Protein AF-A0A7S0T8R6-F1 (afdb_monomer_lite)

InterPro domains:
  IPR001357 BRCT domain [PF00533] (94-164)
  IPR001357 BRCT domain [PF12738] (194-256)
  IPR001357 BRCT domain [PS50172] (89-177)
  IPR001357 BRCT domain [PS50172] (185-274)
  IPR001357 BRCT domain [SM00292] (91-167)
  IPR001357 BRCT domain [SM00292] (187-264)
  IPR036420 BRCT domain superfamily [G3DSA:3.40.50.10190] (87-174)
  IPR036420 BRCT domain superfamily [G3DSA:3.40.50.10190] (187-272)
  IPR036420 BRCT domain superfamily [SSF52113] (92-171)
  IPR036420 BRCT domain superfamily [SSF52113] (189-271)
  IPR044254 BRCT domain-containing protein At4g02110-like [PTHR47181] (104-436)

pLDDT: mean 76.74, std 23.82, range [23.2, 98.19]

Structure (mmCIF, N/CA/C/O backbone):
data_AF-A0A7S0T8R6-F1
#
_entry.id   AF-A0A7S0T8R6-F1
#
loop_
_atom_site.group_PDB
_atom_site.id
_atom_site.type_symbol
_atom_site.label_atom_id
_atom_site.label_alt_id
_atom_site.label_comp_id
_atom_site.label_asym_id
_atom_site.label_entity_id
_atom_site.label_seq_id
_atom_site.pdbx_PDB_ins_code
_atom_site.Cartn_x
_atom_site.Cartn_y
_atom_site.Cartn_z
_atom_site.occupancy
_atom_site.B_iso_or_equiv
_atom_site.auth_seq_id
_atom_site.auth_comp_id
_atom_site.auth_asym_id
_atom_site.auth_atom_id
_atom_site.pdbx_PDB_model_num
ATOM 1 N N . ARG A 1 1 ? 23.428 25.467 35.543 1.00 39.12 1 ARG A N 1
ATOM 2 C CA . ARG A 1 1 ? 24.520 25.684 34.558 1.00 39.12 1 ARG A CA 1
ATOM 3 C C . ARG A 1 1 ? 23.845 26.166 33.273 1.00 39.12 1 ARG A C 1
ATOM 5 O O . ARG A 1 1 ? 22.836 25.577 32.929 1.00 39.12 1 ARG A O 1
ATOM 12 N N . ARG A 1 2 ? 24.279 27.306 32.716 1.00 41.25 2 ARG A N 1
ATOM 13 C CA . ARG A 1 2 ? 23.555 28.131 31.714 1.00 41.25 2 ARG A CA 1
ATOM 14 C C . ARG A 1 2 ? 23.126 27.377 30.439 1.00 41.25 2 ARG A C 1
ATOM 16 O O . ARG A 1 2 ? 23.825 26.449 30.047 1.00 41.25 2 ARG A O 1
ATOM 23 N N . PRO A 1 3 ? 22.081 27.884 29.760 1.00 43.88 3 PRO A N 1
ATOM 24 C CA . PRO A 1 3 ? 22.232 28.412 28.388 1.00 43.88 3 PRO A CA 1
ATOM 25 C C . PRO A 1 3 ? 21.568 29.809 28.290 1.00 43.88 3 PRO A C 1
ATOM 27 O O . PRO A 1 3 ? 20.519 30.031 28.880 1.00 43.88 3 PRO A O 1
ATOM 30 N N . MET A 1 4 ? 22.216 30.900 27.866 1.00 36.84 4 MET A N 1
ATOM 31 C CA . MET A 1 4 ? 22.651 31.313 26.517 1.00 36.84 4 MET A CA 1
ATOM 32 C C . MET A 1 4 ? 21.595 31.157 25.411 1.00 36.84 4 MET A C 1
ATOM 34 O O . MET A 1 4 ? 21.049 30.088 25.185 1.00 36.84 4 MET A O 1
ATOM 38 N N . SER A 1 5 ? 21.313 32.310 24.815 1.00 39.62 5 SER A N 1
ATOM 39 C CA . SER A 1 5 ? 20.154 32.765 24.055 1.00 39.62 5 SER A CA 1
ATOM 40 C C . SER A 1 5 ? 20.340 32.681 22.542 1.00 39.62 5 SER A C 1
ATOM 42 O O . SER A 1 5 ? 21.478 32.813 22.102 1.00 39.62 5 SER A O 1
ATOM 44 N N . SER A 1 6 ? 19.194 32.736 21.837 1.00 38.50 6 SER A N 1
ATOM 45 C CA . SER A 1 6 ? 18.976 33.409 20.535 1.00 38.50 6 SER A CA 1
ATOM 46 C C . SER A 1 6 ? 19.661 32.752 19.327 1.00 38.50 6 SER A C 1
ATOM 48 O O . SER A 1 6 ? 20.775 32.260 19.418 1.00 38.50 6 SER A O 1
ATOM 50 N N . ASP A 1 7 ? 19.103 32.671 18.126 1.00 36.66 7 ASP A N 1
ATOM 51 C CA . ASP A 1 7 ? 17.820 33.002 17.499 1.00 36.66 7 ASP A CA 1
ATOM 52 C C . ASP A 1 7 ? 17.922 32.322 16.123 1.00 36.66 7 ASP A C 1
ATOM 54 O O . ASP A 1 7 ? 18.995 32.375 15.536 1.00 36.66 7 ASP A O 1
ATOM 58 N N . TYR A 1 8 ? 16.860 31.722 15.587 1.00 36.03 8 TYR A N 1
ATOM 59 C CA . TYR A 1 8 ? 16.568 31.741 14.144 1.00 36.03 8 TYR A CA 1
ATOM 60 C C . TYR A 1 8 ? 15.116 31.300 13.947 1.00 36.03 8 TYR A C 1
ATOM 62 O O . TYR A 1 8 ? 14.756 30.137 14.122 1.00 36.03 8 TYR A O 1
ATOM 70 N N . ALA A 1 9 ? 14.280 32.291 13.650 1.00 35.28 9 ALA A N 1
ATOM 71 C CA . ALA A 1 9 ? 12.859 32.164 13.384 1.00 35.28 9 ALA A CA 1
ATOM 72 C C . ALA A 1 9 ? 12.611 31.666 11.950 1.00 35.28 9 ALA A C 1
ATOM 74 O O . ALA A 1 9 ? 13.183 32.202 11.002 1.00 35.28 9 ALA A O 1
ATOM 75 N N . PHE A 1 10 ? 11.714 30.691 11.800 1.00 35.78 10 PHE A N 1
ATOM 76 C CA . PHE A 1 10 ? 11.034 30.376 10.540 1.00 35.78 10 PHE A CA 1
ATOM 77 C C . PHE A 1 10 ? 9.623 30.996 10.568 1.00 35.78 10 PHE A C 1
ATOM 79 O O . PHE A 1 10 ? 8.970 30.939 11.613 1.00 35.78 10 PHE A O 1
ATOM 86 N N . PRO A 1 11 ? 9.142 31.611 9.472 1.00 49.19 11 PRO A N 1
ATOM 87 C CA . PRO A 1 11 ? 7.829 32.255 9.436 1.00 49.19 11 PRO A CA 1
ATOM 88 C C . PRO A 1 11 ? 6.681 31.232 9.291 1.00 49.19 11 PRO A C 1
ATOM 90 O O . PRO A 1 11 ? 6.863 30.215 8.619 1.00 49.19 11 PRO A O 1
ATOM 93 N N . PRO A 1 12 ? 5.491 31.490 9.873 1.00 53.38 12 PRO A N 1
ATOM 94 C CA . PRO A 1 12 ? 4.308 30.650 9.681 1.00 53.38 12 PRO A CA 1
ATOM 95 C C . PRO A 1 12 ? 3.593 30.933 8.339 1.00 53.38 12 PRO A C 1
ATOM 97 O O . PRO A 1 12 ? 3.734 32.029 7.788 1.00 53.38 12 PRO A O 1
ATOM 100 N N . PRO A 1 13 ? 2.817 29.966 7.809 1.00 42.72 13 PRO A N 1
ATOM 101 C CA . PRO A 1 13 ? 2.088 30.100 6.546 1.00 42.72 13 PRO A CA 1
ATOM 102 C C . PRO A 1 13 ? 0.856 31.020 6.672 1.00 42.72 13 PRO A C 1
ATOM 104 O O . PRO A 1 13 ? 0.340 31.211 7.777 1.00 42.72 13 PRO 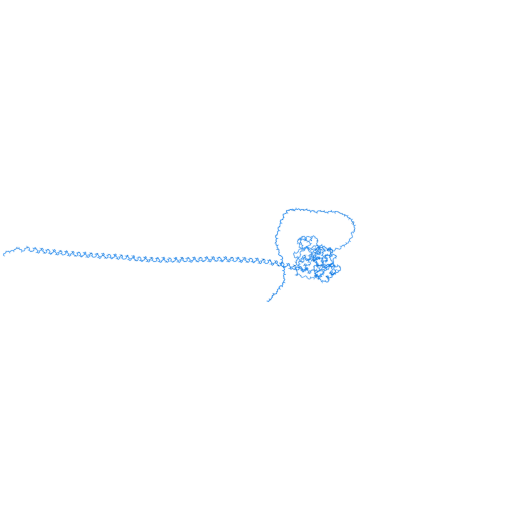A O 1
ATOM 107 N N . PRO A 1 14 ? 0.366 31.600 5.558 1.00 41.66 14 PRO A N 1
ATOM 108 C CA . PRO A 1 14 ? -0.704 32.588 5.593 1.00 41.66 14 PRO A CA 1
ATOM 109 C C . PRO A 1 14 ? -2.078 31.965 5.870 1.00 41.66 14 PRO A C 1
ATOM 111 O O . PRO A 1 14 ? -2.475 30.968 5.269 1.00 41.66 14 PRO A O 1
ATOM 114 N N . SER A 1 15 ? -2.811 32.627 6.762 1.00 33.59 15 SER A N 1
ATOM 115 C CA . SER A 1 15 ? -4.222 32.421 7.078 1.00 33.59 15 SER A CA 1
ATOM 116 C C . SER A 1 15 ? -5.123 32.920 5.947 1.00 33.59 15 SER A C 1
ATOM 118 O O . SER A 1 15 ? -5.048 34.089 5.565 1.00 33.59 15 SER A O 1
ATOM 120 N N . PHE A 1 16 ? -5.997 32.045 5.453 1.00 29.27 16 PHE A N 1
ATOM 121 C CA . PHE A 1 16 ? -7.088 32.381 4.541 1.00 29.27 16 PHE A CA 1
ATOM 122 C C . PHE A 1 16 ? -8.234 33.013 5.345 1.00 29.27 16 PHE A C 1
ATOM 124 O O . PHE A 1 16 ? -8.713 32.416 6.307 1.00 29.27 16 PHE A O 1
ATOM 131 N N . THR A 1 17 ? -8.651 34.222 4.976 1.00 34.59 17 THR A N 1
ATOM 132 C CA . THR A 1 17 ? -9.833 34.894 5.531 1.00 34.59 17 THR A CA 1
ATOM 133 C C . THR A 1 17 ? -10.934 34.920 4.480 1.00 34.59 17 THR A C 1
ATOM 135 O O . THR A 1 17 ? -10.759 35.529 3.425 1.00 34.59 17 THR A O 1
ATOM 138 N N . GLU A 1 18 ? -12.062 34.282 4.790 1.00 37.31 18 GLU A N 1
ATOM 139 C CA . GLU A 1 18 ? -13.362 34.560 4.178 1.00 37.31 18 GLU A CA 1
ATOM 140 C C . GLU A 1 18 ? -13.784 36.002 4.477 1.00 37.31 18 GLU A C 1
ATOM 142 O O . GLU A 1 18 ? -13.716 36.438 5.629 1.00 37.31 18 GLU A O 1
ATOM 147 N N . SER A 1 19 ? -14.261 36.736 3.468 1.00 32.59 19 SER A N 1
ATOM 148 C CA . SER A 1 19 ? -15.304 37.753 3.658 1.00 32.59 19 SER A CA 1
ATOM 149 C C . SER A 1 19 ? -16.096 37.983 2.368 1.00 32.59 19 SER A C 1
ATOM 151 O O . SER A 1 19 ? -15.524 38.129 1.289 1.00 32.59 19 SER A O 1
ATOM 153 N N . ASP A 1 20 ? -17.410 38.016 2.561 1.00 33.50 20 ASP A N 1
ATOM 154 C CA . ASP A 1 20 ? -18.541 38.217 1.652 1.00 33.50 20 ASP A CA 1
ATOM 155 C C . ASP A 1 20 ? -18.528 39.462 0.746 1.00 33.50 20 ASP A C 1
ATOM 157 O O . ASP A 1 20 ? -17.965 40.499 1.101 1.00 33.50 20 ASP A O 1
ATOM 161 N N . SER A 1 21 ? -19.262 39.383 -0.379 1.00 33.41 21 SER A N 1
ATOM 162 C CA . SER A 1 21 ? -20.431 40.234 -0.755 1.00 33.41 21 SER A CA 1
ATOM 163 C C . SER A 1 21 ? -20.707 40.140 -2.274 1.00 33.41 21 SER A C 1
ATOM 165 O O . SER A 1 21 ? -19.842 40.427 -3.093 1.00 33.41 21 SER A O 1
ATOM 167 N N . GLU A 1 22 ? -21.792 39.465 -2.682 1.00 33.88 22 GLU A N 1
ATOM 168 C CA . GLU A 1 22 ? -23.091 40.038 -3.116 1.00 33.88 22 GLU A CA 1
ATOM 169 C C . GLU A 1 22 ? -23.056 40.866 -4.420 1.00 33.88 22 GLU A C 1
ATOM 171 O O . GLU A 1 22 ? -22.629 42.016 -4.397 1.00 33.88 22 GLU A O 1
ATOM 176 N N . HIS A 1 23 ? -23.621 40.342 -5.520 1.00 32.97 23 HIS A N 1
ATOM 177 C CA . HIS A 1 23 ? -24.838 40.883 -6.166 1.00 32.97 23 HIS A CA 1
ATOM 178 C C . HIS A 1 23 ? -25.198 40.146 -7.470 1.00 32.97 23 HIS A C 1
ATOM 180 O O . HIS A 1 23 ? -24.334 39.678 -8.209 1.00 32.97 23 HIS A O 1
ATOM 186 N N . ASP A 1 24 ? -26.510 40.065 -7.678 1.00 33.59 24 ASP A N 1
ATOM 187 C CA . ASP A 1 24 ? -27.290 39.414 -8.730 1.00 33.59 24 ASP A CA 1
ATOM 188 C C . ASP A 1 24 ? -26.899 39.758 -10.179 1.00 33.59 24 ASP A C 1
ATOM 190 O O . ASP A 1 24 ? -26.501 40.883 -10.463 1.00 33.59 24 ASP A O 1
ATOM 194 N N . ASP A 1 25 ? -27.138 38.828 -11.115 1.00 34.41 25 ASP A N 1
ATOM 195 C CA . ASP A 1 25 ? -28.092 39.115 -12.196 1.00 34.41 25 ASP A CA 1
ATOM 196 C C . ASP A 1 25 ? -28.531 37.866 -12.981 1.00 34.41 25 ASP A C 1
ATOM 198 O O . ASP A 1 25 ? -27.768 36.939 -13.266 1.00 34.41 25 ASP A O 1
ATOM 202 N N . ASP A 1 26 ? -29.820 37.886 -13.306 1.00 30.62 26 ASP A N 1
ATOM 203 C CA . ASP A 1 26 ? -30.583 36.952 -14.126 1.00 30.62 26 ASP A CA 1
ATOM 204 C C . ASP A 1 26 ? -30.125 36.986 -15.597 1.00 30.62 26 ASP A C 1
ATOM 206 O O . ASP A 1 26 ? -29.754 38.032 -16.128 1.00 30.62 26 ASP A O 1
ATOM 210 N N . GLY A 1 27 ? -30.187 35.844 -16.290 1.00 29.44 27 GLY A N 1
ATOM 211 C CA . GLY A 1 27 ? -30.009 35.855 -17.739 1.00 29.44 27 GLY A CA 1
ATOM 212 C C . GLY A 1 27 ? -30.175 34.510 -18.428 1.00 29.44 27 GLY A C 1
ATOM 213 O O . GLY A 1 27 ? -29.209 33.884 -18.848 1.00 29.44 27 GLY A O 1
ATOM 214 N N . SER A 1 28 ? -31.427 34.093 -18.589 1.00 27.38 28 SER A N 1
ATOM 215 C CA . SER A 1 28 ? -31.875 33.090 -19.565 1.00 27.38 28 SER A CA 1
ATOM 216 C C . SER A 1 28 ? -31.246 33.267 -20.966 1.00 27.38 28 SER A C 1
ATOM 218 O O . SER A 1 28 ? -31.102 34.397 -21.426 1.00 27.38 28 SER A O 1
ATOM 220 N N . TRP A 1 29 ? -30.976 32.145 -21.658 1.00 25.14 29 TRP A N 1
ATOM 221 C CA . TRP A 1 29 ? -31.309 31.845 -23.074 1.00 25.14 29 TRP A CA 1
ATOM 222 C C . TRP A 1 29 ? -30.208 31.125 -23.897 1.00 25.14 29 TRP A C 1
ATOM 224 O O . TRP A 1 29 ? -29.218 31.718 -24.304 1.00 25.14 29 TRP A O 1
ATOM 234 N N . ARG A 1 30 ? -30.584 29.907 -24.331 1.00 29.42 30 ARG A N 1
ATOM 235 C CA . ARG A 1 30 ? -30.477 29.320 -25.695 1.00 29.42 30 ARG A CA 1
ATOM 236 C C . ARG A 1 30 ? -29.235 28.532 -26.127 1.00 29.42 30 ARG A C 1
ATOM 238 O O . ARG A 1 30 ? -28.216 29.078 -26.528 1.00 29.42 30 ARG A O 1
ATOM 245 N N . GLU A 1 31 ? -29.498 27.232 -26.282 1.00 30.41 31 GLU A N 1
ATOM 246 C CA . GLU A 1 31 ? -29.160 26.407 -27.450 1.00 30.41 31 GLU A CA 1
ATOM 247 C C . GLU A 1 31 ? -29.215 27.152 -28.801 1.00 30.41 31 GLU A C 1
ATOM 249 O O . GLU A 1 31 ? -30.185 27.858 -29.106 1.00 30.41 31 GLU A O 1
ATOM 254 N N . ARG A 1 32 ? -28.200 26.901 -29.638 1.00 28.48 32 ARG A N 1
ATOM 255 C CA . ARG A 1 32 ? -28.279 26.583 -31.082 1.00 28.48 32 ARG A CA 1
ATOM 256 C C . ARG A 1 32 ? -26.860 26.285 -31.581 1.00 28.48 32 ARG A C 1
ATOM 258 O O . ARG A 1 32 ? -25.948 27.062 -31.335 1.00 28.48 32 ARG A O 1
ATOM 265 N N . ASP A 1 33 ? -26.597 25.055 -31.999 1.00 27.80 33 ASP A N 1
ATOM 266 C CA . ASP A 1 33 ? -26.761 24.515 -33.360 1.00 27.80 33 ASP A CA 1
ATOM 267 C C . ASP A 1 33 ? -25.660 24.929 -34.353 1.00 27.80 33 ASP A C 1
ATOM 269 O O . ASP A 1 33 ? -25.524 26.095 -34.706 1.00 27.80 33 ASP A O 1
ATOM 273 N N . ILE A 1 34 ? -24.953 23.892 -34.821 1.00 29.33 34 ILE A N 1
ATOM 274 C CA . ILE A 1 34 ? -24.751 23.493 -36.227 1.00 29.33 34 ILE A CA 1
ATOM 275 C C . ILE A 1 34 ? -24.147 24.521 -37.208 1.00 29.33 34 ILE A C 1
ATOM 277 O O . ILE A 1 34 ? -24.740 25.541 -37.545 1.00 29.33 34 ILE A O 1
ATOM 281 N N . GLY A 1 35 ? -23.030 24.111 -37.819 1.00 28.44 35 GLY A N 1
ATOM 282 C CA . GLY A 1 35 ? -22.482 24.625 -39.082 1.00 28.44 35 GLY A CA 1
ATOM 283 C C . GLY A 1 35 ? -21.119 23.968 -39.331 1.00 28.44 35 GLY A C 1
ATOM 284 O O . GLY A 1 35 ? -20.131 24.378 -38.740 1.00 28.44 35 GLY A O 1
ATOM 285 N N . ASP A 1 36 ? -21.034 22.779 -39.926 1.00 27.12 36 ASP A N 1
ATOM 286 C CA . ASP A 1 36 ? -21.121 22.497 -41.368 1.00 27.12 36 ASP A CA 1
ATOM 287 C C . ASP A 1 36 ? -20.008 23.207 -42.170 1.00 27.12 36 ASP A C 1
ATOM 289 O O . ASP A 1 36 ? -20.055 24.411 -42.410 1.00 27.12 36 ASP A O 1
ATOM 293 N N . ALA A 1 37 ? -18.988 22.446 -42.583 1.00 28.55 37 ALA A N 1
ATOM 294 C CA . ALA A 1 37 ? -17.987 22.872 -43.560 1.00 28.55 37 ALA A CA 1
ATOM 295 C C . ALA A 1 37 ? -17.613 21.681 -44.452 1.00 28.55 37 ALA A C 1
ATOM 297 O O . ALA A 1 37 ? -16.738 20.869 -44.154 1.00 28.55 37 ALA A O 1
ATOM 298 N N . ARG A 1 38 ? -18.344 21.584 -45.562 1.00 27.08 38 ARG A N 1
ATOM 299 C CA . ARG A 1 38 ? -18.119 20.672 -46.680 1.00 27.08 38 ARG A CA 1
ATOM 300 C C . ARG A 1 38 ? -17.205 21.335 -47.719 1.00 27.08 38 ARG A C 1
ATOM 302 O O . ARG A 1 38 ? -17.425 22.485 -48.074 1.00 27.08 38 ARG A O 1
ATOM 309 N N . ALA A 1 39 ? -16.300 20.520 -48.258 1.00 27.66 39 ALA A N 1
ATOM 310 C CA . ALA A 1 39 ? -15.792 20.496 -49.634 1.00 27.66 39 ALA A CA 1
ATOM 311 C C . ALA A 1 39 ? -15.055 21.722 -50.222 1.00 27.66 39 ALA A C 1
ATOM 313 O O . ALA A 1 39 ? -15.638 22.764 -50.499 1.00 27.66 39 ALA A O 1
ATOM 314 N N . ALA A 1 40 ? -13.809 21.477 -50.638 1.00 28.00 40 ALA A N 1
ATOM 315 C CA . ALA A 1 40 ? -13.256 22.045 -51.863 1.00 28.00 40 ALA A CA 1
ATOM 316 C C . ALA A 1 40 ? -12.548 20.924 -52.642 1.00 28.00 40 ALA A C 1
ATOM 318 O O . ALA A 1 40 ? -11.572 20.341 -52.176 1.00 28.00 40 ALA A O 1
ATOM 319 N N . VAL A 1 41 ? -13.115 20.606 -53.803 1.00 28.33 41 VAL A N 1
ATOM 320 C CA . VAL A 1 41 ? -12.560 19.750 -54.853 1.00 28.33 41 VAL A CA 1
ATOM 321 C C . VAL A 1 41 ? -12.039 20.699 -55.930 1.00 28.33 41 VAL A C 1
ATOM 323 O O . VAL A 1 41 ? -12.752 21.633 -56.299 1.00 28.33 41 VAL A O 1
ATOM 326 N N . SER A 1 42 ? -10.838 20.462 -56.449 1.00 30.61 42 SER A N 1
ATOM 327 C CA . SER A 1 42 ? -10.432 20.971 -57.759 1.00 30.61 42 SER A CA 1
ATOM 328 C C . SER A 1 42 ? -9.536 19.947 -58.451 1.00 30.61 42 SER A C 1
ATOM 330 O O . SER A 1 42 ? -8.417 19.694 -58.000 1.00 30.61 42 SER A O 1
ATOM 332 N N . ASP A 1 43 ? -10.067 19.384 -59.535 1.00 28.64 43 ASP A N 1
ATOM 333 C CA . ASP A 1 43 ? -9.344 18.800 -60.671 1.00 28.64 43 ASP A CA 1
ATOM 334 C C . ASP A 1 43 ? -8.294 19.802 -61.193 1.00 28.64 43 ASP A C 1
ATOM 336 O O . ASP A 1 43 ? -8.454 21.008 -61.016 1.00 28.64 43 ASP A O 1
ATOM 340 N N . GLY A 1 44 ? -7.210 19.454 -61.875 1.00 26.72 44 GLY A N 1
ATOM 341 C CA . GLY A 1 44 ? -6.691 18.223 -62.461 1.00 26.72 44 GLY A CA 1
ATOM 342 C C . GLY A 1 44 ? -5.509 18.645 -63.353 1.00 26.72 44 GLY A C 1
ATOM 343 O O . GLY A 1 44 ? -5.402 19.826 -63.670 1.00 26.72 44 GLY A O 1
ATOM 344 N N . GLU A 1 45 ? -4.620 17.723 -63.726 1.00 27.97 45 GLU A N 1
ATOM 345 C CA . GLU A 1 45 ? -3.912 17.737 -65.020 1.00 27.97 45 GLU A CA 1
ATOM 346 C C . GLU A 1 45 ? -3.043 16.477 -65.164 1.00 27.97 45 GLU A C 1
ATOM 348 O O . GLU A 1 45 ? -2.126 16.217 -64.382 1.00 27.97 45 GLU A O 1
ATOM 353 N N . ASP A 1 46 ? -3.384 15.693 -66.186 1.00 24.38 46 ASP A N 1
ATOM 354 C CA . ASP A 1 46 ? -2.676 14.518 -66.677 1.00 24.38 46 ASP A CA 1
ATOM 355 C C . ASP A 1 46 ? -1.430 14.914 -67.479 1.00 24.38 46 ASP A C 1
ATOM 357 O O . ASP A 1 46 ? -1.495 15.779 -68.354 1.00 24.38 46 ASP A O 1
ATOM 361 N N . VAL A 1 47 ? -0.321 14.195 -67.277 1.00 29.75 47 VAL A N 1
ATOM 362 C CA . VAL A 1 47 ? 0.745 14.078 -68.283 1.00 29.75 47 VAL A CA 1
ATOM 363 C C . VAL A 1 47 ? 1.240 12.630 -68.321 1.00 29.75 47 VAL A C 1
ATOM 365 O O . VAL A 1 47 ? 1.954 12.169 -67.431 1.00 29.75 47 VAL A O 1
ATOM 368 N N . GLU A 1 48 ? 0.854 11.911 -69.376 1.00 23.62 48 GLU A N 1
ATOM 369 C CA . GLU A 1 48 ? 1.446 10.636 -69.788 1.00 23.62 48 GLU A CA 1
ATOM 370 C C . GLU A 1 48 ? 2.917 10.820 -70.196 1.00 23.62 48 GLU A C 1
ATOM 372 O O . GLU A 1 48 ? 3.235 11.691 -71.006 1.00 23.62 48 GLU A O 1
ATOM 377 N N . PHE A 1 49 ? 3.804 9.925 -69.744 1.00 24.73 49 PHE A N 1
ATOM 378 C CA . PHE A 1 49 ? 5.062 9.651 -70.445 1.00 24.73 49 PHE A CA 1
ATOM 379 C C . PHE A 1 49 ? 5.418 8.154 -70.396 1.00 24.73 49 PHE A C 1
ATOM 381 O O . PHE A 1 49 ? 5.868 7.612 -69.393 1.00 24.73 49 PHE A O 1
ATOM 388 N N . THR A 1 50 ? 5.140 7.510 -71.529 1.00 25.83 50 THR A N 1
ATOM 389 C CA . THR A 1 50 ? 5.831 6.401 -72.213 1.00 25.83 50 THR A CA 1
ATOM 390 C C . THR A 1 50 ? 6.610 5.339 -71.426 1.00 25.83 50 THR A C 1
ATOM 392 O O . THR A 1 50 ? 7.616 5.597 -70.769 1.00 25.83 50 THR A O 1
ATOM 395 N N . ALA A 1 51 ? 6.227 4.092 -71.713 1.00 25.42 51 ALA A N 1
ATOM 396 C CA . ALA A 1 51 ? 6.946 2.855 -71.448 1.00 25.42 51 ALA A CA 1
ATOM 397 C C . ALA A 1 51 ? 8.405 2.851 -71.952 1.00 25.42 51 ALA A C 1
ATOM 399 O O . ALA A 1 51 ? 8.683 3.163 -73.110 1.00 25.42 51 ALA A O 1
ATOM 400 N N . GLY A 1 52 ? 9.312 2.377 -71.094 1.00 23.28 52 GLY A N 1
ATOM 401 C CA . GLY A 1 52 ? 10.702 2.077 -71.421 1.00 23.28 52 GLY A CA 1
ATOM 402 C C . GLY A 1 52 ? 11.257 0.964 -70.528 1.00 23.28 52 GLY A C 1
ATOM 403 O O . GLY A 1 52 ? 11.576 1.190 -69.370 1.00 23.28 52 GLY A O 1
ATOM 404 N N . THR A 1 53 ? 11.360 -0.237 -71.099 1.00 25.64 53 THR A N 1
ATOM 405 C CA . THR A 1 53 ? 12.396 -1.256 -70.839 1.00 25.64 53 THR A CA 1
ATOM 406 C C . THR A 1 53 ? 12.657 -1.676 -69.379 1.00 25.64 53 THR A C 1
ATOM 408 O O . THR A 1 53 ? 13.584 -1.209 -68.723 1.00 25.64 53 THR A O 1
ATOM 411 N N . ALA A 1 54 ? 11.914 -2.684 -68.907 1.00 23.20 54 ALA A N 1
ATOM 412 C CA . ALA A 1 54 ? 12.226 -3.421 -67.683 1.00 23.20 54 ALA A CA 1
ATOM 413 C C . ALA A 1 54 ? 13.448 -4.338 -67.888 1.00 23.20 54 ALA A C 1
ATOM 415 O O . ALA A 1 54 ? 13.341 -5.433 -68.445 1.00 23.20 54 ALA A O 1
ATOM 416 N N . GLN A 1 55 ? 14.615 -3.901 -67.413 1.00 25.53 55 GLN A N 1
ATOM 417 C CA . GLN A 1 55 ? 15.795 -4.746 -67.262 1.00 25.53 55 GLN A CA 1
ATOM 418 C C . GLN A 1 55 ? 15.854 -5.248 -65.817 1.00 25.53 55 GLN A C 1
ATOM 420 O O . GLN A 1 55 ? 15.952 -4.472 -64.870 1.00 25.53 55 GLN A O 1
ATOM 425 N N . ARG A 1 56 ? 15.734 -6.571 -65.664 1.00 26.84 56 ARG A N 1
ATOM 426 C CA . ARG A 1 56 ? 15.831 -7.295 -64.392 1.00 26.84 56 ARG A CA 1
ATOM 427 C C . ARG A 1 56 ? 17.147 -6.951 -63.692 1.00 26.84 56 ARG A C 1
ATOM 429 O O . ARG A 1 56 ? 18.211 -7.323 -64.179 1.00 26.84 56 ARG A O 1
ATOM 436 N N . LEU A 1 57 ? 17.055 -6.324 -62.526 1.00 25.22 57 LEU A N 1
ATOM 437 C CA . LEU A 1 57 ? 18.094 -6.353 -61.505 1.00 25.22 57 LEU A CA 1
ATOM 438 C C . LEU A 1 57 ? 17.478 -7.020 -60.279 1.00 25.22 57 LEU A C 1
ATOM 440 O O . LEU A 1 57 ? 16.520 -6.522 -59.694 1.00 25.22 57 LEU A O 1
ATOM 444 N N . SER A 1 58 ? 17.985 -8.210 -59.967 1.00 27.17 58 SER A N 1
ATOM 445 C CA . SER A 1 58 ? 17.667 -8.965 -58.763 1.00 27.17 58 SER A CA 1
ATOM 446 C C . SER A 1 58 ? 18.099 -8.154 -57.541 1.00 27.17 58 SER A C 1
ATOM 448 O O . SER A 1 58 ? 19.288 -8.075 -57.235 1.00 27.17 58 SER A O 1
ATOM 450 N N . GLY A 1 59 ? 17.139 -7.521 -56.873 1.00 23.84 59 GLY A N 1
ATOM 451 C CA . GLY A 1 59 ? 17.344 -6.943 -55.553 1.00 23.84 59 GLY A CA 1
ATOM 452 C C . GLY A 1 59 ? 17.388 -8.062 -54.520 1.00 23.84 59 GLY A C 1
ATOM 453 O O . GLY A 1 59 ? 16.384 -8.735 -54.303 1.00 23.84 59 GLY A O 1
ATOM 454 N N . ASN A 1 60 ? 18.551 -8.262 -53.900 1.00 25.94 60 ASN A N 1
ATOM 455 C CA . ASN A 1 60 ? 18.642 -8.971 -52.630 1.00 25.94 60 ASN A CA 1
ATOM 456 C C . ASN A 1 60 ? 17.838 -8.178 -51.592 1.00 25.94 60 ASN A C 1
ATOM 458 O O . ASN A 1 60 ? 18.066 -6.982 -51.410 1.00 25.94 60 ASN A O 1
ATOM 462 N N . SER A 1 61 ? 16.880 -8.844 -50.952 1.00 26.59 61 SER A N 1
ATOM 463 C CA . SER A 1 61 ? 16.015 -8.263 -49.932 1.00 26.59 61 SER A CA 1
ATOM 464 C C . SER A 1 61 ? 16.821 -7.981 -48.664 1.00 26.59 61 SER A C 1
ATOM 466 O O . SER A 1 61 ? 17.358 -8.891 -48.040 1.00 26.59 61 SER A O 1
ATOM 468 N N . THR A 1 62 ? 16.895 -6.716 -48.256 1.00 31.16 62 THR A N 1
ATOM 469 C CA . THR A 1 62 ? 17.464 -6.279 -46.970 1.00 31.16 62 THR A CA 1
ATOM 470 C C . THR A 1 62 ? 16.645 -6.752 -45.760 1.00 31.16 62 THR A C 1
ATOM 472 O O . THR A 1 62 ? 17.105 -6.617 -44.630 1.00 31.16 62 THR A O 1
ATOM 475 N N . ALA A 1 63 ? 15.464 -7.349 -45.974 1.00 30.64 63 ALA A N 1
ATOM 476 C CA . ALA A 1 63 ? 14.628 -7.908 -44.912 1.00 30.64 63 ALA A CA 1
ATOM 477 C C . ALA A 1 63 ? 15.226 -9.178 -44.274 1.00 30.64 63 ALA A C 1
ATOM 479 O O . ALA A 1 63 ? 15.062 -9.378 -43.073 1.00 30.64 63 ALA A O 1
ATOM 480 N N . ASP A 1 64 ? 15.987 -9.977 -45.034 1.00 31.17 64 ASP A N 1
ATOM 481 C CA . ASP A 1 64 ? 16.659 -11.182 -44.513 1.00 31.17 64 ASP A CA 1
ATOM 482 C C . ASP A 1 64 ? 17.828 -10.826 -43.576 1.00 31.17 64 ASP A C 1
ATOM 484 O O . ASP A 1 64 ? 18.240 -11.623 -42.733 1.00 31.17 64 ASP A O 1
ATOM 488 N N . ALA A 1 65 ? 18.354 -9.600 -43.684 1.00 33.62 65 ALA A N 1
ATOM 489 C CA . ALA A 1 65 ? 19.462 -9.136 -42.862 1.00 33.62 65 ALA A CA 1
ATOM 490 C C . ALA A 1 65 ? 19.026 -8.761 -41.441 1.00 33.62 65 ALA A C 1
ATOM 492 O O . ALA A 1 65 ? 19.820 -8.933 -40.531 1.00 33.62 65 ALA A O 1
ATOM 493 N N . PHE A 1 66 ? 17.790 -8.305 -41.208 1.00 35.47 66 PHE A N 1
ATOM 494 C CA . PHE A 1 66 ? 17.363 -7.890 -39.864 1.00 35.47 66 PHE A CA 1
ATOM 495 C C . PHE A 1 66 ? 17.128 -9.090 -38.931 1.00 35.47 66 PHE A C 1
ATOM 497 O O . PHE A 1 66 ? 17.634 -9.093 -37.812 1.00 35.47 66 PHE A O 1
ATOM 504 N N . GLY A 1 67 ? 16.469 -10.152 -39.417 1.00 33.47 67 GLY A N 1
ATOM 505 C CA . GLY A 1 67 ? 16.316 -11.413 -38.671 1.00 33.47 67 GLY A CA 1
ATOM 506 C C . GLY A 1 67 ? 17.651 -12.135 -38.430 1.00 33.47 67 GLY A C 1
ATOM 507 O O . GLY A 1 67 ? 17.874 -12.714 -37.368 1.00 33.47 67 GLY A O 1
ATOM 508 N N . ALA A 1 68 ? 18.594 -12.023 -39.373 1.00 35.84 68 ALA A N 1
ATOM 509 C CA . ALA A 1 68 ? 19.946 -12.564 -39.228 1.00 35.84 68 ALA A CA 1
ATOM 510 C C . ALA A 1 68 ? 20.888 -11.678 -38.384 1.00 35.84 68 ALA A C 1
ATOM 512 O O . ALA A 1 68 ? 21.791 -12.206 -37.734 1.00 35.84 68 ALA A O 1
ATOM 513 N N . SER A 1 69 ? 20.699 -10.353 -38.353 1.00 34.19 69 SER A N 1
ATOM 514 C CA . SER A 1 69 ? 21.558 -9.421 -37.603 1.00 34.19 69 SER A CA 1
ATOM 515 C C . SER A 1 69 ? 21.320 -9.519 -36.095 1.00 34.19 69 SER A C 1
ATOM 517 O O . SER A 1 69 ? 22.287 -9.449 -35.339 1.00 34.19 69 SER A O 1
ATOM 519 N N . VAL A 1 70 ? 20.089 -9.830 -35.659 1.00 38.56 70 VAL A N 1
ATOM 520 C CA . VAL A 1 70 ? 19.783 -10.177 -34.253 1.00 38.56 70 VAL A CA 1
ATOM 521 C C . VAL A 1 70 ? 20.563 -11.429 -33.812 1.00 38.56 70 VAL A C 1
ATOM 523 O O . VAL A 1 70 ? 21.087 -11.486 -32.702 1.00 38.56 70 VAL A O 1
ATOM 526 N N . ARG A 1 71 ? 20.764 -12.408 -34.708 1.00 39.00 71 ARG A N 1
ATOM 527 C CA . ARG A 1 71 ? 21.599 -13.598 -34.438 1.00 39.00 71 ARG A CA 1
ATOM 528 C C . ARG A 1 71 ? 23.111 -13.311 -34.494 1.00 39.00 71 ARG A C 1
ATOM 530 O O . ARG A 1 71 ? 23.901 -14.066 -33.926 1.00 39.00 71 ARG A O 1
ATOM 537 N N . GLY A 1 72 ? 23.539 -12.257 -35.192 1.00 28.22 72 GLY A N 1
ATOM 538 C CA . GLY A 1 72 ? 24.942 -12.015 -35.554 1.00 28.22 72 GLY A CA 1
ATOM 539 C C . GLY A 1 72 ? 25.833 -11.437 -34.448 1.00 28.22 72 GLY A C 1
ATOM 540 O O . GLY A 1 72 ? 27.048 -11.635 -34.490 1.00 28.22 72 GLY A O 1
ATOM 541 N N . ALA A 1 73 ? 25.265 -10.762 -33.444 1.00 33.78 73 ALA A N 1
ATOM 542 C CA . ALA A 1 73 ? 26.046 -10.029 -32.437 1.00 33.78 73 ALA A CA 1
ATOM 543 C C . ALA A 1 73 ? 26.312 -10.801 -31.126 1.00 33.78 73 ALA A C 1
ATOM 545 O O . ALA A 1 73 ? 27.162 -10.392 -30.334 1.00 33.78 73 ALA A O 1
ATOM 546 N N . ARG A 1 74 ? 25.662 -11.951 -30.893 1.00 40.25 74 ARG A N 1
ATOM 547 C CA . ARG A 1 74 ? 25.834 -12.764 -29.669 1.00 40.25 74 ARG A CA 1
ATOM 548 C C . ARG A 1 74 ? 26.332 -14.178 -29.974 1.00 40.25 74 ARG A C 1
ATOM 550 O O . ARG A 1 74 ? 25.759 -15.182 -29.561 1.00 40.25 74 ARG A O 1
ATOM 557 N N . GLY A 1 75 ? 27.468 -14.269 -30.663 1.00 25.97 75 GLY A N 1
ATOM 558 C CA . GLY A 1 75 ? 28.208 -15.520 -30.840 1.00 25.97 75 GLY A CA 1
ATOM 559 C C . GLY A 1 75 ? 28.881 -16.009 -29.550 1.00 25.97 75 GLY A C 1
ATOM 560 O O . GLY A 1 75 ? 30.107 -16.014 -29.462 1.00 25.97 75 GLY A O 1
ATOM 561 N N . ILE A 1 76 ? 28.117 -16.470 -28.554 1.00 36.22 76 ILE A N 1
ATOM 562 C CA . ILE A 1 76 ? 28.668 -17.342 -27.508 1.00 36.22 76 ILE A CA 1
ATOM 563 C C . ILE A 1 76 ? 28.727 -18.753 -28.091 1.00 36.22 76 ILE A C 1
ATOM 565 O O . ILE A 1 76 ? 27.706 -19.417 -28.250 1.00 36.22 76 ILE A O 1
ATOM 569 N N . ARG A 1 77 ? 29.940 -19.228 -28.398 1.00 30.11 77 ARG A N 1
ATOM 570 C CA . ARG A 1 77 ? 30.195 -20.634 -28.741 1.00 30.11 77 ARG A CA 1
ATOM 571 C C . ARG A 1 77 ? 29.667 -21.531 -27.612 1.00 30.11 77 ARG A C 1
ATOM 573 O O . ARG A 1 77 ? 30.327 -21.675 -26.586 1.00 30.11 77 ARG A O 1
ATOM 580 N N . ARG A 1 78 ? 28.492 -22.139 -27.782 1.00 37.53 78 ARG A N 1
ATOM 581 C CA . ARG A 1 78 ? 27.994 -23.188 -26.882 1.00 37.53 78 ARG A CA 1
ATOM 582 C C . ARG A 1 78 ? 28.540 -24.533 -27.365 1.00 37.53 78 ARG A C 1
ATOM 584 O O . ARG A 1 78 ? 28.140 -25.029 -28.412 1.00 37.53 78 ARG A O 1
ATOM 591 N N . GLY A 1 79 ? 29.499 -25.091 -26.624 1.00 31.34 79 GLY A N 1
ATOM 592 C CA . GLY A 1 79 ? 29.835 -26.516 -26.716 1.00 31.34 79 GLY A CA 1
ATOM 593 C C . GLY A 1 79 ? 28.673 -27.385 -26.205 1.00 31.34 79 GLY A C 1
ATOM 594 O O . GLY A 1 79 ? 27.762 -26.849 -25.567 1.00 31.34 79 GLY A O 1
ATOM 595 N N . PRO A 1 80 ? 28.679 -28.703 -26.474 1.00 34.31 80 PRO A N 1
ATOM 596 C CA . PRO A 1 80 ? 27.596 -29.590 -26.060 1.00 34.31 80 PRO A CA 1
ATOM 597 C C . PRO A 1 80 ? 27.524 -29.621 -24.527 1.00 34.31 80 PRO A C 1
ATOM 599 O O . PRO A 1 80 ? 28.517 -29.923 -23.868 1.00 34.31 80 PRO A O 1
ATOM 602 N N . ARG A 1 81 ? 26.372 -29.238 -23.963 1.00 38.44 81 ARG A N 1
ATOM 603 C CA . ARG A 1 81 ? 26.102 -29.304 -22.520 1.00 38.44 81 ARG A CA 1
ATOM 604 C C . ARG A 1 81 ? 25.499 -30.664 -22.187 1.00 38.44 81 ARG A C 1
ATOM 606 O O . ARG A 1 81 ? 24.542 -31.071 -22.841 1.00 38.44 81 ARG A O 1
ATOM 613 N N . ASP A 1 82 ? 26.068 -31.315 -21.175 1.00 35.88 82 ASP A N 1
ATOM 614 C CA . ASP A 1 82 ? 25.465 -32.456 -20.487 1.00 35.88 82 ASP A CA 1
ATOM 615 C C . ASP A 1 82 ? 24.046 -32.093 -20.040 1.00 35.88 82 ASP A C 1
ATOM 617 O O . ASP A 1 82 ? 23.828 -31.076 -19.375 1.00 35.88 82 ASP A O 1
ATOM 621 N N . VAL A 1 83 ? 23.089 -32.921 -20.447 1.00 41.03 83 VAL A N 1
ATOM 622 C CA . VAL A 1 83 ? 21.688 -32.827 -20.047 1.00 41.03 83 VAL A CA 1
ATOM 623 C C . VAL A 1 83 ? 21.575 -33.537 -18.701 1.00 41.03 83 VAL A C 1
ATOM 625 O O . VAL A 1 83 ? 21.540 -34.763 -18.647 1.00 41.03 83 VAL A O 1
ATOM 628 N N . ASN A 1 84 ? 21.592 -32.771 -17.611 1.00 33.69 84 ASN A N 1
ATOM 629 C CA . ASN A 1 84 ? 21.134 -33.269 -16.317 1.00 33.69 84 ASN A CA 1
ATOM 630 C C . ASN A 1 84 ? 19.611 -33.086 -16.266 1.00 33.69 84 ASN A C 1
ATOM 632 O O . ASN A 1 84 ? 19.130 -31.955 -16.283 1.00 33.69 84 ASN A O 1
ATOM 636 N N . ASP A 1 85 ? 18.883 -34.199 -16.196 1.00 42.00 85 ASP A N 1
ATOM 637 C CA . ASP A 1 85 ? 17.412 -34.309 -16.210 1.00 42.00 85 ASP A CA 1
ATOM 638 C C . ASP A 1 85 ? 16.700 -33.760 -14.941 1.00 42.00 85 ASP A C 1
ATOM 640 O O . ASP A 1 85 ? 15.498 -33.953 -14.779 1.00 42.00 85 ASP A O 1
ATOM 644 N N . ASP A 1 86 ? 17.397 -33.052 -14.041 1.00 40.69 86 ASP A N 1
ATOM 645 C CA . ASP A 1 86 ? 16.857 -32.621 -12.734 1.00 40.69 86 ASP A CA 1
ATOM 646 C C . ASP A 1 86 ? 16.465 -31.119 -12.643 1.00 40.69 86 ASP A C 1
ATOM 648 O O . ASP A 1 86 ? 15.972 -30.677 -11.604 1.00 40.69 86 ASP A O 1
ATOM 652 N N . ASP A 1 87 ? 16.627 -30.319 -13.709 1.00 46.88 87 ASP A N 1
ATOM 653 C CA . ASP A 1 87 ? 16.315 -28.865 -13.731 1.00 46.88 87 ASP A CA 1
ATOM 654 C C . ASP A 1 87 ? 14.874 -28.520 -14.206 1.00 46.88 87 ASP A C 1
ATOM 656 O O . ASP A 1 87 ? 14.478 -27.352 -14.260 1.00 46.88 87 ASP A O 1
ATOM 660 N N . ASP A 1 88 ? 14.049 -29.521 -14.531 1.00 48.88 88 ASP A N 1
ATOM 661 C CA . ASP A 1 88 ? 12.799 -29.353 -15.300 1.00 48.88 88 ASP A CA 1
ATOM 662 C C . ASP A 1 88 ? 11.624 -28.722 -14.512 1.00 48.88 88 ASP A C 1
ATOM 664 O O . ASP A 1 88 ? 10.614 -28.307 -15.081 1.00 48.88 88 ASP A O 1
ATOM 668 N N . ALA A 1 89 ? 11.747 -28.581 -13.187 1.00 48.16 89 ALA A N 1
ATOM 669 C CA . ALA A 1 89 ? 10.690 -28.020 -12.335 1.00 48.16 89 ALA A CA 1
ATOM 670 C C . ALA A 1 89 ? 10.725 -26.481 -12.194 1.00 48.16 89 ALA A C 1
ATOM 672 O O . ALA A 1 89 ? 9.736 -25.889 -11.759 1.00 48.16 89 ALA A O 1
ATOM 673 N N . PHE A 1 90 ? 11.828 -25.813 -12.560 1.00 49.00 90 PHE A N 1
ATOM 674 C CA . PHE A 1 90 ? 12.019 -24.365 -12.343 1.00 49.00 90 PHE A CA 1
ATOM 675 C C . PHE A 1 90 ? 11.817 -23.487 -13.591 1.00 49.00 90 PHE A C 1
ATOM 677 O O . PHE A 1 90 ? 11.820 -22.261 -13.483 1.00 49.00 90 PHE A O 1
ATOM 684 N N . THR A 1 91 ? 11.610 -24.077 -14.770 1.00 58.03 91 THR A N 1
ATOM 685 C CA . THR A 1 91 ? 11.699 -23.351 -16.056 1.00 58.03 91 THR A CA 1
ATOM 686 C C . THR A 1 91 ? 10.348 -22.840 -16.580 1.00 58.03 91 THR A C 1
ATOM 688 O O . THR A 1 91 ? 10.286 -22.116 -17.568 1.00 58.03 91 THR A O 1
ATOM 691 N N . SER A 1 92 ? 9.241 -23.150 -15.900 1.00 72.12 92 SER A N 1
ATOM 692 C CA . SER A 1 92 ? 7.890 -22.903 -16.422 1.00 72.12 92 SER A CA 1
ATOM 693 C C . SER A 1 92 ? 7.280 -21.550 -16.017 1.00 72.12 92 SER A C 1
ATOM 695 O O . SER A 1 92 ? 6.098 -21.480 -15.662 1.00 72.12 92 SER A O 1
ATOM 697 N N . TYR A 1 93 ? 8.028 -20.446 -16.071 1.00 82.62 93 TYR A N 1
ATOM 698 C CA . TYR A 1 93 ? 7.448 -19.128 -15.757 1.00 82.62 93 TYR A CA 1
ATOM 699 C C . TYR A 1 93 ? 6.441 -18.636 -16.818 1.00 82.62 93 TYR A C 1
ATOM 701 O O . TYR A 1 93 ? 5.653 -17.738 -16.528 1.00 82.62 93 TYR A O 1
ATOM 709 N N . PHE A 1 94 ? 6.355 -19.284 -17.988 1.00 84.31 94 PHE A N 1
ATOM 710 C CA . PHE A 1 94 ? 5.291 -19.061 -18.975 1.00 84.31 94 PHE A CA 1
ATOM 711 C C . PHE A 1 94 ? 4.146 -20.093 -18.930 1.00 84.31 94 PHE A C 1
ATOM 713 O O . PHE A 1 94 ? 3.333 -20.123 -19.849 1.00 84.31 94 PHE A O 1
ATOM 720 N N . ALA A 1 95 ? 3.993 -20.886 -17.855 1.00 82.88 95 ALA A N 1
ATOM 721 C CA . ALA A 1 95 ? 3.005 -21.986 -17.760 1.00 82.88 95 ALA A CA 1
ATOM 722 C C . ALA A 1 95 ? 1.562 -21.618 -18.167 1.00 82.88 95 ALA A C 1
ATOM 724 O O . ALA A 1 95 ? 0.783 -22.450 -18.635 1.00 82.88 95 ALA A O 1
ATOM 725 N N . ARG A 1 96 ? 1.171 -20.366 -17.908 1.00 82.88 96 ARG A N 1
ATOM 726 C CA . ARG A 1 96 ? -0.180 -19.837 -18.154 1.00 82.88 96 ARG A CA 1
ATOM 727 C C . ARG A 1 96 ? -0.243 -18.900 -19.359 1.00 82.88 96 ARG A C 1
ATOM 729 O O . ARG A 1 96 ? -1.311 -18.365 -19.645 1.00 82.88 96 ARG A O 1
ATOM 736 N N . ALA A 1 97 ? 0.877 -18.684 -20.043 1.00 88.62 97 ALA A N 1
ATOM 737 C CA . ALA A 1 97 ? 0.952 -17.797 -21.189 1.00 88.62 97 ALA A CA 1
ATOM 738 C C . ALA A 1 97 ? 0.566 -18.538 -22.473 1.00 88.62 97 ALA A C 1
ATOM 740 O O . ALA A 1 97 ? 1.004 -19.663 -22.735 1.00 88.62 97 ALA A O 1
ATOM 741 N N . ARG A 1 98 ? -0.267 -17.879 -23.277 1.00 92.19 98 ARG A N 1
ATOM 742 C CA . ARG A 1 98 ? -0.602 -18.287 -24.638 1.00 92.19 98 ARG A CA 1
ATOM 743 C C . ARG A 1 98 ? -0.012 -17.249 -25.575 1.00 92.19 98 ARG A C 1
ATOM 745 O O . ARG A 1 98 ? -0.411 -16.089 -25.501 1.00 92.19 98 ARG A O 1
ATOM 752 N N . ILE A 1 99 ? 0.967 -17.647 -26.370 1.00 93.56 99 ILE A N 1
ATOM 753 C CA . ILE A 1 99 ? 1.814 -16.721 -27.116 1.00 93.56 99 ILE A CA 1
ATOM 754 C C . ILE A 1 99 ? 1.697 -17.035 -28.603 1.00 93.56 99 ILE A C 1
ATOM 756 O O . ILE A 1 99 ? 2.014 -18.148 -29.015 1.00 93.56 99 ILE A O 1
ATOM 760 N N . ALA A 1 100 ? 1.253 -16.065 -29.396 1.00 92.69 100 ALA A N 1
ATOM 761 C CA . ALA A 1 100 ? 1.285 -16.173 -30.851 1.00 92.69 100 ALA A CA 1
ATOM 762 C C . ALA A 1 100 ? 2.636 -15.666 -31.375 1.00 92.69 100 ALA A C 1
ATOM 764 O O . ALA A 1 100 ? 3.087 -14.608 -30.940 1.00 92.69 100 ALA A O 1
ATOM 765 N N . VAL A 1 101 ? 3.286 -16.404 -32.277 1.00 92.06 101 VAL A N 1
ATOM 766 C CA . VAL A 1 101 ? 4.523 -15.967 -32.950 1.00 92.06 101 VAL A CA 1
ATOM 767 C C . VAL A 1 101 ? 4.185 -15.634 -34.398 1.00 92.06 101 VAL A C 1
ATOM 769 O O . VAL A 1 101 ? 3.891 -16.529 -35.185 1.00 92.06 101 VAL A O 1
ATOM 772 N N . CYS A 1 102 ? 4.229 -14.349 -34.737 1.00 89.19 102 CYS A N 1
ATOM 773 C CA . CYS A 1 102 ? 3.722 -13.811 -36.000 1.00 89.19 102 CYS A CA 1
ATOM 774 C C . CYS A 1 102 ? 4.826 -13.044 -36.744 1.00 89.19 102 CYS A C 1
ATOM 776 O O . CYS A 1 102 ? 5.752 -12.527 -36.124 1.00 89.19 102 CYS A O 1
ATOM 778 N N . GLU A 1 103 ? 4.721 -12.935 -38.073 1.00 86.25 103 GLU A N 1
ATOM 779 C CA . GLU A 1 103 ? 5.607 -12.099 -38.914 1.00 86.25 103 GLU A CA 1
ATOM 780 C C . GLU A 1 103 ? 7.118 -12.445 -38.872 1.00 86.25 103 GLU A C 1
ATOM 782 O O . GLU A 1 103 ? 7.946 -11.682 -39.375 1.00 86.25 103 GLU A O 1
ATOM 787 N N . TYR A 1 104 ? 7.489 -13.611 -38.334 1.00 86.94 104 TYR A N 1
ATOM 788 C CA . TYR A 1 104 ? 8.838 -14.182 -38.425 1.00 86.94 104 TYR A CA 1
ATOM 789 C C . TYR A 1 104 ? 8.972 -15.111 -39.638 1.00 86.94 104 TYR A C 1
ATOM 791 O O . TYR A 1 104 ? 7.996 -15.717 -40.090 1.00 86.94 104 TYR A O 1
ATOM 799 N N . ALA A 1 105 ? 10.194 -15.274 -40.157 1.00 88.19 105 ALA A N 1
ATOM 800 C CA . ALA A 1 105 ? 10.466 -16.323 -41.136 1.00 88.19 105 ALA A CA 1
ATOM 801 C C . ALA A 1 105 ? 10.186 -17.698 -40.513 1.00 88.19 105 ALA A C 1
ATOM 803 O O . ALA A 1 105 ? 10.365 -17.884 -39.312 1.00 88.19 105 ALA A O 1
ATOM 804 N N . ARG A 1 106 ? 9.763 -18.681 -41.320 1.00 87.06 106 ARG A N 1
ATOM 805 C CA . ARG A 1 106 ? 9.300 -19.982 -40.800 1.00 87.06 106 ARG A CA 1
ATOM 806 C C . ARG A 1 106 ? 10.322 -20.654 -39.876 1.00 87.06 106 ARG A C 1
ATOM 808 O O . ARG A 1 106 ? 9.951 -21.184 -38.838 1.00 87.06 106 ARG A O 1
ATOM 815 N N . GLU A 1 107 ? 11.599 -20.593 -40.240 1.00 89.25 107 GLU A N 1
ATOM 816 C CA . GLU A 1 107 ? 12.695 -21.174 -39.455 1.00 89.25 107 GLU A CA 1
ATOM 817 C C . GLU A 1 107 ? 12.885 -20.457 -38.107 1.00 89.25 107 GLU A C 1
ATOM 819 O O . GLU A 1 107 ? 13.009 -21.116 -37.074 1.00 89.25 107 GLU A O 1
ATOM 824 N N . ASP A 1 108 ? 12.835 -19.119 -38.104 1.00 88.69 108 ASP A N 1
ATOM 825 C CA . ASP A 1 108 ? 12.910 -18.296 -36.891 1.00 88.69 108 ASP A CA 1
ATOM 826 C C . ASP A 1 108 ? 11.697 -18.549 -35.983 1.00 88.69 108 ASP A C 1
ATOM 828 O O . ASP A 1 108 ? 11.847 -18.782 -34.786 1.00 88.69 108 ASP A O 1
ATOM 832 N N . ALA A 1 109 ? 10.490 -18.565 -36.555 1.00 89.81 109 ALA A N 1
ATOM 833 C CA . ALA A 1 109 ? 9.248 -18.802 -35.827 1.00 89.81 109 ALA A CA 1
ATOM 834 C C . ALA A 1 109 ? 9.243 -20.181 -35.150 1.00 89.81 109 ALA A C 1
ATOM 836 O O . ALA A 1 109 ? 8.871 -20.301 -33.983 1.00 89.81 109 ALA A O 1
ATOM 837 N N . GLU A 1 110 ? 9.701 -21.223 -35.854 1.00 89.62 110 GLU A N 1
ATOM 838 C CA . GLU A 1 110 ? 9.826 -22.580 -35.314 1.00 89.62 110 GLU A CA 1
ATOM 839 C C . GLU A 1 110 ? 10.832 -22.649 -34.152 1.00 89.62 110 GLU A C 1
ATOM 841 O O . GLU A 1 110 ? 10.608 -23.384 -33.184 1.00 89.62 110 GLU A O 1
ATOM 846 N N . GLU A 1 111 ? 11.931 -21.894 -34.222 1.00 90.00 111 GLU A N 1
ATOM 847 C CA . GLU A 1 111 ? 12.936 -21.813 -33.159 1.00 90.00 111 GLU A CA 1
ATOM 848 C C . GLU A 1 111 ? 12.409 -21.085 -31.920 1.00 90.00 111 GLU A C 1
ATOM 850 O O . GLU A 1 111 ? 12.440 -21.662 -30.830 1.00 90.00 111 GLU A O 1
ATOM 855 N N . ILE A 1 112 ? 11.829 -19.895 -32.098 1.00 91.12 112 ILE A N 1
ATOM 856 C CA . ILE A 1 112 ? 11.204 -19.110 -31.023 1.00 91.12 112 ILE A CA 1
ATOM 857 C C . ILE A 1 112 ? 10.093 -19.928 -30.356 1.00 91.12 112 ILE A C 1
ATOM 859 O O . ILE A 1 112 ? 10.007 -20.016 -29.131 1.00 91.12 112 ILE A O 1
ATOM 863 N N . ALA A 1 113 ? 9.259 -20.602 -31.150 1.00 91.19 113 ALA A N 1
ATOM 864 C CA . ALA A 1 113 ? 8.190 -21.442 -30.633 1.00 91.19 113 ALA A CA 1
ATOM 865 C C . ALA A 1 113 ? 8.719 -22.657 -29.858 1.00 91.19 113 ALA A C 1
ATOM 867 O O . ALA A 1 113 ? 8.084 -23.104 -28.903 1.00 91.19 113 ALA A O 1
ATOM 868 N N . ARG A 1 114 ? 9.859 -23.234 -30.254 1.00 90.44 114 ARG A N 1
ATOM 869 C CA . ARG A 1 114 ? 10.502 -24.331 -29.514 1.00 90.44 114 ARG A CA 1
ATOM 870 C C . ARG A 1 114 ? 11.004 -23.853 -28.157 1.00 90.44 114 ARG A C 1
ATOM 872 O O . ARG A 1 114 ? 10.766 -24.537 -27.165 1.00 90.44 114 ARG A O 1
ATOM 879 N N . GLU A 1 115 ? 11.644 -22.689 -28.117 1.00 90.50 115 GLU A N 1
ATOM 880 C CA . GLU A 1 115 ? 12.128 -22.079 -26.880 1.00 90.50 115 GLU A CA 1
ATOM 881 C C . GLU A 1 115 ? 10.971 -21.748 -25.934 1.00 90.50 115 GLU A C 1
ATOM 883 O O . GLU A 1 115 ? 10.941 -22.236 -24.809 1.00 90.50 115 GLU A O 1
ATOM 888 N N . LEU A 1 116 ? 9.944 -21.041 -26.406 1.00 90.56 116 LEU A N 1
ATOM 889 C CA . LEU A 1 116 ? 8.767 -20.703 -25.602 1.00 90.56 116 LEU A CA 1
ATOM 890 C C . LEU A 1 116 ? 8.039 -21.940 -25.047 1.00 90.56 116 LEU A C 1
ATOM 892 O O . LEU A 1 116 ? 7.599 -21.927 -23.897 1.00 90.56 116 LEU A O 1
ATOM 896 N N . ARG A 1 117 ? 7.943 -23.030 -25.824 1.00 91.06 117 ARG A N 1
ATOM 897 C CA . ARG A 1 117 ? 7.382 -24.306 -25.340 1.00 91.06 117 ARG A CA 1
ATOM 898 C C . ARG A 1 117 ? 8.247 -24.937 -24.248 1.00 91.06 117 ARG A C 1
ATOM 900 O O . ARG A 1 117 ? 7.688 -25.455 -23.285 1.00 91.06 117 ARG A O 1
ATOM 907 N N . ALA A 1 118 ? 9.575 -24.868 -24.365 1.00 88.00 118 ALA A N 1
ATOM 908 C CA . ALA A 1 118 ? 10.490 -25.331 -23.318 1.00 88.00 118 ALA A CA 1
ATOM 909 C C . ALA A 1 118 ? 10.355 -24.509 -22.021 1.00 88.00 118 ALA A C 1
ATOM 911 O O . ALA A 1 118 ? 10.541 -25.041 -20.932 1.00 88.00 118 ALA A O 1
ATOM 912 N N . LEU A 1 119 ? 9.947 -23.241 -22.123 1.00 88.31 119 LEU A N 1
ATOM 913 C CA . LEU A 1 119 ? 9.626 -22.372 -20.982 1.00 88.31 119 LEU A CA 1
ATOM 914 C C . LEU A 1 119 ? 8.188 -22.555 -20.442 1.00 88.31 119 LEU A C 1
ATOM 916 O O . LEU A 1 119 ? 7.726 -21.783 -19.595 1.00 88.31 119 LEU A O 1
ATOM 920 N N . GLY A 1 120 ? 7.446 -23.548 -20.945 1.00 88.12 120 GLY A N 1
ATOM 921 C CA . GLY A 1 120 ? 6.088 -23.883 -20.510 1.00 88.12 120 GLY A CA 1
ATOM 922 C C . GLY A 1 120 ? 4.961 -23.074 -21.166 1.00 88.12 120 GLY A C 1
ATOM 923 O O . GLY A 1 120 ? 3.802 -23.242 -20.784 1.00 88.12 120 GLY A O 1
ATOM 924 N N . ALA A 1 121 ? 5.256 -22.217 -22.149 1.00 90.81 121 ALA A N 1
ATOM 925 C CA . ALA A 1 121 ? 4.238 -21.460 -22.875 1.00 90.81 121 ALA A CA 1
ATOM 926 C C . ALA A 1 121 ? 3.465 -22.342 -23.866 1.00 90.81 121 ALA A C 1
ATOM 928 O O . ALA A 1 121 ? 4.012 -23.247 -24.503 1.00 90.81 121 ALA A O 1
ATOM 929 N N . ARG A 1 122 ? 2.188 -22.019 -24.087 1.00 92.56 122 ARG A N 1
ATOM 930 C CA . ARG A 1 122 ? 1.426 -22.563 -25.219 1.00 92.56 122 ARG A CA 1
ATOM 931 C C . ARG A 1 122 ? 1.597 -21.645 -26.420 1.00 92.56 122 ARG A C 1
ATOM 933 O O . ARG A 1 122 ? 1.117 -20.516 -26.386 1.00 92.56 122 ARG A O 1
ATOM 940 N N . VAL A 1 123 ? 2.251 -22.138 -27.467 1.00 92.12 123 VAL A N 1
ATOM 941 C CA . VAL A 1 123 ? 2.566 -21.339 -28.659 1.00 92.12 123 VAL A CA 1
ATOM 942 C C . VAL A 1 123 ? 1.609 -21.644 -29.806 1.00 92.12 123 VAL A C 1
ATOM 944 O O . VAL A 1 123 ? 1.346 -22.820 -30.076 1.00 92.12 123 VAL A O 1
ATOM 947 N N . THR A 1 124 ? 1.124 -20.601 -30.475 1.00 91.38 124 THR A N 1
ATOM 948 C CA . THR A 1 124 ? 0.319 -20.676 -31.702 1.00 91.38 124 THR A CA 1
ATOM 949 C C . THR A 1 124 ? 1.006 -19.932 -32.846 1.00 91.38 124 THR A C 1
ATOM 951 O O . THR A 1 124 ? 1.754 -18.983 -32.620 1.00 91.38 124 THR A O 1
ATOM 954 N N . ASP A 1 125 ? 0.746 -20.366 -34.079 1.00 85.12 125 ASP A N 1
ATOM 955 C CA . ASP A 1 125 ? 1.365 -19.791 -35.287 1.00 85.12 125 ASP A CA 1
ATOM 956 C C . ASP A 1 125 ? 0.575 -18.589 -35.844 1.00 85.12 125 ASP A C 1
ATOM 958 O O . ASP A 1 125 ? 1.013 -17.925 -36.775 1.00 85.12 125 ASP A O 1
ATOM 962 N N . ALA A 1 126 ? -0.612 -18.338 -35.291 1.00 86.31 126 ALA A N 1
ATOM 963 C CA . ALA A 1 126 ? -1.478 -17.214 -35.620 1.00 86.31 126 ALA A CA 1
ATOM 964 C C . ALA A 1 126 ? -2.134 -16.684 -34.343 1.00 86.31 126 ALA A C 1
ATOM 966 O O . ALA A 1 126 ? -2.275 -17.418 -33.348 1.00 86.31 126 ALA A O 1
ATOM 967 N N . TYR A 1 127 ? -2.530 -15.416 -34.378 1.00 90.38 127 TYR A N 1
ATOM 968 C CA . TYR A 1 127 ? -3.227 -14.783 -33.271 1.00 90.38 127 TYR A CA 1
ATOM 969 C C . TYR A 1 127 ? -4.654 -15.328 -33.111 1.00 90.38 127 TYR A C 1
ATOM 971 O O . TYR A 1 127 ? -5.392 -15.516 -34.077 1.00 90.38 127 TYR A O 1
ATOM 979 N N . ASP A 1 128 ? -5.058 -15.553 -31.861 1.00 88.56 128 ASP A N 1
ATOM 980 C CA . ASP A 1 128 ? -6.452 -15.767 -31.481 1.00 88.56 128 ASP A CA 1
ATOM 981 C C . ASP A 1 128 ? -6.786 -14.948 -30.220 1.00 88.56 128 ASP A C 1
ATOM 983 O O . ASP A 1 128 ? -5.905 -14.618 -29.423 1.00 88.56 128 ASP A O 1
ATOM 987 N N . ALA A 1 129 ? -8.071 -14.659 -29.982 1.00 87.56 129 ALA A N 1
ATOM 988 C CA . ALA A 1 129 ? -8.516 -13.864 -28.825 1.00 87.56 129 ALA A CA 1
ATOM 989 C C . ALA A 1 129 ? -8.148 -14.490 -27.462 1.00 87.56 129 ALA A C 1
ATOM 991 O O . ALA A 1 129 ? -8.179 -13.836 -26.413 1.00 87.56 129 ALA A O 1
ATOM 992 N N . THR A 1 130 ? -7.799 -15.777 -27.453 1.00 89.38 130 THR A N 1
ATOM 993 C CA . THR A 1 130 ? -7.382 -16.502 -26.256 1.00 89.38 130 THR A CA 1
ATOM 994 C C . THR A 1 130 ? -5.878 -16.409 -25.981 1.00 89.38 130 THR A C 1
ATOM 996 O O . THR A 1 130 ? -5.427 -16.864 -24.925 1.00 89.38 130 THR A O 1
ATOM 999 N N . CYS A 1 131 ? -5.108 -15.793 -26.877 1.00 91.38 131 CYS A N 1
ATOM 1000 C CA . CYS A 1 131 ? -3.717 -15.433 -26.656 1.00 91.38 131 CYS A CA 1
ATOM 1001 C C . CYS A 1 131 ? -3.607 -14.342 -25.584 1.00 91.38 131 CYS A C 1
ATOM 1003 O O . CYS A 1 131 ? -4.456 -13.451 -25.456 1.00 91.38 131 CYS A O 1
ATOM 1005 N N . THR A 1 132 ? -2.552 -14.439 -24.781 1.00 90.75 132 THR A N 1
ATOM 1006 C CA . THR A 1 132 ? -2.176 -13.424 -23.794 1.00 90.75 132 THR A CA 1
ATOM 1007 C C . THR A 1 132 ? -1.094 -12.501 -24.339 1.00 90.75 132 THR A C 1
ATOM 1009 O O . THR A 1 132 ? -1.117 -11.314 -24.021 1.00 90.75 132 THR A O 1
ATOM 1012 N N . HIS A 1 133 ? -0.191 -13.030 -25.173 1.00 92.31 133 HIS A N 1
ATOM 1013 C CA . HIS A 1 133 ? 0.894 -12.267 -25.787 1.00 92.31 133 HIS A CA 1
ATOM 1014 C C . HIS A 1 133 ? 0.982 -12.533 -27.293 1.00 92.31 133 HIS A C 1
ATOM 1016 O O . HIS A 1 133 ? 0.628 -13.618 -27.761 1.00 92.31 133 HIS A O 1
ATOM 1022 N N . VAL A 1 134 ? 1.512 -11.562 -28.030 1.00 93.44 134 VAL A N 1
ATOM 1023 C CA . VAL A 1 134 ? 1.901 -11.694 -29.437 1.00 93.44 134 VAL A CA 1
ATOM 1024 C C . VAL A 1 134 ? 3.354 -11.287 -29.579 1.00 93.44 134 VAL A C 1
ATOM 1026 O O . VAL A 1 134 ? 3.740 -10.209 -29.139 1.00 93.44 134 VAL A O 1
ATOM 1029 N N . VAL A 1 135 ? 4.151 -12.153 -30.190 1.00 93.12 135 VAL A N 1
ATOM 1030 C CA . VAL A 1 135 ? 5.563 -11.920 -30.471 1.00 93.12 135 VAL A CA 1
ATOM 1031 C C . VAL A 1 135 ? 5.679 -11.630 -31.957 1.00 93.12 135 VAL A C 1
ATOM 1033 O O . VAL A 1 135 ? 5.384 -12.491 -32.785 1.00 93.12 135 VAL A O 1
ATOM 1036 N N . THR A 1 136 ? 6.089 -10.415 -32.293 1.00 91.81 136 THR A N 1
ATOM 1037 C CA . THR A 1 136 ? 6.259 -9.961 -33.675 1.00 91.81 136 THR A CA 1
ATOM 1038 C C . THR A 1 136 ? 7.441 -8.996 -33.763 1.00 91.81 136 THR A C 1
ATOM 1040 O O . THR A 1 136 ? 7.639 -8.183 -32.855 1.00 91.81 136 THR A O 1
ATOM 1043 N N . PRO A 1 137 ? 8.249 -9.042 -34.837 1.00 87.25 137 PRO A N 1
ATOM 1044 C CA . PRO A 1 137 ? 9.358 -8.111 -35.001 1.00 87.25 137 PRO A CA 1
ATOM 1045 C C . PRO A 1 137 ? 8.884 -6.708 -35.407 1.00 87.25 137 PRO A C 1
ATOM 1047 O O . PRO A 1 137 ? 9.575 -5.728 -35.126 1.00 87.25 137 PRO A O 1
ATOM 1050 N N . PHE A 1 138 ? 7.709 -6.593 -36.044 1.00 87.62 138 PHE A N 1
ATOM 1051 C CA . PHE A 1 138 ? 7.216 -5.337 -36.607 1.00 87.62 138 PHE A CA 1
ATOM 1052 C C . PHE A 1 138 ? 5.755 -5.033 -36.236 1.00 87.62 138 PHE A C 1
ATOM 1054 O O . PHE A 1 138 ? 4.928 -5.937 -36.123 1.00 87.62 138 PHE A O 1
ATOM 1061 N N . LYS A 1 139 ? 5.409 -3.744 -36.123 1.00 87.44 139 LYS A N 1
ATOM 1062 C CA . LYS A 1 139 ? 4.038 -3.228 -35.931 1.00 87.44 139 LYS A CA 1
ATOM 1063 C C . LYS A 1 139 ? 3.221 -3.302 -37.230 1.00 87.44 139 LYS A C 1
ATOM 1065 O O . LYS A 1 139 ? 2.764 -2.287 -37.754 1.00 87.44 139 LYS A O 1
ATOM 1070 N N . ARG A 1 140 ? 3.105 -4.497 -37.805 1.00 84.75 140 ARG A N 1
ATOM 1071 C CA . ARG A 1 140 ? 2.385 -4.760 -39.058 1.00 84.75 140 ARG A CA 1
ATOM 1072 C C . ARG A 1 140 ? 1.694 -6.121 -39.011 1.00 84.75 140 ARG A C 1
ATOM 1074 O O . ARG A 1 140 ? 2.073 -6.975 -38.217 1.00 84.75 140 ARG A O 1
ATOM 1081 N N . GLY A 1 141 ? 0.749 -6.317 -39.923 1.00 84.81 141 GLY A N 1
ATOM 1082 C CA . GLY A 1 141 ? -0.005 -7.561 -40.056 1.00 84.81 141 GLY A CA 1
ATOM 1083 C C . GLY A 1 141 ? -1.306 -7.546 -39.255 1.00 84.81 141 GLY A C 1
ATOM 1084 O O . GLY A 1 141 ? -1.449 -6.808 -38.278 1.00 84.81 141 GLY A O 1
ATOM 1085 N N . ASP A 1 142 ? -2.257 -8.366 -39.694 1.00 86.06 142 ASP A N 1
ATOM 1086 C CA . ASP A 1 142 ? -3.600 -8.434 -39.108 1.00 86.06 142 ASP A CA 1
ATOM 1087 C C . ASP A 1 142 ? -3.558 -8.935 -37.656 1.00 86.06 142 ASP A C 1
ATOM 1089 O O . ASP A 1 142 ? -4.297 -8.442 -36.804 1.00 86.06 142 ASP A O 1
ATOM 1093 N N . ASP A 1 143 ? -2.625 -9.841 -37.352 1.00 87.25 143 ASP A N 1
ATOM 1094 C CA . ASP A 1 143 ? -2.390 -10.371 -36.006 1.00 87.25 143 ASP A CA 1
ATOM 1095 C C . ASP A 1 143 ? -1.935 -9.281 -35.022 1.00 87.25 143 ASP A C 1
ATOM 1097 O O . ASP A 1 143 ? -2.392 -9.244 -33.881 1.00 87.25 143 ASP A O 1
ATOM 1101 N N . TYR A 1 144 ? -1.069 -8.358 -35.463 1.00 89.19 144 TYR A N 1
ATOM 1102 C CA . TYR A 1 144 ? -0.634 -7.217 -34.652 1.00 89.19 144 TYR A CA 1
ATOM 1103 C C . TYR A 1 144 ? -1.803 -6.273 -34.357 1.00 89.19 144 TYR A C 1
ATOM 1105 O O . TYR A 1 144 ? -2.025 -5.906 -33.205 1.00 89.19 144 TYR A O 1
ATOM 1113 N N . LEU A 1 145 ? -2.553 -5.891 -35.396 1.00 89.06 145 LEU A N 1
ATOM 1114 C CA . LEU A 1 145 ? -3.672 -4.956 -35.270 1.00 89.06 145 LEU A CA 1
ATOM 1115 C C . LEU A 1 145 ? -4.758 -5.514 -34.345 1.00 89.06 145 LEU A C 1
ATOM 1117 O O . LEU A 1 145 ? -5.180 -4.822 -33.421 1.00 89.06 145 LEU A O 1
ATOM 1121 N N . SER A 1 146 ? -5.127 -6.782 -34.542 1.00 90.31 146 SER A N 1
ATOM 1122 C CA . SER A 1 146 ? -6.131 -7.470 -33.725 1.00 90.31 146 SER A CA 1
ATOM 1123 C C . SER A 1 146 ? -5.688 -7.576 -32.264 1.00 90.31 146 SER A C 1
ATOM 1125 O O . SER A 1 146 ? -6.463 -7.311 -31.350 1.00 90.31 146 SER A O 1
ATOM 1127 N N . ALA A 1 147 ? -4.414 -7.897 -32.018 1.00 90.75 147 ALA A N 1
ATOM 1128 C CA . ALA A 1 147 ? -3.880 -7.992 -30.665 1.00 90.75 147 ALA A CA 1
ATOM 1129 C C . ALA A 1 147 ? -3.854 -6.648 -29.928 1.00 90.75 147 ALA A C 1
ATOM 1131 O O . ALA A 1 147 ? -4.110 -6.614 -28.724 1.00 90.75 147 ALA A O 1
ATOM 1132 N N . VAL A 1 148 ? -3.554 -5.551 -30.631 1.00 90.38 148 VAL A N 1
ATOM 1133 C CA . VAL A 1 148 ? -3.588 -4.198 -30.058 1.00 90.38 148 VAL A CA 1
ATOM 1134 C C . VAL A 1 148 ? -5.024 -3.765 -29.758 1.00 90.38 148 VAL A C 1
ATOM 1136 O O . VAL A 1 148 ? -5.264 -3.220 -28.682 1.00 90.38 148 VAL A O 1
ATOM 1139 N N . GLU A 1 149 ? -5.973 -4.031 -30.660 1.00 91.44 149 GLU A N 1
ATOM 1140 C CA . GLU A 1 149 ? -7.401 -3.733 -30.459 1.00 91.44 149 GLU A CA 1
ATOM 1141 C C . GLU A 1 149 ? -7.971 -4.478 -29.242 1.00 91.44 149 GLU A C 1
ATOM 1143 O O . GLU A 1 149 ? -8.649 -3.884 -28.404 1.00 91.44 149 GLU A O 1
ATOM 1148 N N . ASP A 1 150 ? -7.588 -5.745 -29.075 1.00 91.19 150 ASP A N 1
ATOM 1149 C CA . ASP A 1 150 ? -7.976 -6.588 -27.941 1.00 91.19 150 ASP A CA 1
ATOM 1150 C C . ASP A 1 150 ? -7.181 -6.298 -26.647 1.00 91.19 150 ASP A C 1
ATOM 1152 O O . ASP A 1 150 ? -7.350 -6.996 -25.639 1.00 91.19 150 ASP A O 1
ATOM 1156 N N . GLY A 1 151 ? -6.287 -5.301 -26.653 1.00 89.06 151 GLY A N 1
ATOM 1157 C CA . GLY A 1 151 ? -5.495 -4.894 -25.487 1.00 89.06 151 GLY A CA 1
ATOM 1158 C C . GLY A 1 151 ? -4.513 -5.961 -24.992 1.00 89.06 151 GLY A C 1
ATOM 1159 O O . GLY A 1 151 ? -4.263 -6.069 -23.788 1.00 89.06 151 GLY A O 1
ATOM 1160 N N . LYS A 1 152 ? -3.986 -6.796 -25.893 1.00 92.12 152 LYS A N 1
ATOM 1161 C CA . LYS A 1 152 ? -3.014 -7.852 -25.573 1.00 92.12 152 LYS A CA 1
ATOM 1162 C C . LYS A 1 152 ? -1.592 -7.307 -25.484 1.00 92.12 152 LYS A C 1
ATOM 1164 O O . LYS A 1 152 ? -1.267 -6.250 -26.019 1.00 92.12 152 LYS A O 1
ATOM 1169 N N . ILE A 1 153 ? -0.720 -8.073 -24.832 1.00 91.25 153 ILE A N 1
ATOM 1170 C CA . ILE A 1 153 ? 0.695 -7.721 -24.706 1.00 91.25 153 ILE A CA 1
ATOM 1171 C C . ILE A 1 153 ? 1.403 -8.065 -26.016 1.00 91.25 153 ILE A C 1
ATOM 1173 O O . ILE A 1 153 ? 1.547 -9.237 -26.360 1.00 91.25 153 ILE A O 1
ATOM 1177 N N . VAL A 1 154 ? 1.855 -7.052 -26.748 1.00 92.25 154 VAL A N 1
ATOM 1178 C CA . VAL A 1 154 ? 2.596 -7.244 -27.997 1.00 92.25 154 VAL A CA 1
ATOM 1179 C C . VAL A 1 154 ? 4.065 -6.916 -27.777 1.00 92.25 154 VAL A C 1
ATOM 1181 O O . VAL A 1 154 ? 4.394 -5.807 -27.358 1.00 92.25 154 VAL A O 1
ATOM 1184 N N . VAL A 1 155 ? 4.939 -7.873 -28.075 1.00 93.62 155 VAL A N 1
ATOM 1185 C CA . VAL A 1 155 ? 6.373 -7.801 -27.790 1.00 93.62 155 VAL A CA 1
ATOM 1186 C C . VAL A 1 155 ? 7.230 -8.290 -28.958 1.00 93.62 155 VAL A C 1
ATOM 1188 O O . VAL A 1 155 ? 6.751 -8.965 -29.865 1.00 93.62 155 VAL A O 1
ATOM 1191 N N . SER A 1 156 ? 8.513 -7.953 -28.932 1.00 92.06 156 SER A N 1
ATOM 1192 C CA . SER A 1 156 ? 9.552 -8.476 -29.812 1.00 92.06 156 SER A CA 1
ATOM 1193 C C . SER A 1 156 ? 10.266 -9.673 -29.165 1.00 92.06 156 SER A C 1
ATOM 1195 O O . SER A 1 156 ? 10.086 -9.978 -27.983 1.00 92.06 156 SER A O 1
ATOM 1197 N N . TYR A 1 157 ? 11.130 -10.342 -29.929 1.00 90.62 157 TYR A N 1
ATOM 1198 C CA . TYR A 1 157 ? 11.962 -11.434 -29.417 1.00 90.62 157 TYR A CA 1
ATOM 1199 C C . TYR A 1 157 ? 12.927 -10.996 -28.295 1.00 90.62 157 TYR A C 1
ATOM 1201 O O . TYR A 1 157 ? 13.203 -11.788 -27.398 1.00 90.62 157 TYR A O 1
ATOM 1209 N N . ALA A 1 158 ? 13.360 -9.728 -28.266 1.00 88.00 158 ALA A N 1
ATOM 1210 C CA . ALA A 1 158 ? 14.252 -9.213 -27.220 1.00 88.00 158 ALA A CA 1
ATOM 1211 C C . ALA A 1 158 ? 13.649 -9.354 -25.808 1.00 88.00 158 A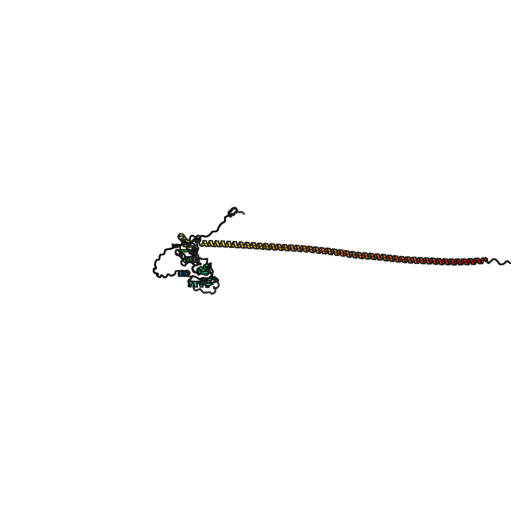LA A C 1
ATOM 1213 O O . ALA A 1 158 ? 14.361 -9.624 -24.842 1.00 88.00 158 ALA A O 1
ATOM 1214 N N . TRP A 1 159 ? 12.320 -9.250 -25.685 1.00 91.88 159 TRP A N 1
ATOM 1215 C CA . TRP A 1 159 ? 11.624 -9.485 -24.417 1.00 91.88 159 TRP A CA 1
ATOM 1216 C C . TRP A 1 159 ? 11.741 -10.940 -23.947 1.00 91.88 159 TRP A C 1
ATOM 1218 O O . TRP A 1 159 ? 11.894 -11.198 -22.753 1.00 91.88 159 TRP A O 1
ATOM 1228 N N . ILE A 1 160 ? 11.696 -11.897 -24.879 1.00 90.38 160 ILE A N 1
ATOM 1229 C CA . ILE A 1 160 ? 11.852 -13.322 -24.570 1.00 90.38 160 ILE A CA 1
ATOM 1230 C C . ILE A 1 160 ? 13.273 -13.584 -24.074 1.00 90.38 160 ILE A C 1
ATOM 1232 O O . ILE A 1 160 ? 13.434 -14.227 -23.035 1.00 90.38 160 ILE A O 1
ATOM 1236 N N . GLU A 1 161 ? 14.285 -13.049 -24.762 1.00 89.12 161 GLU A N 1
ATOM 1237 C CA . GLU A 1 161 ? 15.687 -13.203 -24.356 1.00 89.12 161 GLU A CA 1
ATOM 1238 C C . GLU A 1 161 ? 15.927 -12.698 -22.930 1.00 89.12 161 GLU A C 1
ATOM 1240 O O . GLU A 1 161 ? 16.550 -13.393 -22.122 1.00 89.12 161 GLU A O 1
ATOM 1245 N N . ASP A 1 162 ? 15.379 -11.531 -22.585 1.00 87.75 162 ASP A N 1
ATOM 1246 C CA . ASP A 1 162 ? 15.522 -10.967 -21.243 1.00 87.75 162 ASP A CA 1
ATOM 1247 C C . ASP A 1 162 ? 14.721 -11.739 -20.188 1.00 87.75 162 ASP A C 1
ATOM 1249 O O . ASP A 1 162 ? 15.210 -11.934 -19.070 1.00 87.75 162 ASP A O 1
ATOM 1253 N N . CYS A 1 163 ? 13.544 -12.272 -20.534 1.00 89.69 163 CYS A N 1
ATOM 1254 C CA . CYS A 1 163 ? 12.819 -13.186 -19.651 1.00 89.69 163 CYS A CA 1
ATOM 1255 C C . CYS A 1 163 ? 13.645 -14.444 -19.332 1.00 89.69 163 CYS A C 1
ATOM 1257 O O . CYS A 1 163 ? 13.664 -14.906 -18.188 1.00 89.69 163 CYS A O 1
ATOM 1259 N N . VAL A 1 164 ? 14.352 -14.990 -20.328 1.00 89.06 164 VAL A N 1
ATOM 1260 C CA . VAL A 1 164 ? 15.244 -16.155 -20.183 1.00 89.06 164 VAL A CA 1
ATOM 1261 C C . VAL A 1 164 ? 16.480 -15.820 -19.362 1.00 89.06 164 VAL A C 1
ATOM 1263 O O . VAL A 1 164 ? 16.829 -16.569 -18.445 1.00 89.06 164 VAL A O 1
ATOM 1266 N N . ALA A 1 165 ? 17.124 -14.687 -19.632 1.00 87.06 165 ALA A N 1
ATOM 1267 C CA . ALA A 1 165 ? 18.301 -14.247 -18.894 1.00 87.06 165 ALA A CA 1
ATOM 1268 C C . ALA A 1 165 ? 17.994 -14.021 -17.403 1.00 87.06 165 ALA A C 1
ATOM 1270 O O . ALA A 1 165 ? 18.787 -14.412 -16.544 1.00 87.06 165 ALA A O 1
ATOM 1271 N N . GLN A 1 166 ? 16.831 -13.440 -17.091 1.00 85.31 166 GLN A N 1
ATOM 1272 C CA . GLN A 1 166 ? 16.413 -13.123 -15.722 1.00 85.31 166 GLN A CA 1
ATOM 1273 C C . GLN A 1 166 ? 15.618 -14.245 -15.034 1.00 85.31 166 GLN A C 1
ATOM 1275 O O . GLN A 1 166 ? 15.324 -14.132 -13.844 1.00 85.31 166 GLN A O 1
ATOM 1280 N N . ARG A 1 167 ? 15.272 -15.322 -15.757 1.00 86.94 167 ARG A N 1
ATOM 1281 C CA . ARG A 1 167 ? 14.438 -16.447 -15.284 1.00 86.94 167 ARG A CA 1
ATOM 1282 C C . ARG A 1 167 ? 13.088 -16.010 -14.692 1.00 86.94 167 ARG A C 1
ATOM 1284 O O . ARG A 1 167 ? 12.599 -16.607 -13.733 1.00 86.94 167 ARG A O 1
ATOM 1291 N N . ARG A 1 168 ? 12.491 -14.951 -15.241 1.00 88.44 168 ARG A N 1
ATOM 1292 C CA . ARG A 1 168 ? 11.185 -14.411 -14.828 1.00 88.44 168 ARG A CA 1
ATOM 1293 C C . ARG A 1 168 ? 10.498 -13.734 -16.005 1.00 88.44 168 ARG A C 1
ATOM 1295 O O . ARG A 1 168 ? 11.167 -13.273 -16.920 1.00 88.44 168 ARG A O 1
ATOM 1302 N N . VAL A 1 169 ? 9.178 -13.581 -15.931 1.00 87.44 169 VAL A N 1
ATOM 1303 C CA . VAL A 1 169 ? 8.455 -12.694 -16.854 1.00 87.44 169 VAL A CA 1
ATOM 1304 C C . VAL A 1 169 ? 8.780 -11.242 -16.483 1.00 87.44 169 VAL A C 1
ATOM 1306 O O . VAL A 1 169 ? 8.509 -10.816 -15.356 1.00 87.44 169 VAL A O 1
ATOM 1309 N N . VAL A 1 170 ? 9.421 -10.509 -17.395 1.00 88.44 170 VAL A N 1
ATOM 1310 C CA . VAL A 1 170 ? 9.736 -9.079 -17.229 1.00 88.44 170 VAL A CA 1
ATOM 1311 C C . VAL A 1 170 ? 8.589 -8.215 -17.750 1.00 88.44 170 VAL A C 1
ATOM 1313 O O . VAL A 1 170 ? 7.776 -8.680 -18.552 1.00 88.44 170 VAL A O 1
ATOM 1316 N N . ASP A 1 171 ? 8.501 -6.965 -17.295 1.00 88.25 171 ASP A N 1
ATOM 1317 C CA . ASP A 1 171 ? 7.456 -6.059 -17.772 1.00 88.25 171 ASP A CA 1
ATOM 1318 C C . ASP A 1 171 ? 7.701 -5.695 -19.245 1.00 88.25 171 ASP A C 1
ATOM 1320 O O . ASP A 1 171 ? 8.800 -5.292 -19.628 1.00 88.25 171 ASP A O 1
ATOM 1324 N N . ALA A 1 172 ? 6.673 -5.847 -20.080 1.00 87.56 172 ALA A N 1
ATOM 1325 C CA . ALA A 1 172 ? 6.750 -5.593 -21.517 1.00 87.56 172 ALA A CA 1
ATOM 1326 C C . ALA A 1 172 ? 6.989 -4.107 -21.846 1.00 87.56 172 ALA A C 1
ATOM 1328 O O . ALA A 1 172 ? 7.450 -3.795 -22.941 1.00 87.56 172 ALA A O 1
ATOM 1329 N N . GLY A 1 173 ? 6.701 -3.197 -20.908 1.00 83.62 173 GLY A N 1
ATOM 1330 C CA . GLY A 1 173 ? 6.949 -1.760 -21.051 1.00 83.62 173 GLY A CA 1
ATOM 1331 C C . GLY A 1 173 ? 8.327 -1.280 -20.580 1.00 83.62 173 GLY A C 1
ATOM 1332 O O . GLY A 1 173 ? 8.635 -0.104 -20.766 1.00 83.62 173 GLY A O 1
ATOM 1333 N N . GLU A 1 174 ? 9.149 -2.145 -19.974 1.00 80.75 174 GLU A N 1
ATOM 1334 C CA . GLU A 1 174 ? 10.384 -1.732 -19.283 1.00 80.75 174 GLU A CA 1
ATOM 1335 C C . GLU A 1 174 ? 11.471 -1.222 -20.243 1.00 80.75 174 GLU A C 1
ATOM 1337 O O . GLU A 1 174 ? 12.155 -0.253 -19.921 1.00 80.75 174 GLU A O 1
ATOM 1342 N N . LYS A 1 175 ? 11.614 -1.836 -21.427 1.00 83.44 175 LYS A N 1
ATOM 1343 C CA . LYS A 1 175 ? 12.587 -1.436 -22.457 1.00 83.44 175 LYS A CA 1
ATOM 1344 C C . LYS A 1 175 ? 11.893 -1.131 -23.777 1.00 83.44 175 LYS A C 1
ATOM 1346 O O . LYS A 1 175 ? 11.025 -1.881 -24.216 1.00 83.44 175 LYS A O 1
ATOM 1351 N N . ALA A 1 176 ? 12.347 -0.092 -24.480 1.00 83.88 176 ALA A N 1
ATOM 1352 C CA . ALA A 1 176 ? 11.817 0.237 -25.808 1.00 83.88 176 ALA A CA 1
ATOM 1353 C C . ALA A 1 176 ? 12.013 -0.899 -26.832 1.00 83.88 176 ALA A C 1
ATOM 1355 O O . ALA A 1 176 ? 11.161 -1.088 -27.696 1.00 83.88 176 ALA A O 1
ATOM 1356 N N . LEU A 1 177 ? 13.085 -1.690 -26.693 1.00 85.50 177 LEU A N 1
ATOM 1357 C CA . LEU A 1 177 ? 13.366 -2.863 -27.531 1.00 85.50 177 LEU A CA 1
ATOM 1358 C C . LEU A 1 177 ? 12.318 -3.971 -27.418 1.00 85.50 177 LEU A C 1
ATOM 1360 O O . LEU A 1 177 ? 12.188 -4.777 -28.338 1.00 85.50 177 LEU A O 1
ATOM 1364 N N . TYR A 1 178 ? 11.580 -4.040 -26.307 1.00 88.88 178 TYR A N 1
ATOM 1365 C CA . TYR A 1 178 ? 10.539 -5.048 -26.133 1.00 88.88 178 TYR A CA 1
ATOM 1366 C C . TYR A 1 178 ? 9.342 -4.783 -27.028 1.00 88.88 178 TYR A C 1
ATOM 1368 O O . TYR A 1 178 ? 8.627 -5.722 -27.345 1.00 88.88 178 TYR A O 1
ATOM 1376 N N . ALA A 1 179 ? 9.120 -3.544 -27.465 1.00 87.75 179 ALA A N 1
ATOM 1377 C CA . ALA A 1 179 ? 8.073 -3.252 -28.424 1.00 87.75 179 ALA A CA 1
ATOM 1378 C C . ALA A 1 179 ? 8.525 -3.639 -29.848 1.00 87.75 179 ALA A C 1
ATOM 1380 O O . ALA A 1 179 ? 9.676 -3.397 -30.216 1.00 87.75 179 ALA A O 1
ATOM 1381 N N . PRO A 1 180 ? 7.627 -4.181 -30.690 1.00 86.75 180 PRO A N 1
ATOM 1382 C CA . PRO A 1 180 ? 7.910 -4.368 -32.110 1.00 86.75 180 PRO A CA 1
ATOM 1383 C C . PRO A 1 180 ? 8.273 -3.042 -32.792 1.00 86.75 180 PRO A C 1
ATOM 1385 O O . PRO A 1 180 ? 7.713 -1.991 -32.463 1.00 86.75 180 PRO A O 1
ATOM 1388 N N . LEU A 1 181 ? 9.158 -3.084 -33.787 1.00 85.25 181 LEU A N 1
ATOM 1389 C CA . LEU A 1 181 ? 9.576 -1.895 -34.538 1.00 85.25 181 LEU A CA 1
ATOM 1390 C C . LEU A 1 181 ? 8.500 -1.477 -35.546 1.00 85.25 181 LEU A C 1
ATOM 1392 O O . LEU A 1 181 ? 7.803 -2.313 -36.110 1.00 85.25 181 LEU A O 1
ATOM 1396 N N . THR A 1 182 ? 8.358 -0.190 -35.851 1.00 83.94 182 THR A N 1
ATOM 1397 C CA . THR A 1 182 ? 7.329 0.240 -36.818 1.00 83.94 182 THR A CA 1
ATOM 1398 C C . THR A 1 182 ? 7.680 -0.159 -38.256 1.00 83.94 182 THR A C 1
ATOM 1400 O O . THR A 1 182 ? 6.790 -0.440 -39.055 1.00 83.94 182 THR A O 1
ATOM 1403 N N . SER A 1 183 ? 8.966 -0.203 -38.618 1.00 78.31 183 SER A N 1
ATOM 1404 C CA . SER A 1 183 ? 9.413 -0.575 -39.965 1.00 78.31 183 SER A CA 1
ATOM 1405 C C . SER A 1 183 ? 10.839 -1.127 -39.976 1.00 78.31 183 SER A C 1
ATOM 1407 O O . SER A 1 183 ? 11.676 -0.723 -39.177 1.00 78.31 183 SER A O 1
ATOM 1409 N N . ALA A 1 184 ? 11.137 -2.000 -40.942 1.00 75.25 184 ALA A N 1
ATOM 1410 C CA . ALA A 1 184 ? 12.482 -2.532 -41.183 1.00 75.25 184 ALA A CA 1
ATOM 1411 C C . ALA A 1 184 ? 13.460 -1.494 -41.768 1.00 75.25 184 ALA A C 1
ATOM 1413 O O . ALA A 1 184 ? 14.665 -1.714 -41.776 1.00 75.25 184 ALA A O 1
ATOM 1414 N N . ASN A 1 185 ? 12.951 -0.363 -42.271 1.00 76.50 185 ASN A N 1
ATOM 1415 C CA . ASN A 1 185 ? 13.772 0.679 -42.897 1.00 76.50 185 ASN A CA 1
ATOM 1416 C C . ASN A 1 185 ? 14.389 1.662 -41.885 1.00 76.50 185 ASN A C 1
ATOM 1418 O O . ASN A 1 185 ? 14.993 2.650 -42.298 1.00 76.50 185 ASN A O 1
ATOM 1422 N N . GLY A 1 186 ? 14.204 1.420 -40.584 1.00 81.06 186 GLY A N 1
ATOM 1423 C CA . GLY A 1 186 ? 14.604 2.345 -39.531 1.00 81.06 186 GLY A CA 1
ATOM 1424 C C . GLY A 1 186 ? 13.745 3.613 -39.477 1.00 81.06 186 GLY A C 1
ATOM 1425 O O . GLY A 1 186 ? 12.796 3.813 -40.246 1.00 81.06 186 GLY A O 1
ATOM 1426 N N . VAL A 1 187 ? 14.071 4.481 -38.526 1.00 86.88 187 VAL A N 1
ATOM 1427 C CA . VAL A 1 187 ? 13.444 5.791 -38.363 1.00 86.88 187 VAL A CA 1
ATOM 1428 C C . VAL A 1 187 ? 14.000 6.733 -39.433 1.00 86.88 187 VAL A C 1
ATOM 1430 O O . VAL A 1 187 ? 15.200 6.781 -39.698 1.00 86.88 187 VAL A O 1
ATOM 1433 N N . ARG A 1 188 ? 13.134 7.518 -40.079 1.00 87.56 188 ARG A N 1
ATOM 1434 C CA . ARG A 1 188 ? 13.558 8.433 -41.150 1.00 87.56 188 ARG A CA 1
ATOM 1435 C C . ARG A 1 188 ? 14.635 9.407 -40.644 1.00 87.56 188 ARG A C 1
ATOM 1437 O O . ARG A 1 188 ? 14.380 10.181 -39.726 1.00 87.56 188 ARG A O 1
ATOM 1444 N N . GLY A 1 189 ? 15.793 9.415 -41.308 1.00 87.12 189 GLY A N 1
ATOM 1445 C CA . GLY A 1 189 ? 16.921 10.302 -41.011 1.00 87.12 189 GLY A CA 1
ATOM 1446 C C . GLY A 1 189 ? 17.921 9.745 -39.995 1.00 87.12 189 GLY A C 1
ATOM 1447 O O . GLY A 1 189 ? 18.954 10.379 -39.774 1.00 87.12 189 GLY A O 1
ATOM 1448 N N . PHE A 1 190 ? 17.642 8.591 -39.376 1.00 90.88 190 PHE A N 1
ATOM 1449 C CA . PHE A 1 190 ? 18.589 7.937 -38.468 1.00 90.88 190 PHE A CA 1
ATOM 1450 C C . PHE A 1 190 ? 19.833 7.412 -39.189 1.00 90.88 190 PHE A C 1
ATOM 1452 O O . PHE A 1 190 ? 20.900 7.366 -38.590 1.00 90.88 190 PHE A O 1
ATOM 1459 N N . ASP A 1 191 ? 19.730 7.126 -40.484 1.00 90.06 191 ASP A N 1
ATOM 1460 C CA . ASP A 1 191 ? 20.824 6.708 -41.364 1.00 90.06 191 ASP A CA 1
ATOM 1461 C C . ASP A 1 191 ? 21.982 7.719 -41.434 1.00 90.06 191 ASP A C 1
ATOM 1463 O O . ASP A 1 191 ? 23.132 7.345 -41.664 1.00 90.06 191 ASP A O 1
ATOM 1467 N N . ALA A 1 192 ? 21.703 9.001 -41.182 1.00 91.12 192 ALA A N 1
ATOM 1468 C CA . ALA A 1 192 ? 22.715 10.053 -41.107 1.00 91.12 192 ALA A CA 1
ATOM 1469 C C . ALA A 1 192 ? 23.352 10.200 -39.710 1.00 91.12 192 ALA A C 1
ATOM 1471 O O . ALA A 1 192 ? 24.269 11.011 -39.533 1.00 91.12 192 ALA A O 1
ATOM 1472 N N . LEU A 1 193 ? 22.865 9.466 -38.705 1.00 93.81 193 LEU A N 1
ATOM 1473 C CA . LEU A 1 193 ? 23.279 9.613 -37.314 1.00 93.81 193 LEU A CA 1
ATOM 1474 C C . LEU A 1 193 ? 24.375 8.615 -36.947 1.00 93.81 193 LEU A C 1
ATOM 1476 O O . LEU A 1 193 ? 24.192 7.400 -36.969 1.00 93.81 193 LEU A O 1
ATOM 1480 N N . PHE A 1 194 ? 25.509 9.163 -36.518 1.00 94.75 194 PHE A N 1
ATOM 1481 C CA . PHE A 1 194 ? 26.578 8.418 -35.858 1.00 94.75 194 PHE A CA 1
ATOM 1482 C C . PHE A 1 194 ? 26.499 8.683 -34.359 1.00 94.75 194 PHE A C 1
ATOM 1484 O O . PHE A 1 194 ? 26.632 9.841 -33.937 1.00 94.75 194 PHE A O 1
ATOM 1491 N N . ILE A 1 195 ? 26.254 7.637 -33.575 1.00 96.00 195 ILE A N 1
ATOM 1492 C CA . ILE A 1 195 ? 25.922 7.742 -32.154 1.00 96.00 195 ILE A CA 1
ATOM 1493 C C . ILE A 1 195 ? 26.940 6.952 -31.336 1.00 96.00 195 ILE A C 1
ATOM 1495 O O . ILE A 1 195 ? 27.078 5.742 -31.503 1.00 96.00 195 ILE A O 1
ATOM 1499 N N . ALA A 1 196 ? 27.656 7.632 -30.445 1.00 94.81 196 ALA A N 1
ATOM 1500 C CA . ALA A 1 196 ? 28.524 6.987 -29.463 1.00 94.81 196 ALA A CA 1
ATOM 1501 C C . ALA A 1 196 ? 27.752 6.720 -28.162 1.00 94.81 196 ALA A C 1
ATOM 1503 O O . ALA A 1 196 ? 26.877 7.503 -27.798 1.00 94.81 196 ALA A O 1
ATOM 1504 N N . VAL A 1 197 ? 28.092 5.644 -27.446 1.00 94.44 197 VAL A N 1
ATOM 1505 C CA . VAL A 1 197 ? 27.452 5.264 -26.171 1.00 94.44 197 VAL A CA 1
ATOM 1506 C C . VAL A 1 197 ? 28.507 5.108 -25.085 1.00 94.44 197 VAL A C 1
ATOM 1508 O O . VAL A 1 197 ? 29.471 4.347 -25.251 1.00 94.44 197 VAL A O 1
ATOM 1511 N N . ASP A 1 198 ? 28.315 5.800 -23.964 1.00 93.31 198 ASP A N 1
ATOM 1512 C CA . ASP A 1 198 ? 29.301 5.852 -22.891 1.00 93.31 198 ASP A CA 1
ATOM 1513 C C . ASP A 1 198 ? 28.704 5.980 -21.478 1.00 93.31 198 ASP A C 1
ATOM 1515 O O . ASP A 1 198 ? 27.635 6.552 -21.270 1.00 93.31 198 ASP A O 1
ATOM 1519 N N . GLY A 1 199 ? 29.423 5.445 -20.491 1.00 89.12 199 GLY A N 1
ATOM 1520 C CA . GLY A 1 199 ? 29.052 5.479 -19.074 1.00 89.12 199 GLY A CA 1
ATOM 1521 C C . GLY A 1 199 ? 28.030 4.427 -18.618 1.00 89.12 199 GLY A C 1
ATOM 1522 O O . GLY A 1 199 ? 27.746 4.386 -17.426 1.00 89.12 199 GLY A O 1
ATOM 1523 N N . TYR A 1 200 ? 27.501 3.596 -19.520 1.00 90.81 200 TYR A N 1
ATOM 1524 C CA . TYR A 1 200 ? 26.532 2.529 -19.218 1.00 90.81 200 TYR A CA 1
ATOM 1525 C C . TYR A 1 200 ? 27.208 1.211 -18.822 1.00 90.81 200 TYR A C 1
ATOM 1527 O O . TYR A 1 200 ? 28.354 0.949 -19.213 1.00 90.81 200 TYR A O 1
ATOM 1535 N N . ALA A 1 201 ? 26.487 0.350 -18.096 1.00 90.00 201 ALA A N 1
ATOM 1536 C CA . ALA A 1 201 ? 26.929 -1.020 -17.845 1.00 90.00 201 ALA A CA 1
ATOM 1537 C C . ALA A 1 201 ? 27.011 -1.823 -19.156 1.00 90.00 201 ALA A C 1
ATOM 1539 O O . ALA A 1 201 ? 26.384 -1.479 -20.155 1.00 90.00 201 ALA A O 1
ATOM 1540 N N . ALA A 1 202 ? 27.783 -2.915 -19.170 1.00 89.00 202 ALA A N 1
ATOM 1541 C CA . ALA A 1 202 ? 28.059 -3.662 -20.402 1.00 89.00 202 ALA A CA 1
ATOM 1542 C C . ALA A 1 202 ? 26.789 -4.161 -21.122 1.00 89.00 202 ALA A C 1
ATOM 1544 O O . ALA A 1 202 ? 26.719 -4.061 -22.345 1.00 89.00 202 ALA A O 1
ATOM 1545 N N . GLN A 1 203 ? 25.797 -4.657 -20.373 1.00 86.25 203 GLN A N 1
ATOM 1546 C CA . GLN A 1 203 ? 24.537 -5.141 -20.944 1.00 86.25 203 GLN A CA 1
ATOM 1547 C C . GLN A 1 203 ? 23.658 -3.989 -21.444 1.00 86.25 203 GLN A C 1
ATOM 1549 O O . GLN A 1 203 ? 23.255 -3.994 -22.597 1.00 86.25 203 GLN A O 1
ATOM 1554 N N . GLU A 1 204 ? 23.439 -2.959 -20.623 1.00 87.94 204 GLU A N 1
ATOM 1555 C CA . GLU A 1 204 ? 22.656 -1.774 -21.011 1.00 87.94 204 GLU A CA 1
ATOM 1556 C C . GLU A 1 204 ? 23.250 -1.079 -22.237 1.00 87.94 204 GLU A C 1
ATOM 1558 O O . GLU A 1 204 ? 22.539 -0.660 -23.143 1.00 87.94 204 GLU A O 1
ATOM 1563 N N . LYS A 1 205 ? 24.583 -0.996 -22.301 1.00 91.31 205 LYS A N 1
ATOM 1564 C CA . LYS A 1 205 ? 25.289 -0.476 -23.466 1.00 91.31 205 LYS A CA 1
ATOM 1565 C C . LYS A 1 205 ? 24.988 -1.307 -24.712 1.00 91.31 205 LYS A C 1
ATOM 1567 O O . LYS A 1 205 ? 24.793 -0.718 -25.768 1.00 91.31 205 LYS A O 1
ATOM 1572 N N . ALA A 1 206 ? 24.982 -2.635 -24.603 1.00 90.56 206 ALA A N 1
ATOM 1573 C CA . ALA A 1 206 ? 24.651 -3.512 -25.723 1.00 90.56 206 ALA A CA 1
ATOM 1574 C C . ALA A 1 206 ? 23.206 -3.292 -26.193 1.00 90.56 206 ALA A C 1
ATOM 1576 O O . ALA A 1 206 ? 22.991 -3.148 -27.391 1.00 90.56 206 ALA A O 1
ATOM 1577 N N . ASP A 1 207 ? 22.260 -3.162 -25.263 1.00 89.44 207 ASP A N 1
ATOM 1578 C CA . ASP A 1 207 ? 20.850 -2.905 -25.570 1.00 89.44 207 ASP A CA 1
ATOM 1579 C C . ASP A 1 207 ? 20.668 -1.536 -26.262 1.00 89.44 207 ASP A C 1
ATOM 1581 O O . ASP A 1 207 ? 19.977 -1.416 -27.270 1.00 89.44 207 ASP A O 1
ATOM 1585 N N . ILE A 1 208 ? 21.348 -0.486 -25.790 1.00 92.25 208 ILE A N 1
ATOM 1586 C CA . ILE A 1 208 ? 21.308 0.839 -26.434 1.00 92.25 208 ILE A CA 1
ATOM 1587 C C . ILE A 1 208 ? 21.919 0.787 -27.841 1.00 92.25 208 ILE A C 1
ATOM 1589 O O . ILE A 1 208 ? 21.399 1.421 -28.757 1.00 92.25 208 ILE A O 1
ATOM 1593 N N . ILE A 1 209 ? 23.021 0.053 -28.028 1.00 92.69 209 ILE A N 1
ATOM 1594 C CA . ILE A 1 209 ? 23.652 -0.127 -29.345 1.00 92.69 209 ILE A CA 1
ATOM 1595 C C . ILE A 1 209 ? 22.696 -0.846 -30.297 1.00 92.69 209 ILE A C 1
ATOM 1597 O O . ILE A 1 209 ? 22.489 -0.375 -31.413 1.00 92.69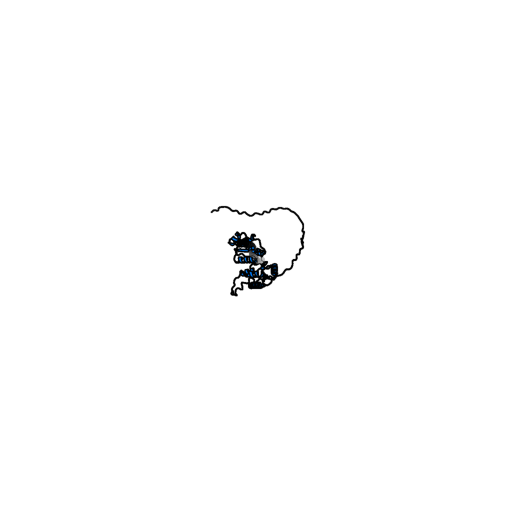 209 ILE A O 1
ATOM 1601 N N . GLU A 1 210 ? 22.072 -1.929 -29.841 1.00 90.12 210 GLU A N 1
ATOM 1602 C CA . GLU A 1 210 ? 21.075 -2.668 -30.612 1.00 90.12 210 GLU A CA 1
ATOM 1603 C C . GLU A 1 210 ? 19.901 -1.767 -31.004 1.00 90.12 210 GLU A C 1
ATOM 1605 O O . GLU A 1 210 ? 19.482 -1.765 -32.158 1.00 90.12 210 GLU A O 1
ATOM 1610 N N . LEU A 1 211 ? 19.427 -0.920 -30.088 1.00 90.31 211 LEU A N 1
ATOM 1611 C CA . LEU A 1 211 ? 18.365 0.044 -30.364 1.00 90.31 211 LEU A CA 1
ATOM 1612 C C . LEU A 1 211 ? 18.783 1.090 -31.411 1.00 90.31 211 LEU A C 1
ATOM 1614 O O . LEU A 1 211 ? 17.987 1.434 -32.286 1.00 90.31 211 LEU A O 1
ATOM 1618 N N . ILE A 1 212 ? 20.026 1.580 -31.363 1.00 92.38 212 ILE A N 1
ATOM 1619 C CA . ILE A 1 212 ? 20.579 2.506 -32.365 1.00 92.38 212 ILE A CA 1
ATOM 1620 C C . ILE A 1 212 ? 20.591 1.851 -33.749 1.00 92.38 212 ILE A C 1
ATOM 1622 O O . ILE A 1 212 ? 20.110 2.452 -34.712 1.00 92.38 212 ILE A O 1
ATOM 1626 N N . GLU A 1 213 ? 21.109 0.628 -33.845 1.00 90.50 213 GLU A N 1
ATOM 1627 C CA . GLU A 1 213 ? 21.215 -0.116 -35.104 1.00 90.50 213 GLU A CA 1
ATOM 1628 C C . GLU A 1 213 ? 19.830 -0.490 -35.651 1.00 90.50 213 GLU A C 1
ATOM 1630 O O . GLU A 1 213 ? 19.551 -0.282 -36.833 1.00 90.50 213 GLU A O 1
ATOM 1635 N N . ALA A 1 214 ? 18.918 -0.933 -34.782 1.00 85.75 214 ALA A N 1
ATOM 1636 C CA . ALA A 1 214 ? 17.530 -1.237 -35.123 1.00 85.75 214 ALA A CA 1
ATOM 1637 C C . ALA A 1 214 ? 16.762 -0.012 -35.645 1.00 85.75 214 ALA A C 1
ATOM 1639 O O . ALA A 1 214 ? 15.878 -0.132 -36.494 1.00 85.75 214 ALA A O 1
ATOM 1640 N N . SER A 1 215 ? 17.130 1.182 -35.178 1.00 88.88 215 SER A N 1
ATOM 1641 C CA . SER A 1 215 ? 16.574 2.454 -35.651 1.00 88.88 215 SER A CA 1
ATOM 1642 C C . SER A 1 215 ? 17.141 2.899 -37.000 1.00 88.88 215 SER A C 1
ATOM 1644 O O . SER A 1 215 ? 16.658 3.883 -37.554 1.00 88.88 215 SER A O 1
ATOM 1646 N N . GLY A 1 216 ? 18.152 2.210 -37.537 1.00 89.62 216 GLY A N 1
ATOM 1647 C CA . GLY A 1 216 ? 18.871 2.590 -38.755 1.00 89.62 216 GLY A CA 1
ATOM 1648 C C . GLY A 1 216 ? 20.058 3.530 -38.521 1.00 89.62 216 GLY A C 1
ATOM 1649 O O . GLY A 1 216 ? 20.635 4.018 -39.488 1.00 89.62 216 GLY A O 1
ATOM 1650 N N . GLY A 1 217 ? 20.428 3.798 -37.265 1.00 92.12 217 GLY A N 1
ATOM 1651 C CA . GLY A 1 217 ? 21.605 4.589 -36.907 1.00 92.12 217 GLY A CA 1
ATOM 1652 C C . GLY A 1 217 ? 22.898 3.779 -36.930 1.00 92.12 217 GLY A C 1
ATOM 1653 O O . GLY A 1 217 ? 22.892 2.551 -36.911 1.00 92.12 217 GLY A O 1
ATOM 1654 N N . THR A 1 218 ? 24.039 4.472 -36.947 1.00 94.19 218 THR A N 1
ATOM 1655 C CA . THR A 1 218 ? 25.360 3.830 -36.879 1.00 94.19 218 THR A CA 1
ATOM 1656 C C . THR A 1 218 ? 25.987 4.027 -35.503 1.00 94.19 218 THR A C 1
ATOM 1658 O O . THR A 1 218 ? 26.231 5.161 -35.079 1.00 94.19 218 THR A O 1
ATOM 1661 N N . PHE A 1 219 ? 26.320 2.931 -34.820 1.00 95.06 219 PHE A N 1
ATOM 1662 C CA . PHE A 1 219 ? 27.097 2.995 -33.586 1.00 95.06 219 PHE A CA 1
ATOM 1663 C C . PHE A 1 219 ? 28.548 3.423 -33.863 1.00 95.06 219 PHE A C 1
ATOM 1665 O O . PHE A 1 219 ? 29.258 2.833 -34.679 1.00 95.06 219 PHE A O 1
ATOM 1672 N N . ALA A 1 220 ? 29.005 4.455 -33.156 1.00 91.94 220 ALA A N 1
ATOM 1673 C CA . ALA A 1 220 ? 30.376 4.943 -33.197 1.00 91.94 220 ALA A CA 1
ATOM 1674 C C . ALA A 1 220 ? 31.146 4.480 -31.951 1.00 91.94 220 ALA A C 1
ATOM 1676 O O . ALA A 1 220 ? 30.776 4.786 -30.818 1.00 91.94 220 ALA A O 1
ATOM 1677 N N . THR A 1 221 ? 32.262 3.773 -32.153 1.00 88.62 221 THR A N 1
ATOM 1678 C CA . THR A 1 221 ? 33.116 3.288 -31.053 1.00 88.62 221 THR A CA 1
ATOM 1679 C C . THR A 1 221 ? 33.832 4.425 -30.314 1.00 88.62 221 THR A C 1
ATOM 1681 O O . THR A 1 221 ? 34.126 4.302 -29.126 1.00 88.62 221 THR A O 1
ATOM 1684 N N . SER A 1 222 ? 34.096 5.537 -31.003 1.00 86.62 222 SER A N 1
ATOM 1685 C CA . SER A 1 222 ? 34.749 6.735 -30.472 1.00 86.62 222 SER A CA 1
ATOM 1686 C C . SER A 1 222 ? 34.093 8.006 -31.003 1.00 86.62 222 SER A C 1
ATOM 1688 O O . SER A 1 222 ? 33.508 8.017 -32.084 1.00 86.62 222 SER A O 1
ATOM 1690 N N . VAL A 1 223 ? 34.208 9.092 -30.234 1.00 89.25 223 VAL A N 1
ATOM 1691 C CA . VAL A 1 223 ? 33.691 10.410 -30.624 1.00 89.25 223 VAL A CA 1
ATOM 1692 C C . VAL A 1 223 ? 34.636 11.065 -31.629 1.00 89.25 223 VAL A C 1
ATOM 1694 O O . VAL A 1 223 ? 35.591 11.721 -31.236 1.00 89.25 223 VAL A O 1
ATOM 1697 N N . ASP A 1 224 ? 34.366 10.902 -32.918 1.00 88.25 224 ASP A N 1
ATOM 1698 C CA . ASP A 1 224 ? 35.127 11.517 -34.019 1.00 88.25 224 ASP A CA 1
ATOM 1699 C C . ASP A 1 224 ? 34.288 12.556 -34.789 1.00 88.25 224 ASP A C 1
ATOM 1701 O O . ASP A 1 224 ? 33.114 12.745 -34.478 1.00 88.25 224 ASP A O 1
ATOM 1705 N N . ASP A 1 225 ? 34.842 13.202 -35.821 1.00 86.88 225 ASP A N 1
ATOM 1706 C CA . ASP A 1 225 ? 34.196 14.315 -36.556 1.00 86.88 225 ASP A CA 1
ATOM 1707 C C . ASP A 1 225 ? 32.858 13.961 -37.229 1.00 86.88 225 ASP A C 1
ATOM 1709 O O . ASP A 1 225 ? 32.051 14.838 -37.538 1.00 86.88 225 ASP A O 1
ATOM 1713 N N . ARG A 1 226 ? 32.617 12.667 -37.470 1.00 88.69 226 ARG A N 1
ATOM 1714 C CA . ARG A 1 226 ? 31.350 12.157 -38.017 1.00 88.69 226 ARG A CA 1
ATOM 1715 C C . ARG A 1 226 ? 30.278 11.961 -36.948 1.00 88.69 226 ARG A C 1
ATOM 1717 O O . ARG A 1 226 ? 29.112 11.820 -37.296 1.00 88.69 226 ARG A O 1
ATOM 1724 N N . THR A 1 227 ? 30.663 11.939 -35.673 1.00 92.88 227 THR A N 1
ATOM 1725 C CA . THR A 1 227 ? 29.761 11.691 -34.545 1.00 92.88 227 THR A CA 1
ATOM 1726 C C . THR A 1 227 ? 28.777 12.837 -34.420 1.00 92.88 227 THR A C 1
ATOM 1728 O O . THR A 1 227 ? 29.153 14.006 -34.365 1.00 92.88 227 THR A O 1
ATOM 1731 N N . THR A 1 228 ? 27.501 12.488 -34.373 1.00 93.69 228 THR A N 1
ATOM 1732 C CA . THR A 1 228 ? 26.396 13.444 -34.270 1.00 93.69 228 THR A CA 1
ATOM 1733 C C . THR A 1 228 ? 25.873 13.528 -32.842 1.00 93.69 228 THR A C 1
ATOM 1735 O O . THR A 1 228 ? 25.587 14.622 -32.360 1.00 93.69 228 THR A O 1
ATOM 1738 N N . HIS A 1 229 ? 25.807 12.387 -32.151 1.00 94.75 229 HIS A N 1
ATOM 1739 C CA . HIS A 1 229 ? 25.238 12.274 -30.814 1.00 94.75 229 HIS A CA 1
ATOM 1740 C C . HIS A 1 229 ? 26.142 11.434 -29.906 1.00 94.75 229 HIS A C 1
ATOM 1742 O O . HIS A 1 229 ? 26.798 10.491 -30.354 1.00 94.75 229 HIS A O 1
ATOM 1748 N N . LEU A 1 230 ? 26.154 11.768 -28.621 1.00 95.00 230 LEU A N 1
ATOM 1749 C CA . LEU A 1 230 ? 26.725 10.962 -27.551 1.00 95.00 230 LEU A CA 1
ATOM 1750 C C . LEU A 1 230 ? 25.604 10.631 -26.564 1.00 95.00 230 LEU A C 1
ATOM 1752 O O . LEU A 1 230 ? 25.106 11.524 -25.880 1.00 95.00 230 LEU A O 1
ATOM 1756 N N . VAL A 1 231 ? 25.247 9.353 -26.472 1.00 94.69 231 VAL A N 1
ATOM 1757 C CA . VAL A 1 231 ? 24.360 8.826 -25.434 1.00 94.69 231 VAL A CA 1
ATOM 1758 C C . VAL A 1 231 ? 25.206 8.552 -24.192 1.00 94.69 231 VAL A C 1
ATOM 1760 O O . VAL A 1 231 ? 26.039 7.644 -24.181 1.00 94.69 231 VAL A O 1
ATOM 1763 N N . CYS A 1 232 ? 25.031 9.362 -23.152 1.00 93.19 232 CYS A N 1
ATOM 1764 C CA . CYS A 1 232 ? 25.883 9.369 -21.970 1.00 93.19 232 CYS A CA 1
ATOM 1765 C C . CYS A 1 232 ? 25.081 9.109 -20.691 1.00 93.19 232 CYS A C 1
ATOM 1767 O O . CYS A 1 232 ? 24.058 9.745 -20.441 1.00 93.19 232 CYS A O 1
ATOM 1769 N N . TYR A 1 233 ? 25.556 8.172 -19.872 1.00 91.44 233 TYR A N 1
ATOM 1770 C CA . TYR A 1 233 ? 24.976 7.896 -18.555 1.00 91.44 233 TYR A CA 1
ATOM 1771 C C . TYR A 1 233 ? 25.601 8.757 -17.446 1.00 91.44 233 TYR A C 1
ATOM 1773 O O . TYR A 1 233 ? 24.897 9.233 -16.557 1.00 91.44 233 TYR A O 1
ATOM 1781 N N . ARG A 1 234 ? 26.924 8.971 -17.487 1.00 88.06 234 ARG A N 1
ATOM 1782 C CA . ARG A 1 234 ? 27.693 9.698 -16.463 1.00 88.06 234 ARG A CA 1
ATOM 1783 C C . ARG A 1 234 ? 28.717 10.626 -17.111 1.00 88.06 234 ARG A C 1
ATOM 1785 O O . ARG A 1 234 ? 29.544 10.180 -17.901 1.00 88.06 234 ARG A O 1
ATOM 1792 N N . ALA A 1 235 ? 28.714 11.893 -16.702 1.00 85.19 235 ALA A N 1
ATOM 1793 C CA . ALA A 1 235 ? 29.704 12.873 -17.134 1.00 85.19 235 ALA A CA 1
ATOM 1794 C C . ALA A 1 235 ? 31.112 12.580 -16.572 1.00 85.19 235 ALA A C 1
ATOM 1796 O O . ALA A 1 235 ? 31.263 12.006 -15.493 1.00 85.19 235 ALA A O 1
ATOM 1797 N N . GLY A 1 236 ? 32.148 13.040 -17.283 1.00 83.12 236 GLY A N 1
ATOM 1798 C CA . GLY A 1 236 ? 33.540 13.023 -16.803 1.00 83.12 236 GLY A CA 1
ATOM 1799 C C . GLY A 1 236 ? 34.464 11.989 -17.452 1.00 83.12 236 GLY A C 1
ATOM 1800 O O . GLY A 1 236 ? 35.633 11.912 -17.083 1.00 83.12 236 GLY A O 1
ATOM 1801 N N . SER A 1 237 ? 33.983 11.220 -18.428 1.00 88.62 237 SER A N 1
ATOM 1802 C CA . SER A 1 237 ? 34.838 10.394 -19.284 1.00 88.62 237 SER A CA 1
ATOM 1803 C C . SER A 1 237 ? 35.596 11.231 -20.325 1.00 88.62 237 SER A C 1
ATOM 1805 O O . SER A 1 237 ? 35.221 12.362 -20.651 1.00 88.62 237 SER A O 1
ATOM 1807 N N . GLU A 1 238 ? 36.664 10.666 -20.893 1.00 89.00 238 GLU A N 1
ATOM 1808 C CA . GLU A 1 238 ? 37.417 11.302 -21.983 1.00 89.00 238 GLU A CA 1
ATOM 1809 C C . GLU A 1 238 ? 36.543 11.512 -23.232 1.00 89.00 238 GLU A C 1
ATOM 1811 O O . GLU A 1 238 ? 36.580 12.561 -23.872 1.00 89.00 238 GLU A O 1
ATOM 1816 N N . THR A 1 239 ? 35.689 10.541 -23.538 1.00 88.88 239 THR A N 1
ATOM 1817 C CA . THR A 1 239 ? 34.654 10.579 -24.580 1.00 88.88 239 THR A CA 1
ATOM 1818 C C . THR A 1 239 ? 33.660 11.718 -24.368 1.00 88.88 239 THR A C 1
ATOM 1820 O O . THR A 1 239 ? 33.382 12.460 -25.313 1.00 88.88 239 THR A O 1
ATOM 1823 N N . TYR A 1 240 ? 33.186 11.925 -23.137 1.00 90.75 240 TYR A N 1
ATOM 1824 C CA . TYR A 1 240 ? 32.330 13.059 -22.782 1.00 90.75 240 TYR A CA 1
ATOM 1825 C C . TYR A 1 240 ? 33.051 14.399 -22.977 1.00 90.75 240 TYR A C 1
ATOM 1827 O O . TYR A 1 240 ? 32.516 15.308 -23.612 1.00 90.75 240 TYR A O 1
ATOM 1835 N N . ALA A 1 241 ? 34.294 14.515 -22.500 1.00 90.38 241 ALA A N 1
ATOM 1836 C CA . ALA A 1 241 ? 35.091 15.729 -22.664 1.00 90.38 241 ALA A CA 1
ATOM 1837 C C . ALA A 1 241 ? 35.355 16.056 -24.146 1.00 90.38 241 ALA A C 1
ATOM 1839 O O . ALA A 1 241 ? 35.272 17.221 -24.547 1.00 90.38 241 ALA A O 1
ATOM 1840 N N . ARG A 1 242 ? 35.611 15.043 -24.986 1.00 89.38 242 ARG A N 1
ATOM 1841 C CA . ARG A 1 242 ? 35.769 15.212 -26.442 1.00 89.38 242 ARG A CA 1
ATOM 1842 C C . ARG A 1 242 ? 34.476 15.680 -27.108 1.00 89.38 242 ARG A C 1
ATOM 1844 O O . ARG A 1 242 ? 34.524 16.616 -27.905 1.00 89.38 242 ARG A O 1
ATOM 1851 N N . ALA A 1 243 ? 33.335 15.082 -26.763 1.00 90.44 243 ALA A N 1
ATOM 1852 C CA . ALA A 1 243 ? 32.032 15.490 -27.291 1.00 90.44 243 ALA A CA 1
ATOM 1853 C C . ALA A 1 243 ? 31.698 16.943 -26.929 1.00 90.44 243 ALA A C 1
ATOM 1855 O O . ALA A 1 243 ? 31.310 17.721 -27.801 1.00 90.44 243 ALA A O 1
ATOM 1856 N N . LEU A 1 244 ? 31.941 17.333 -25.674 1.00 90.12 244 LEU A N 1
ATOM 1857 C CA . LEU A 1 244 ? 31.721 18.698 -25.202 1.00 90.12 244 LEU A CA 1
ATOM 1858 C C . LEU A 1 244 ? 32.625 19.707 -25.928 1.00 90.12 244 LEU A C 1
ATOM 1860 O O . LEU A 1 244 ? 32.160 20.761 -26.356 1.00 90.12 244 LEU A O 1
ATOM 1864 N N . THR A 1 245 ? 33.904 19.366 -26.112 1.00 88.75 245 THR A N 1
ATOM 1865 C CA . THR A 1 245 ? 34.895 20.238 -26.771 1.00 88.75 245 THR A CA 1
ATOM 1866 C C . THR A 1 245 ? 34.625 20.408 -28.268 1.00 88.75 245 THR A C 1
ATOM 1868 O O . THR A 1 245 ? 34.888 21.472 -28.823 1.00 88.75 245 THR A O 1
ATOM 1871 N N . SER A 1 246 ? 34.084 19.379 -28.931 1.00 85.94 246 SER A N 1
ATOM 1872 C CA . SER A 1 246 ? 33.714 19.434 -30.351 1.00 85.94 246 SER A CA 1
ATOM 1873 C C . SER A 1 246 ? 32.627 20.483 -30.628 1.00 85.94 246 SER A C 1
ATOM 1875 O O . SER A 1 246 ? 32.593 21.067 -31.710 1.00 85.94 246 SER A O 1
ATOM 1877 N N . GLY A 1 247 ? 31.715 20.714 -29.673 1.00 80.50 247 GLY A N 1
ATOM 1878 C CA . GLY A 1 247 ? 30.612 21.680 -29.785 1.00 80.50 247 GLY A CA 1
ATOM 1879 C C . GLY A 1 247 ? 29.546 21.339 -30.840 1.00 80.50 247 GLY A C 1
ATOM 1880 O O . GLY A 1 247 ? 28.515 22.005 -30.909 1.00 80.50 247 GLY A O 1
ATOM 1881 N N . ARG A 1 248 ? 29.778 20.303 -31.656 1.00 87.38 248 ARG A N 1
ATOM 1882 C CA . ARG A 1 248 ? 28.873 19.800 -32.699 1.00 87.38 248 ARG A CA 1
ATOM 1883 C C . ARG A 1 248 ? 28.082 18.567 -32.253 1.00 87.38 248 ARG A C 1
ATOM 1885 O O . ARG A 1 248 ? 27.016 18.309 -32.802 1.00 87.38 248 ARG A O 1
ATOM 1892 N N . VAL A 1 249 ? 28.608 17.815 -31.286 1.00 92.62 249 VAL A N 1
ATOM 1893 C CA . VAL A 1 249 ? 28.012 16.567 -30.795 1.00 92.62 249 VAL A CA 1
ATOM 1894 C C . VAL A 1 249 ? 26.921 16.887 -29.776 1.00 92.62 249 VAL A C 1
ATOM 1896 O O . VAL A 1 249 ? 27.182 17.549 -28.772 1.00 92.62 249 VAL A O 1
ATOM 1899 N N . ALA A 1 250 ? 25.702 16.404 -30.012 1.00 93.06 250 ALA A N 1
ATOM 1900 C CA . ALA A 1 250 ? 24.620 16.504 -29.040 1.00 93.06 250 ALA A CA 1
ATOM 1901 C C . ALA A 1 250 ? 24.796 15.441 -27.947 1.00 93.06 250 ALA A C 1
ATOM 1903 O O . ALA A 1 250 ? 24.866 14.251 -28.244 1.00 93.06 250 ALA A O 1
ATOM 1904 N N . ILE A 1 251 ? 24.869 15.866 -26.687 1.00 93.38 251 ILE A N 1
ATOM 1905 C CA . ILE A 1 251 ? 24.974 14.958 -25.541 1.00 93.38 251 ILE A CA 1
ATOM 1906 C C . ILE A 1 251 ? 23.570 14.735 -24.984 1.00 93.38 251 ILE A C 1
ATOM 1908 O O . ILE A 1 251 ? 22.904 15.694 -24.598 1.00 93.38 251 ILE A O 1
ATOM 1912 N N . VAL A 1 252 ? 23.133 13.480 -24.964 1.00 94.81 252 VAL A N 1
ATOM 1913 C CA . VAL A 1 252 ? 21.799 13.060 -24.519 1.00 94.81 252 VAL A CA 1
ATOM 1914 C C . VAL A 1 252 ? 21.893 11.794 -23.666 1.00 94.81 252 VAL A C 1
ATOM 1916 O O . VAL A 1 252 ? 22.924 11.127 -23.653 1.00 94.81 252 VAL A O 1
ATOM 1919 N N . ASN A 1 253 ? 20.831 11.431 -22.956 1.00 93.75 253 ASN A N 1
ATOM 1920 C CA . ASN A 1 253 ? 20.697 10.133 -22.288 1.00 93.75 253 ASN A CA 1
ATOM 1921 C C . ASN A 1 253 ? 20.011 9.079 -23.183 1.00 93.75 253 ASN A C 1
ATOM 1923 O O . ASN A 1 253 ? 19.639 9.351 -24.325 1.00 93.75 253 ASN A O 1
ATOM 1927 N N . HIS A 1 254 ? 19.869 7.852 -22.670 1.00 91.69 254 HIS A N 1
ATOM 1928 C CA . HIS A 1 254 ? 19.239 6.734 -23.381 1.00 91.69 254 HIS A CA 1
ATOM 1929 C C . HIS A 1 254 ? 17.738 6.947 -23.636 1.00 91.69 254 HIS A C 1
ATOM 1931 O O . HIS A 1 254 ? 17.230 6.479 -24.651 1.00 91.69 254 HIS A O 1
ATOM 1937 N N . ALA A 1 255 ? 17.037 7.723 -22.801 1.00 91.62 255 ALA A N 1
ATOM 1938 C CA . ALA A 1 255 ? 15.614 7.996 -23.003 1.00 91.62 255 ALA A CA 1
ATOM 1939 C C . ALA A 1 255 ? 15.337 8.705 -24.342 1.00 91.62 255 ALA A C 1
ATOM 1941 O O . ALA A 1 255 ? 14.271 8.535 -24.927 1.00 91.62 255 ALA A O 1
ATOM 1942 N N . TRP A 1 256 ? 16.304 9.463 -24.877 1.00 94.19 256 TRP A N 1
ATOM 1943 C CA . TRP A 1 256 ? 16.170 10.080 -26.198 1.00 94.19 256 TRP A CA 1
ATOM 1944 C C . TRP A 1 256 ? 16.033 9.048 -27.318 1.00 94.19 256 TRP A C 1
ATOM 1946 O O . TRP A 1 256 ? 15.131 9.172 -28.144 1.00 94.19 256 TRP A O 1
ATOM 1956 N N . ILE A 1 257 ? 16.894 8.024 -27.345 1.00 92.88 257 ILE A N 1
ATOM 1957 C CA . ILE A 1 257 ? 16.824 6.987 -28.382 1.00 92.88 257 ILE A CA 1
ATOM 1958 C C . ILE A 1 257 ? 15.571 6.120 -28.200 1.00 92.88 257 ILE A C 1
ATOM 1960 O O . ILE A 1 257 ? 14.892 5.821 -29.179 1.00 92.88 257 ILE A O 1
ATOM 1964 N N . GLU A 1 258 ? 15.210 5.796 -26.958 1.00 91.62 258 GLU A N 1
ATOM 1965 C CA . GLU A 1 258 ? 13.989 5.048 -26.641 1.00 91.62 258 GLU A CA 1
ATOM 1966 C C . GLU A 1 258 ? 12.725 5.768 -27.110 1.00 91.62 258 GLU A C 1
ATOM 1968 O O . GLU A 1 258 ? 11.870 5.164 -27.759 1.00 91.62 258 GLU A O 1
ATOM 1973 N N . ASP A 1 259 ? 12.619 7.068 -26.837 1.00 91.38 259 ASP A N 1
ATOM 1974 C CA . ASP A 1 259 ? 11.489 7.875 -27.283 1.00 91.38 259 ASP A CA 1
ATOM 1975 C C . ASP A 1 259 ? 11.485 8.055 -28.807 1.00 91.38 259 ASP A C 1
ATOM 1977 O O . ASP A 1 259 ? 10.418 7.996 -29.417 1.00 91.38 259 ASP A O 1
ATOM 1981 N N . CYS A 1 260 ? 12.651 8.213 -29.448 1.00 91.31 260 CYS A N 1
ATOM 1982 C CA . CYS A 1 260 ? 12.731 8.287 -30.911 1.00 91.31 260 CYS A CA 1
ATOM 1983 C C . CYS A 1 260 ? 12.201 7.011 -31.579 1.00 91.31 260 CYS A C 1
ATOM 1985 O O . CYS A 1 260 ? 11.527 7.085 -32.607 1.00 91.31 260 CYS A O 1
ATOM 1987 N N . VAL A 1 261 ? 12.474 5.842 -30.991 1.00 89.00 261 VAL A N 1
ATOM 1988 C CA . VAL A 1 261 ? 11.942 4.557 -31.468 1.00 89.00 261 VAL A CA 1
ATOM 1989 C C . VAL A 1 261 ? 10.456 4.424 -31.171 1.00 89.00 261 VAL A C 1
ATOM 1991 O O . VAL A 1 261 ? 9.703 3.943 -32.020 1.00 89.00 261 VAL A O 1
ATOM 1994 N N . ARG A 1 262 ? 10.005 4.884 -30.001 1.00 87.50 262 ARG A N 1
ATOM 1995 C CA . ARG A 1 262 ? 8.593 4.820 -29.609 1.00 87.50 262 ARG A CA 1
ATOM 1996 C C . ARG A 1 262 ? 7.703 5.675 -30.514 1.00 87.50 262 ARG A C 1
ATOM 1998 O O . ARG A 1 262 ? 6.694 5.168 -31.000 1.00 87.50 262 ARG A O 1
ATOM 2005 N N . GLU A 1 263 ? 8.115 6.914 -30.778 1.00 88.19 263 GLU A N 1
ATOM 2006 C CA . GLU A 1 263 ? 7.423 7.879 -31.651 1.00 88.19 263 GLU A CA 1
ATOM 2007 C C . GLU A 1 263 ? 7.741 7.682 -33.141 1.00 88.19 263 GLU A C 1
ATOM 2009 O O . GLU A 1 263 ? 7.117 8.288 -34.012 1.00 88.19 263 GLU A O 1
ATOM 2014 N N . TRP A 1 264 ? 8.722 6.831 -33.450 1.00 88.19 264 TRP A N 1
ATOM 2015 C CA . TRP A 1 264 ? 9.224 6.580 -34.799 1.00 88.19 264 TRP A CA 1
ATOM 2016 C C . TRP A 1 264 ? 9.646 7.858 -35.552 1.00 88.19 264 TRP A C 1
ATOM 2018 O O . TRP A 1 264 ? 9.404 8.017 -36.754 1.00 88.19 264 TRP A O 1
ATOM 2028 N N . ALA A 1 265 ? 10.293 8.784 -34.841 1.00 90.69 265 ALA A N 1
ATOM 2029 C CA . ALA A 1 265 ? 10.751 10.071 -35.358 1.00 90.69 265 ALA A CA 1
ATOM 2030 C C . ALA A 1 265 ? 12.010 10.554 -34.621 1.00 90.69 265 ALA A C 1
ATOM 2032 O O . ALA A 1 265 ? 12.227 10.218 -33.461 1.00 90.69 265 ALA A O 1
ATOM 2033 N N . ILE A 1 266 ? 12.835 11.383 -35.272 1.00 91.69 266 ILE A N 1
ATOM 2034 C CA . ILE A 1 266 ? 13.956 12.055 -34.594 1.00 91.69 266 ILE A CA 1
ATOM 2035 C C . ILE A 1 266 ? 13.393 13.156 -33.697 1.00 91.69 266 ILE A C 1
ATOM 2037 O O . ILE A 1 266 ? 12.830 14.137 -34.187 1.00 91.69 266 ILE A O 1
ATOM 2041 N N . LEU A 1 267 ? 13.583 13.010 -32.388 1.00 93.44 267 LEU A N 1
ATOM 2042 C CA . LEU A 1 267 ? 13.114 13.974 -31.401 1.00 93.44 267 LEU A CA 1
ATOM 2043 C C . LEU A 1 267 ? 14.166 15.056 -31.103 1.00 93.44 267 LEU A C 1
ATOM 2045 O O . LEU A 1 267 ? 15.370 14.822 -31.257 1.00 93.44 267 LEU A O 1
ATOM 2049 N N . PRO A 1 268 ? 13.751 16.252 -30.646 1.00 92.12 268 PRO A N 1
ATOM 2050 C CA . PRO A 1 268 ? 14.680 17.318 -30.283 1.00 92.12 268 PRO A CA 1
ATOM 2051 C C . PRO A 1 268 ? 15.595 16.919 -29.119 1.00 92.12 268 PRO A C 1
ATOM 2053 O O . PRO A 1 268 ? 15.131 16.524 -28.058 1.00 92.12 268 PRO A O 1
ATOM 2056 N N . THR A 1 269 ? 16.905 17.105 -29.278 1.00 90.44 269 THR A N 1
ATOM 2057 C CA . THR A 1 269 ? 17.917 16.721 -28.273 1.00 90.44 269 THR A CA 1
ATOM 2058 C C . THR A 1 269 ? 18.039 17.683 -27.091 1.00 90.44 269 THR A C 1
ATOM 2060 O O . THR A 1 269 ? 18.642 17.345 -26.081 1.00 90.44 269 THR A O 1
ATOM 2063 N N . ARG A 1 270 ? 17.492 18.900 -27.212 1.00 87.50 270 ARG A N 1
ATOM 2064 C CA . ARG A 1 270 ? 17.620 19.977 -26.211 1.00 87.50 270 ARG A CA 1
ATOM 2065 C C . ARG A 1 270 ? 16.557 19.944 -25.114 1.00 87.50 270 ARG A C 1
ATOM 2067 O O . ARG A 1 270 ? 16.522 20.852 -24.288 1.00 87.50 270 ARG A O 1
ATOM 2074 N N . ASP A 1 271 ? 15.669 18.958 -25.146 1.00 89.81 271 ASP A N 1
ATOM 2075 C CA . ASP A 1 271 ? 14.664 18.800 -24.105 1.00 89.81 271 ASP A CA 1
ATOM 2076 C C . ASP A 1 271 ? 15.340 18.434 -22.775 1.00 89.81 271 ASP A C 1
ATOM 2078 O O . ASP A 1 271 ? 16.266 17.618 -22.738 1.00 89.81 271 ASP A O 1
ATOM 2082 N N . VAL A 1 272 ? 14.866 19.028 -21.679 1.00 86.56 272 VAL A N 1
ATOM 2083 C CA . VAL A 1 272 ? 15.440 18.862 -20.336 1.00 86.56 272 VAL A CA 1
ATOM 2084 C C . VAL A 1 272 ? 15.476 17.386 -19.948 1.00 86.56 272 VAL A C 1
ATOM 2086 O O . VAL A 1 272 ? 16.439 16.936 -19.325 1.00 86.56 272 VAL A O 1
ATOM 2089 N N . LYS A 1 273 ? 14.470 16.608 -20.371 1.00 89.31 273 LYS A N 1
ATOM 2090 C CA . LYS A 1 273 ? 14.417 15.163 -20.116 1.00 89.31 273 LYS A CA 1
ATOM 2091 C C . LYS A 1 273 ? 15.580 14.384 -20.726 1.00 89.31 273 LYS A C 1
ATOM 2093 O O . LYS A 1 273 ? 15.946 13.356 -20.174 1.00 89.31 273 LYS A O 1
ATOM 2098 N N . TYR A 1 274 ? 16.169 14.859 -21.823 1.00 91.44 274 TYR A N 1
ATOM 2099 C CA . TYR A 1 274 ? 17.252 14.170 -22.530 1.00 91.44 274 TYR A CA 1
ATOM 2100 C C . TYR A 1 274 ? 18.633 14.686 -22.153 1.00 91.44 274 TYR A C 1
ATOM 2102 O O . TYR A 1 274 ? 19.613 13.960 -22.287 1.00 91.44 274 TYR A O 1
ATOM 2110 N N . THR A 1 275 ? 18.722 15.928 -21.675 1.00 89.88 275 THR A N 1
ATOM 2111 C CA . THR A 1 275 ? 19.992 16.530 -21.255 1.00 89.88 275 THR A CA 1
ATOM 2112 C C . THR A 1 275 ? 20.440 16.083 -19.866 1.00 89.88 275 THR A C 1
ATOM 2114 O O . THR A 1 275 ? 21.624 16.193 -19.558 1.00 89.88 275 THR A O 1
ATOM 2117 N N . LYS A 1 276 ? 19.518 15.590 -19.028 1.00 88.38 276 LYS A N 1
ATOM 2118 C CA . LYS A 1 276 ? 19.850 15.006 -17.722 1.00 88.38 276 LYS A CA 1
ATOM 2119 C C . LYS A 1 276 ? 20.658 13.731 -17.906 1.00 88.38 276 LYS A C 1
ATOM 2121 O O . LYS A 1 276 ? 20.289 12.874 -18.709 1.00 88.38 276 LYS A O 1
ATOM 2126 N N . MET A 1 277 ? 21.747 13.586 -17.165 1.00 89.12 277 MET A N 1
ATOM 2127 C CA . MET A 1 277 ? 22.562 12.371 -17.236 1.00 89.12 277 MET A CA 1
ATOM 2128 C C . MET A 1 277 ? 21.814 11.195 -16.596 1.00 89.12 277 MET A C 1
ATOM 2130 O O . MET A 1 277 ? 20.993 11.388 -15.704 1.00 89.12 277 MET A O 1
ATOM 2134 N N . GLY A 1 278 ? 22.099 9.964 -17.024 1.00 81.38 278 GLY A N 1
ATOM 2135 C CA . GLY A 1 278 ? 21.421 8.776 -16.490 1.00 81.38 278 GLY A CA 1
ATOM 2136 C C . GLY A 1 278 ? 21.532 8.635 -14.964 1.00 81.38 278 GLY A C 1
ATOM 2137 O O . GLY A 1 278 ? 20.549 8.308 -14.312 1.00 81.38 278 GLY A O 1
ATOM 2138 N N . VAL A 1 279 ? 22.675 9.011 -14.377 1.00 85.56 279 VAL A N 1
ATOM 2139 C CA . VAL A 1 279 ? 22.849 9.055 -12.908 1.00 85.56 279 VAL A CA 1
ATOM 2140 C C . VAL A 1 279 ? 21.864 10.016 -12.227 1.00 85.56 279 VAL A C 1
ATOM 2142 O O . VAL A 1 279 ? 21.381 9.731 -11.135 1.00 85.56 279 VAL A O 1
ATOM 2145 N N . GLU A 1 280 ? 21.580 11.165 -12.846 1.00 84.94 280 GLU A N 1
ATOM 2146 C CA . GLU A 1 280 ? 20.641 12.152 -12.299 1.00 84.94 280 GLU A CA 1
ATOM 2147 C C . GLU A 1 280 ? 19.205 11.629 -12.371 1.00 84.94 280 GLU A C 1
ATOM 2149 O O . GLU A 1 280 ? 18.456 11.779 -11.410 1.00 84.94 280 GLU A O 1
ATOM 2154 N N . LEU A 1 281 ? 18.847 10.964 -13.475 1.00 83.94 281 LEU A N 1
ATOM 2155 C CA . LEU A 1 281 ? 17.538 10.333 -13.630 1.00 83.94 281 LEU A CA 1
ATOM 2156 C C . LEU A 1 281 ? 17.307 9.232 -12.595 1.00 83.94 281 LEU A C 1
ATOM 2158 O O . LEU A 1 281 ? 16.230 9.170 -12.010 1.00 83.94 281 LEU A O 1
ATOM 2162 N N . ASP A 1 282 ? 18.300 8.380 -12.348 1.00 85.12 282 ASP A N 1
ATOM 2163 C CA . ASP A 1 282 ? 18.170 7.308 -11.360 1.00 85.12 282 ASP A CA 1
ATOM 2164 C C . ASP A 1 282 ? 18.031 7.870 -9.943 1.00 85.12 282 ASP A C 1
ATOM 2166 O O . ASP A 1 282 ? 17.164 7.425 -9.195 1.00 85.12 282 ASP A O 1
ATOM 2170 N N . TYR A 1 283 ? 18.791 8.917 -9.602 1.00 86.00 283 TYR A N 1
ATOM 2171 C CA . TYR A 1 283 ? 18.635 9.615 -8.325 1.00 86.00 283 TYR A CA 1
ATOM 2172 C C . TYR A 1 283 ? 17.238 10.232 -8.160 1.00 86.00 283 TYR A C 1
ATOM 2174 O O . TYR A 1 283 ? 16.623 10.091 -7.104 1.00 86.00 283 TYR A O 1
ATOM 2182 N N . GLU A 1 284 ? 16.712 10.898 -9.192 1.00 87.69 284 GLU A N 1
ATOM 2183 C CA . GLU A 1 284 ? 15.352 11.453 -9.171 1.00 87.69 284 GLU A CA 1
ATOM 2184 C C . GLU A 1 284 ? 14.294 10.353 -9.024 1.00 87.69 284 GLU A C 1
ATOM 2186 O O . GLU A 1 284 ? 13.400 10.476 -8.187 1.00 87.69 284 GLU A O 1
ATOM 2191 N N . ARG A 1 285 ? 14.421 9.247 -9.766 1.00 86.62 285 ARG A N 1
ATOM 2192 C CA . ARG A 1 285 ? 13.504 8.099 -9.681 1.00 86.62 285 ARG A CA 1
ATOM 2193 C C . ARG A 1 285 ? 13.532 7.445 -8.308 1.00 86.62 285 ARG A C 1
ATOM 2195 O O . ARG A 1 285 ? 12.479 7.085 -7.786 1.00 86.62 285 ARG A O 1
ATOM 2202 N N . ASP A 1 286 ? 14.710 7.274 -7.721 1.00 87.88 286 ASP A N 1
ATOM 2203 C CA . ASP A 1 286 ? 14.848 6.685 -6.392 1.00 87.88 286 ASP A CA 1
ATOM 2204 C C . ASP A 1 286 ? 14.277 7.609 -5.313 1.00 87.88 286 ASP A C 1
ATOM 2206 O O . ASP A 1 286 ? 13.541 7.146 -4.442 1.00 87.88 286 ASP A O 1
ATOM 2210 N N . LEU A 1 287 ? 14.498 8.921 -5.429 1.00 89.69 287 LEU A N 1
ATOM 2211 C CA . LEU A 1 287 ? 13.889 9.913 -4.545 1.00 89.69 287 LEU A CA 1
ATOM 2212 C C . LEU A 1 287 ? 12.356 9.925 -4.666 1.00 89.69 287 LEU A C 1
ATOM 2214 O O . LEU A 1 287 ? 11.648 10.027 -3.665 1.00 89.69 287 LEU A O 1
ATOM 2218 N N . GLU A 1 288 ? 11.818 9.806 -5.881 1.00 90.56 288 GLU A N 1
ATOM 2219 C CA . GLU A 1 288 ? 10.376 9.705 -6.121 1.00 90.56 288 GLU A CA 1
ATOM 2220 C C . GLU A 1 288 ? 9.783 8.412 -5.554 1.00 90.56 288 GLU A C 1
ATOM 2222 O O . GLU A 1 288 ? 8.711 8.450 -4.944 1.00 90.56 288 GLU A O 1
ATOM 2227 N N . ARG A 1 289 ? 10.478 7.278 -5.703 1.00 90.12 289 ARG A N 1
ATOM 2228 C CA . ARG A 1 289 ? 10.089 5.998 -5.092 1.00 90.12 289 ARG A CA 1
ATOM 2229 C C . ARG A 1 289 ? 10.062 6.097 -3.576 1.00 90.12 289 ARG A C 1
ATOM 2231 O O . ARG A 1 289 ? 9.079 5.681 -2.972 1.00 90.12 289 ARG A O 1
ATOM 2238 N N . GLU A 1 290 ? 11.095 6.673 -2.969 1.00 92.50 290 GLU A N 1
ATOM 2239 C CA . GLU A 1 290 ? 11.162 6.880 -1.522 1.00 92.50 290 GLU A CA 1
ATOM 2240 C C . GLU A 1 290 ? 10.045 7.814 -1.045 1.00 92.50 290 GLU A C 1
ATOM 2242 O O . GLU A 1 290 ? 9.353 7.517 -0.072 1.00 92.50 290 GLU A O 1
ATOM 2247 N N . ARG A 1 291 ? 9.794 8.909 -1.773 1.00 94.00 291 ARG A N 1
ATOM 2248 C CA . ARG A 1 291 ? 8.685 9.825 -1.484 1.00 94.00 291 ARG A CA 1
ATOM 2249 C C . ARG A 1 291 ? 7.336 9.113 -1.547 1.00 94.00 291 ARG A C 1
ATOM 2251 O O . ARG A 1 291 ? 6.511 9.325 -0.664 1.00 94.00 291 ARG A O 1
ATOM 2258 N N . ARG A 1 292 ? 7.105 8.290 -2.571 1.00 94.44 292 ARG A N 1
ATOM 2259 C CA . ARG A 1 292 ? 5.864 7.522 -2.721 1.00 94.44 292 ARG A CA 1
ATOM 2260 C C . ARG A 1 292 ? 5.711 6.494 -1.606 1.00 94.44 292 ARG A C 1
ATOM 2262 O O . ARG A 1 292 ? 4.674 6.478 -0.960 1.00 94.44 292 ARG A O 1
ATOM 2269 N N . ALA A 1 293 ? 6.763 5.732 -1.317 1.00 94.00 293 ALA A N 1
ATOM 2270 C CA . ALA A 1 293 ? 6.775 4.765 -0.224 1.00 94.00 293 ALA A CA 1
ATOM 2271 C C . ALA A 1 293 ? 6.486 5.427 1.130 1.00 94.00 293 ALA A C 1
ATOM 2273 O O . ALA A 1 293 ? 5.762 4.872 1.949 1.00 94.00 293 ALA A O 1
ATOM 2274 N N . ARG A 1 294 ? 7.003 6.641 1.356 1.00 95.38 294 ARG A N 1
ATOM 2275 C CA . ARG A 1 294 ? 6.702 7.419 2.559 1.00 95.38 294 ARG A CA 1
ATOM 2276 C C . ARG A 1 294 ? 5.226 7.814 2.643 1.00 95.38 294 ARG A C 1
ATOM 2278 O O . ARG A 1 294 ? 4.655 7.705 3.719 1.00 95.38 294 ARG A O 1
ATOM 2285 N N . VAL A 1 295 ? 4.628 8.269 1.541 1.00 95.88 295 VAL A N 1
ATOM 2286 C CA . VAL A 1 295 ? 3.196 8.617 1.492 1.00 95.88 295 VAL A CA 1
ATOM 2287 C C . VAL A 1 295 ? 2.326 7.383 1.729 1.00 95.88 295 VAL A C 1
ATOM 2289 O O . VAL A 1 295 ? 1.372 7.452 2.498 1.00 95.88 295 VAL A O 1
ATOM 2292 N N . ASP A 1 296 ? 2.674 6.254 1.113 1.00 94.88 296 ASP A N 1
ATOM 2293 C CA . ASP A 1 296 ? 1.947 4.996 1.291 1.00 94.88 296 ASP A CA 1
ATOM 2294 C C . ASP A 1 296 ? 2.032 4.520 2.756 1.00 94.88 296 ASP A C 1
ATOM 2296 O O . ASP A 1 296 ? 1.014 4.173 3.350 1.00 94.88 296 ASP A O 1
ATOM 2300 N N . ALA A 1 297 ? 3.212 4.606 3.383 1.00 94.38 297 ALA A N 1
ATOM 2301 C CA . ALA A 1 297 ? 3.398 4.268 4.796 1.00 94.38 297 ALA A CA 1
ATOM 2302 C C . ALA A 1 297 ? 2.640 5.212 5.751 1.00 94.38 297 ALA A C 1
ATOM 2304 O O . ALA A 1 297 ? 2.078 4.764 6.747 1.00 94.38 297 ALA A O 1
ATOM 2305 N N . GLU A 1 298 ? 2.606 6.515 5.459 1.00 95.88 298 GLU A N 1
ATOM 2306 C CA . GLU A 1 298 ? 1.821 7.491 6.227 1.00 95.88 298 GLU A CA 1
ATOM 2307 C C . GLU A 1 298 ? 0.321 7.174 6.144 1.00 95.88 298 GLU A C 1
ATOM 2309 O O . GLU A 1 298 ? -0.370 7.158 7.160 1.00 95.88 298 GLU A O 1
ATOM 2314 N N . HIS A 1 299 ? -0.170 6.806 4.958 1.00 96.44 299 HIS A N 1
ATOM 2315 C CA . HIS A 1 299 ? -1.553 6.374 4.782 1.00 96.44 299 HIS A CA 1
ATOM 2316 C C . HIS A 1 299 ? -1.880 5.082 5.548 1.00 96.44 299 HIS A C 1
ATOM 2318 O O . HIS A 1 299 ? -2.960 4.965 6.129 1.00 96.44 299 HIS A O 1
ATOM 2324 N N . GLU A 1 300 ? -0.968 4.107 5.568 1.00 96.12 300 GLU A N 1
ATOM 2325 C CA . GLU A 1 300 ? -1.141 2.874 6.343 1.00 96.12 300 GLU A CA 1
ATOM 2326 C C . GLU A 1 300 ? -1.238 3.150 7.850 1.00 96.12 300 GLU A C 1
ATOM 2328 O O . GLU A 1 300 ? -2.118 2.590 8.511 1.00 96.12 300 GLU A O 1
ATOM 2333 N N . LEU A 1 301 ? -0.405 4.056 8.374 1.00 96.31 301 LEU A N 1
ATOM 2334 C CA . LEU A 1 301 ? -0.455 4.483 9.775 1.00 96.31 301 LEU A CA 1
ATOM 2335 C C . LEU A 1 301 ? -1.779 5.177 10.116 1.00 96.31 301 LEU A C 1
ATOM 2337 O O . LEU A 1 301 ? -2.393 4.830 11.122 1.00 96.31 301 LEU A O 1
ATOM 2341 N N . ASP A 1 302 ? -2.269 6.078 9.262 1.00 96.81 302 ASP A N 1
ATOM 2342 C CA . ASP A 1 302 ? -3.575 6.731 9.445 1.00 96.81 302 ASP A CA 1
ATOM 2343 C C . ASP A 1 302 ? -4.723 5.710 9.506 1.00 96.81 302 ASP A C 1
ATOM 2345 O O . ASP A 1 302 ? -5.675 5.842 10.284 1.00 96.81 302 ASP A O 1
ATOM 2349 N N . VAL A 1 303 ? -4.670 4.679 8.658 1.00 97.19 303 VAL A N 1
ATOM 2350 C CA . VAL A 1 303 ? -5.666 3.601 8.649 1.00 97.19 303 VAL A CA 1
ATOM 2351 C C . VAL A 1 303 ? -5.588 2.781 9.936 1.00 97.19 303 VAL A C 1
ATOM 2353 O O . VAL A 1 303 ? -6.629 2.414 10.488 1.00 97.19 303 VAL A O 1
ATOM 2356 N N . GLU A 1 304 ? -4.386 2.485 10.423 1.00 97.00 304 GLU A N 1
ATOM 2357 C CA . GLU A 1 304 ? -4.180 1.751 11.670 1.00 97.00 304 GLU A CA 1
ATOM 2358 C C . GLU A 1 304 ? -4.619 2.560 12.899 1.00 97.00 304 GLU A C 1
ATOM 2360 O O . GLU A 1 304 ? -5.323 2.024 13.755 1.00 97.00 304 GLU A O 1
ATOM 2365 N N . GLU A 1 305 ? -4.325 3.860 12.948 1.00 97.19 305 GLU A N 1
ATOM 2366 C CA . GLU A 1 305 ? -4.772 4.759 14.017 1.00 97.19 305 GLU A CA 1
ATOM 2367 C C . GLU A 1 305 ? -6.303 4.811 14.094 1.00 97.19 305 GLU A C 1
ATOM 2369 O O . GLU A 1 305 ? -6.884 4.637 15.166 1.00 97.19 305 GLU A O 1
ATOM 2374 N N . ARG A 1 306 ? -6.993 4.931 12.952 1.00 97.19 306 ARG A N 1
ATOM 2375 C CA . ARG A 1 306 ? -8.467 4.880 12.908 1.00 97.19 306 ARG A CA 1
ATOM 2376 C C . ARG A 1 306 ? -9.023 3.551 13.412 1.00 97.19 306 ARG A C 1
ATOM 2378 O O . ARG A 1 306 ? -10.046 3.537 14.097 1.00 97.19 306 ARG A O 1
ATOM 2385 N N . ARG A 1 307 ? -8.369 2.430 13.086 1.00 97.75 307 ARG A N 1
ATOM 2386 C CA . ARG A 1 307 ? -8.756 1.105 13.603 1.00 97.75 307 ARG A CA 1
ATOM 2387 C C . ARG A 1 307 ? -8.558 1.024 15.114 1.00 97.75 307 ARG A C 1
ATOM 2389 O O . ARG A 1 307 ? -9.430 0.492 15.793 1.00 97.75 307 ARG A O 1
ATOM 2396 N N . ALA A 1 308 ? -7.458 1.562 15.635 1.00 97.50 308 ALA A N 1
ATOM 2397 C CA . ALA A 1 308 ? -7.180 1.588 17.067 1.00 97.50 308 ALA A CA 1
ATOM 2398 C C . ALA A 1 308 ? -8.209 2.432 17.832 1.00 97.50 308 ALA A C 1
ATOM 2400 O O . ALA A 1 308 ? -8.741 1.968 18.837 1.00 97.50 308 ALA A O 1
ATOM 2401 N N . VAL A 1 309 ? -8.556 3.618 17.319 1.00 97.50 309 VAL A N 1
ATOM 2402 C CA . VAL A 1 309 ? -9.612 4.466 17.899 1.00 97.50 309 VAL A CA 1
ATOM 2403 C C . VAL A 1 309 ? -10.956 3.735 17.901 1.00 97.50 309 VAL A C 1
ATOM 2405 O O . VAL A 1 309 ? -11.614 3.674 18.934 1.00 97.50 309 VAL A O 1
ATOM 2408 N N . SER A 1 310 ? -11.331 3.097 16.788 1.00 97.69 310 SER A N 1
ATOM 2409 C CA . SER A 1 310 ? -12.578 2.325 16.711 1.00 97.69 310 SER A CA 1
ATOM 2410 C C . SER A 1 310 ? -12.615 1.147 17.694 1.00 97.69 310 SER A C 1
ATOM 2412 O O . SER A 1 310 ? -13.657 0.880 18.288 1.00 97.69 310 SER A O 1
ATOM 2414 N N . LEU A 1 311 ? -11.494 0.447 17.896 1.00 97.62 311 LEU A N 1
ATOM 2415 C CA . LEU A 1 311 ? -11.400 -0.620 18.896 1.00 97.62 311 LEU A CA 1
ATOM 2416 C C . LEU A 1 311 ? -11.510 -0.076 20.322 1.00 97.62 311 LEU A C 1
ATOM 2418 O O . LEU A 1 311 ? -12.178 -0.692 21.147 1.00 97.62 311 LEU A O 1
ATOM 2422 N N . GLN A 1 312 ? -10.895 1.074 20.604 1.00 96.44 312 GLN A N 1
ATOM 2423 C CA . GLN A 1 312 ? -10.992 1.711 21.913 1.00 96.44 312 GLN A CA 1
ATOM 2424 C C . GLN A 1 312 ? -12.437 2.110 22.235 1.00 96.44 312 GLN A C 1
ATOM 2426 O O . GLN A 1 312 ? -12.908 1.845 23.334 1.00 96.44 312 GLN A O 1
ATOM 2431 N N . GLU A 1 313 ? -13.173 2.669 21.272 1.00 97.06 313 GLU A N 1
ATOM 2432 C CA . GLU A 1 313 ? -14.590 3.011 21.454 1.00 97.06 313 GLU A CA 1
ATOM 2433 C C . GLU A 1 313 ? -15.458 1.785 21.777 1.00 97.06 313 GLU A C 1
ATOM 2435 O O . GLU A 1 313 ? -16.377 1.879 22.593 1.00 97.06 313 GLU A O 1
ATOM 2440 N N . LEU A 1 314 ? -15.165 0.632 21.163 1.00 97.62 314 LEU A N 1
ATOM 2441 C CA . LEU A 1 314 ? -15.853 -0.628 21.456 1.00 97.62 314 LEU A CA 1
ATOM 2442 C C . LEU A 1 314 ? -15.533 -1.146 22.862 1.00 97.62 314 LEU A C 1
ATOM 2444 O O . LEU A 1 314 ? -16.446 -1.587 23.557 1.00 97.62 314 LEU A O 1
ATOM 2448 N N . LEU A 1 315 ? -14.270 -1.069 23.289 1.00 97.81 315 LEU A N 1
ATOM 2449 C CA . LEU A 1 315 ? -13.867 -1.447 24.647 1.00 97.81 315 LEU A CA 1
ATOM 2450 C C . LEU A 1 315 ? -14.535 -0.549 25.692 1.00 97.81 315 LEU A C 1
ATOM 2452 O O . LEU A 1 315 ? -15.127 -1.052 26.644 1.00 97.81 315 LEU A O 1
ATOM 2456 N N . ASP A 1 316 ? -14.524 0.767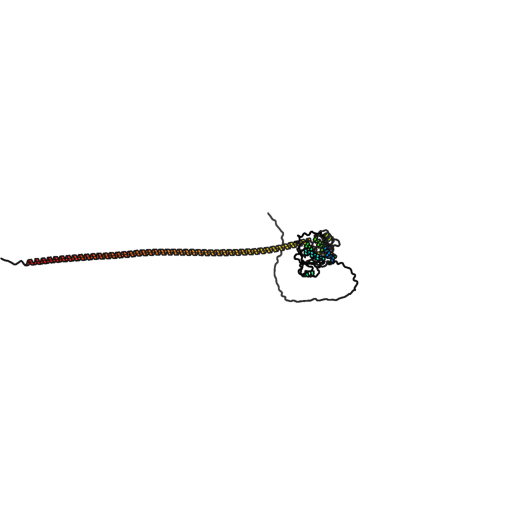 25.477 1.00 97.69 316 ASP A N 1
ATOM 2457 C CA . ASP A 1 316 ? -15.192 1.726 26.358 1.00 97.69 316 ASP A CA 1
ATOM 2458 C C . ASP A 1 316 ? -16.711 1.471 26.427 1.00 97.69 316 ASP A C 1
ATOM 2460 O O . ASP A 1 316 ? -17.342 1.698 27.460 1.00 97.69 316 ASP A O 1
ATOM 2464 N N . ALA A 1 317 ? -17.333 1.023 25.330 1.00 97.62 317 ALA A N 1
ATOM 2465 C CA . ALA A 1 317 ? -18.743 0.643 25.318 1.00 97.62 317 ALA A CA 1
ATOM 2466 C C . ALA A 1 317 ? -19.003 -0.637 26.130 1.00 97.62 317 ALA A C 1
ATOM 2468 O O . ALA A 1 317 ? -19.934 -0.658 26.934 1.00 97.62 317 ALA A O 1
ATOM 2469 N N . GLU A 1 318 ? -18.165 -1.666 25.976 1.00 97.88 318 GLU A N 1
ATOM 2470 C CA . GLU A 1 318 ? -18.258 -2.909 26.755 1.00 97.88 318 GLU A CA 1
ATOM 2471 C C . GLU A 1 318 ? -18.074 -2.650 28.260 1.00 97.88 318 GLU A C 1
ATOM 2473 O O . GLU A 1 318 ? -18.811 -3.194 29.086 1.00 97.88 318 GLU A O 1
ATOM 2478 N N . GLU A 1 319 ? -17.131 -1.782 28.637 1.00 97.75 319 GLU A N 1
ATOM 2479 C CA . GLU A 1 319 ? -16.919 -1.401 30.036 1.00 97.75 319 GLU A CA 1
ATOM 2480 C C . GLU A 1 319 ? -18.157 -0.728 30.639 1.00 97.75 319 GLU A C 1
ATOM 2482 O O . GLU A 1 319 ? -18.578 -1.112 31.734 1.00 97.75 319 GLU A O 1
ATOM 2487 N N . ARG A 1 320 ? -18.794 0.199 29.909 1.00 97.88 320 ARG A N 1
ATOM 2488 C CA . ARG A 1 320 ? -20.052 0.837 30.341 1.00 97.88 320 ARG A CA 1
ATOM 2489 C C . ARG A 1 320 ? -21.175 -0.181 30.517 1.00 97.88 320 ARG A C 1
ATOM 2491 O O . ARG A 1 320 ? -21.854 -0.161 31.540 1.00 97.88 320 ARG A O 1
ATOM 2498 N N . GLU A 1 321 ? -21.347 -1.102 29.568 1.00 97.94 321 GLU A N 1
ATOM 2499 C CA . GLU A 1 321 ? -22.349 -2.170 29.687 1.00 97.94 321 GLU A CA 1
ATOM 2500 C C . GLU A 1 321 ? -22.098 -3.047 30.922 1.00 97.94 321 GLU A C 1
ATOM 2502 O O . GLU A 1 321 ? -23.034 -3.416 31.638 1.00 97.94 321 GLU A O 1
ATOM 2507 N N . ARG A 1 322 ? -20.831 -3.358 31.220 1.00 98.19 322 ARG A N 1
ATOM 2508 C CA . ARG A 1 322 ? -20.465 -4.140 32.405 1.00 98.19 322 ARG A CA 1
ATOM 2509 C C . ARG A 1 322 ? -20.770 -3.396 33.703 1.00 98.19 322 ARG A C 1
ATOM 2511 O O . ARG A 1 322 ? -21.233 -4.018 34.660 1.00 98.19 322 ARG A O 1
ATOM 2518 N N . GLU A 1 323 ? -20.503 -2.095 33.756 1.00 98.06 323 GLU A N 1
ATOM 2519 C CA . GLU A 1 323 ? -20.837 -1.251 34.908 1.00 98.06 323 GLU A CA 1
ATOM 2520 C C . GLU A 1 323 ? -22.350 -1.177 35.136 1.00 98.06 323 GLU A C 1
ATOM 2522 O O . GLU A 1 323 ? -22.808 -1.355 36.267 1.00 98.06 323 GLU A O 1
ATOM 2527 N N . ASP A 1 324 ? -23.137 -1.011 34.073 1.00 97.94 324 ASP A N 1
ATOM 2528 C CA . ASP A 1 324 ? -24.599 -1.003 34.148 1.00 97.94 324 ASP A CA 1
ATOM 2529 C C . ASP A 1 324 ? -25.149 -2.334 34.674 1.00 97.94 324 ASP A C 1
ATOM 2531 O O . ASP A 1 324 ? -26.000 -2.347 35.569 1.00 97.94 324 ASP A O 1
ATOM 2535 N N . LEU A 1 325 ? -24.631 -3.464 34.184 1.00 97.94 325 LEU A N 1
ATOM 2536 C CA . LEU A 1 325 ? -24.998 -4.791 34.688 1.00 97.94 325 LEU A CA 1
ATOM 2537 C C . LEU A 1 325 ? -24.629 -4.968 36.166 1.00 97.94 325 LEU A C 1
ATOM 2539 O O . LEU A 1 325 ? -25.411 -5.534 36.933 1.00 97.94 325 LEU A O 1
ATOM 2543 N N . GLN A 1 326 ? -23.467 -4.467 36.591 1.00 96.75 326 GLN A N 1
ATOM 2544 C CA . GLN A 1 326 ? -23.057 -4.525 37.994 1.00 96.75 326 GLN A CA 1
ATOM 2545 C C . GLN A 1 326 ? -23.978 -3.685 38.886 1.00 96.75 326 GLN A C 1
ATOM 2547 O O . GLN A 1 326 ? -24.353 -4.129 39.973 1.00 96.75 326 GLN A O 1
ATOM 2552 N N . ASN A 1 327 ? -24.378 -2.499 38.429 1.00 97.38 327 ASN A N 1
ATOM 2553 C CA . ASN A 1 327 ? -25.323 -1.647 39.147 1.00 97.38 327 ASN A CA 1
ATOM 2554 C C . ASN A 1 327 ? -26.696 -2.319 39.270 1.00 97.38 327 ASN A C 1
ATOM 2556 O O . ASN A 1 327 ? -27.242 -2.386 40.370 1.00 97.38 327 ASN A O 1
ATOM 2560 N N . GLN A 1 328 ? -27.205 -2.916 38.188 1.00 97.31 328 GLN A N 1
ATOM 2561 C CA . GLN A 1 328 ? -28.451 -3.690 38.219 1.00 97.31 328 GLN A CA 1
ATOM 2562 C C . GLN A 1 328 ? -28.386 -4.859 39.213 1.00 97.31 328 GLN A C 1
ATOM 2564 O O . GLN A 1 328 ? -29.358 -5.125 39.925 1.00 97.31 328 GLN A O 1
ATOM 2569 N N . LEU A 1 329 ? -27.244 -5.550 39.292 1.00 97.56 329 LEU A N 1
ATOM 2570 C CA . LEU A 1 329 ? -27.036 -6.626 40.258 1.00 97.56 329 LEU A CA 1
ATOM 2571 C C . LEU A 1 329 ? -27.084 -6.095 41.697 1.00 97.56 329 LEU A C 1
ATOM 2573 O O . LEU A 1 329 ? -27.809 -6.644 42.525 1.00 97.56 329 LEU A O 1
ATOM 2577 N N . ASN A 1 330 ? -26.363 -5.008 41.982 1.00 96.81 330 ASN A N 1
ATOM 2578 C CA . ASN A 1 330 ? -26.329 -4.379 43.305 1.00 96.81 330 ASN A CA 1
ATOM 2579 C C . ASN A 1 330 ? -27.726 -3.901 43.746 1.00 96.81 330 ASN A C 1
ATOM 2581 O O . ASN A 1 330 ? -28.113 -4.084 44.905 1.00 96.81 330 ASN A O 1
ATOM 2585 N N . ASP A 1 331 ? -28.506 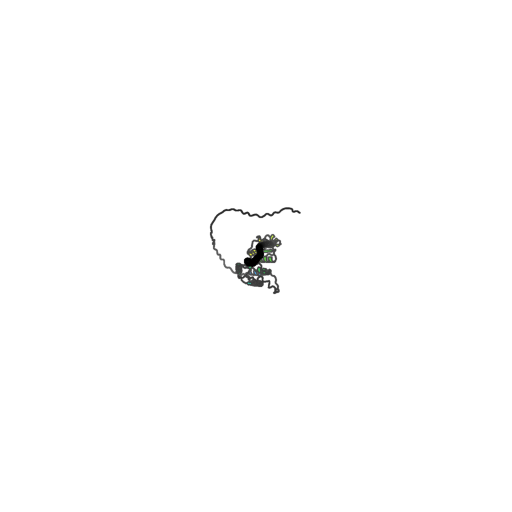-3.332 42.824 1.00 97.56 331 ASP A N 1
ATOM 2586 C CA . ASP A 1 331 ? -29.888 -2.916 43.073 1.00 97.56 331 ASP A CA 1
ATOM 2587 C C . ASP A 1 331 ? -30.781 -4.123 43.379 1.00 97.56 331 ASP A C 1
ATOM 2589 O O . ASP A 1 331 ? -31.539 -4.113 44.354 1.00 97.56 331 ASP A O 1
ATOM 2593 N N . SER A 1 332 ? -30.658 -5.201 42.598 1.00 97.12 332 SER A N 1
ATOM 2594 C CA . SER A 1 332 ? -31.383 -6.450 42.841 1.00 97.12 332 SER A CA 1
ATOM 2595 C C . SER A 1 332 ? -31.007 -7.080 44.186 1.00 97.12 332 SER A C 1
ATOM 2597 O O . SER A 1 332 ? -31.876 -7.616 44.879 1.00 97.12 332 SER A O 1
ATOM 2599 N N . GLU A 1 333 ? -29.734 -7.045 44.579 1.00 97.12 333 GLU A N 1
ATOM 2600 C CA . GLU A 1 333 ? -29.285 -7.542 45.881 1.00 97.12 333 GLU A CA 1
ATOM 2601 C C . GLU A 1 333 ? -29.819 -6.685 47.027 1.00 97.12 333 GLU A C 1
ATOM 2603 O O . GLU A 1 333 ? -30.288 -7.233 48.026 1.00 97.12 333 GLU A O 1
ATOM 2608 N N . SER A 1 334 ? -29.831 -5.363 46.862 1.00 97.25 334 SER A N 1
ATOM 2609 C CA . SER A 1 334 ? -30.402 -4.426 47.833 1.00 97.25 334 SER A CA 1
ATOM 2610 C C . SER A 1 334 ? -31.898 -4.666 48.024 1.00 97.25 334 SER A C 1
ATOM 2612 O O . SER A 1 334 ? -32.372 -4.758 49.157 1.00 97.25 334 SER A O 1
ATOM 2614 N N . GLN A 1 335 ? -32.644 -4.860 46.932 1.00 96.50 335 GLN A N 1
ATOM 2615 C CA . GLN A 1 335 ? -34.059 -5.240 46.987 1.00 96.50 335 GLN A CA 1
ATOM 2616 C C . GLN A 1 335 ? -34.257 -6.581 47.699 1.00 96.50 335 GLN A C 1
ATOM 2618 O O . GLN A 1 335 ? -35.149 -6.713 48.538 1.00 96.50 335 GLN A O 1
ATOM 2623 N N . ARG A 1 336 ? -33.408 -7.577 47.412 1.00 97.69 336 ARG A N 1
ATOM 2624 C CA . ARG A 1 336 ? -33.464 -8.886 48.073 1.00 97.69 336 ARG A CA 1
ATOM 2625 C C . ARG A 1 336 ? -33.203 -8.775 49.575 1.00 97.69 336 ARG A C 1
ATOM 2627 O O . ARG A 1 336 ? -33.891 -9.434 50.350 1.00 97.69 336 ARG A O 1
ATOM 2634 N N . MET A 1 337 ? -32.232 -7.961 49.982 1.00 95.81 337 MET A N 1
ATOM 2635 C CA . MET A 1 337 ? -31.936 -7.706 51.394 1.00 95.81 337 MET A CA 1
ATOM 2636 C C . MET A 1 337 ? -33.094 -6.980 52.084 1.00 95.81 337 MET A C 1
ATOM 2638 O O . MET A 1 337 ? -33.527 -7.423 53.139 1.00 95.81 337 MET A O 1
ATOM 2642 N N . ALA A 1 338 ? -33.684 -5.961 51.455 1.00 96.25 338 ALA A N 1
ATOM 2643 C CA . ALA A 1 338 ? -34.856 -5.274 52.001 1.00 96.25 338 ALA A CA 1
ATOM 2644 C C . ALA A 1 338 ? -36.064 -6.214 52.178 1.00 96.25 338 ALA A C 1
ATOM 2646 O O . ALA A 1 338 ? -36.741 -6.176 53.204 1.00 96.25 338 ALA A O 1
ATOM 2647 N N . LEU A 1 339 ? -36.327 -7.095 51.202 1.00 96.19 339 LEU A N 1
ATOM 2648 C CA . LEU A 1 339 ? -37.360 -8.131 51.322 1.00 96.19 339 LEU A CA 1
ATOM 2649 C C . LEU A 1 339 ? -37.064 -9.099 52.472 1.00 96.19 339 LEU A C 1
ATOM 2651 O O . LEU A 1 339 ? -37.981 -9.489 53.191 1.00 96.19 339 LEU A O 1
ATOM 2655 N N . ARG A 1 340 ? -35.796 -9.485 52.648 1.00 96.25 340 ARG A N 1
ATOM 2656 C CA . ARG A 1 340 ? -35.369 -10.356 53.744 1.00 96.25 340 ARG A CA 1
ATOM 2657 C C . ARG A 1 340 ? -35.622 -9.708 55.104 1.00 96.25 340 ARG A C 1
ATOM 2659 O O . ARG A 1 340 ? -36.241 -10.354 55.942 1.00 96.25 340 ARG A O 1
ATOM 2666 N N . ASP A 1 341 ? -35.220 -8.454 55.287 1.00 95.31 341 ASP A N 1
ATOM 2667 C CA . ASP A 1 341 ? -35.417 -7.719 56.541 1.00 95.31 341 ASP A CA 1
ATOM 2668 C C . ASP A 1 341 ? -36.909 -7.553 56.869 1.00 95.31 341 ASP A C 1
ATOM 2670 O O . ASP A 1 341 ? -37.321 -7.716 58.017 1.00 95.31 341 ASP A O 1
ATOM 2674 N N . MET A 1 342 ? -37.753 -7.290 55.862 1.00 94.62 342 MET A N 1
ATOM 2675 C CA . MET A 1 342 ? -39.208 -7.236 56.059 1.00 94.62 342 MET A CA 1
ATOM 2676 C C . MET A 1 342 ? -39.787 -8.583 56.505 1.00 94.62 342 MET A C 1
ATOM 2678 O O . MET A 1 342 ? -40.625 -8.618 57.405 1.00 94.62 342 MET A O 1
ATOM 2682 N N . LEU A 1 343 ? -39.347 -9.689 55.896 1.00 94.44 343 LEU A N 1
ATOM 2683 C CA . LEU A 1 343 ? -39.794 -11.031 56.277 1.00 94.44 343 LEU A CA 1
ATOM 2684 C C . LEU A 1 343 ? -39.335 -11.410 57.689 1.00 94.44 343 LEU A C 1
ATOM 2686 O O . LEU A 1 343 ? -40.095 -12.048 58.415 1.00 94.44 343 LEU A O 1
ATOM 2690 N N . GLU A 1 344 ? -38.123 -11.017 58.081 1.00 93.00 344 GLU A N 1
ATOM 2691 C CA . GLU A 1 344 ? -37.593 -11.227 59.431 1.00 93.00 344 GLU A CA 1
ATOM 2692 C C . GLU A 1 344 ? -38.399 -10.426 60.462 1.00 93.00 344 GLU A C 1
ATOM 2694 O O . GLU A 1 344 ? -38.906 -11.002 61.421 1.00 93.00 344 GLU A O 1
ATOM 2699 N N . GLY A 1 345 ? -38.677 -9.147 60.191 1.00 89.75 345 GLY A N 1
ATOM 2700 C CA . GLY A 1 345 ? -39.548 -8.336 61.046 1.00 89.75 345 GLY A CA 1
ATOM 2701 C C . GLY A 1 345 ? -40.982 -8.874 61.159 1.00 89.75 345 GLY A C 1
ATOM 2702 O O . GLY A 1 345 ? -41.608 -8.773 62.216 1.00 89.75 345 GLY A O 1
ATOM 2703 N N . GLU A 1 346 ? -41.530 -9.479 60.100 1.00 91.88 346 GLU A N 1
ATOM 2704 C CA . GLU A 1 346 ? -42.851 -10.114 60.160 1.00 91.88 346 GLU A CA 1
ATOM 2705 C C . GLU A 1 346 ? -42.835 -11.448 60.924 1.00 91.88 346 GLU A C 1
ATOM 2707 O O . GLU A 1 346 ? -43.815 -11.777 61.605 1.00 91.88 346 GLU A O 1
ATOM 2712 N N . ALA A 1 347 ? -41.730 -12.196 60.863 1.00 88.69 347 ALA A N 1
ATOM 2713 C CA . ALA A 1 347 ? -41.513 -13.377 61.693 1.00 88.69 347 ALA A CA 1
ATOM 2714 C C . ALA A 1 347 ? -41.439 -13.000 63.182 1.00 88.69 347 ALA A C 1
ATOM 2716 O O . ALA A 1 347 ? -42.181 -13.582 63.976 1.00 88.69 347 ALA A O 1
ATOM 2717 N N . ASP A 1 348 ? -40.666 -11.969 63.533 1.00 89.12 348 ASP A N 1
ATOM 2718 C CA . ASP A 1 348 ? -40.570 -11.436 64.898 1.00 89.12 348 ASP A CA 1
ATOM 2719 C C . ASP A 1 348 ? -41.936 -10.960 65.412 1.00 89.12 348 ASP A C 1
ATOM 2721 O O . ASP A 1 348 ? -42.339 -11.255 66.538 1.00 89.12 348 ASP A O 1
ATOM 2725 N N . ASN A 1 349 ? -42.707 -10.261 64.573 1.00 89.88 349 ASN A N 1
ATOM 2726 C CA . ASN A 1 349 ? -44.058 -9.830 64.926 1.00 89.88 349 ASN A CA 1
ATOM 2727 C C . ASN A 1 349 ? -44.997 -11.027 65.159 1.00 89.88 349 ASN A C 1
ATOM 2729 O O . ASN A 1 349 ? -45.768 -11.037 66.121 1.00 89.88 349 ASN A O 1
ATOM 2733 N N . ARG A 1 350 ? -44.935 -12.062 64.309 1.00 91.12 350 ARG A N 1
ATOM 2734 C CA . ARG A 1 350 ? -45.698 -13.306 64.511 1.00 91.12 350 ARG A CA 1
ATOM 2735 C C . ARG A 1 350 ? -45.321 -13.996 65.815 1.00 91.12 350 ARG A C 1
ATOM 2737 O O . ARG A 1 350 ? -46.221 -14.471 66.508 1.00 91.12 350 ARG A O 1
ATOM 2744 N N . GLU A 1 351 ? -44.036 -14.056 66.142 1.00 91.25 351 GLU A N 1
ATOM 2745 C CA . GLU A 1 351 ? -43.550 -14.632 67.395 1.00 91.25 351 GLU A CA 1
ATOM 2746 C C . GLU A 1 351 ? -44.040 -13.818 68.597 1.00 91.25 351 GLU A C 1
ATOM 2748 O O . GLU A 1 351 ? -44.628 -14.388 69.514 1.00 91.25 351 GLU A O 1
ATOM 2753 N N . GLY A 1 352 ? -43.950 -12.487 68.545 1.00 90.00 352 GLY A N 1
ATOM 2754 C CA . GLY A 1 352 ? -44.479 -11.601 69.584 1.00 90.00 352 GLY A CA 1
ATOM 2755 C C . GLY A 1 352 ? -45.987 -11.765 69.813 1.00 90.00 352 GLY A C 1
ATOM 2756 O O . GLY A 1 352 ? -46.440 -11.879 70.956 1.00 90.00 352 GLY A O 1
ATOM 2757 N N . VAL A 1 353 ? -46.786 -11.852 68.741 1.00 91.44 353 VAL A N 1
ATOM 2758 C CA . VAL A 1 353 ? -48.231 -12.139 68.837 1.00 91.44 353 VAL A CA 1
ATOM 2759 C C . VAL A 1 353 ? -48.476 -13.539 69.409 1.00 91.44 353 VAL A C 1
ATOM 2761 O O . VAL A 1 353 ? -49.383 -13.723 70.226 1.00 91.44 353 VAL A O 1
ATOM 2764 N N . HIS A 1 354 ? -47.676 -14.532 69.014 1.00 91.56 354 HIS A N 1
ATOM 2765 C CA . HIS A 1 354 ? -47.774 -15.890 69.543 1.00 91.56 354 HIS A CA 1
ATOM 2766 C C . HIS A 1 354 ? -47.464 -15.940 71.044 1.00 91.56 354 HIS A C 1
ATOM 2768 O O . HIS A 1 354 ? -48.228 -16.538 71.801 1.00 91.56 354 HIS A O 1
ATOM 2774 N N . GLU A 1 355 ? -46.415 -15.260 71.505 1.00 91.69 355 GLU A N 1
ATOM 2775 C CA . GLU A 1 355 ? -46.102 -15.140 72.929 1.00 91.69 355 GLU A CA 1
ATOM 2776 C C . GLU A 1 355 ? -47.228 -14.453 73.706 1.00 91.69 355 GLU A C 1
ATOM 2778 O O . GLU A 1 355 ? -47.608 -14.914 74.785 1.00 91.69 355 GLU A O 1
ATOM 2783 N N . GLN A 1 356 ? -47.808 -13.377 73.166 1.00 90.94 356 GLN A N 1
ATOM 2784 C CA . GLN A 1 356 ? -48.942 -12.700 73.794 1.00 90.94 356 GLN A CA 1
ATOM 2785 C C . GLN A 1 356 ? -50.165 -13.624 73.901 1.00 90.94 356 GLN A C 1
ATOM 2787 O O . GLN A 1 356 ? -50.847 -13.640 74.933 1.00 90.94 356 GLN A O 1
ATOM 2792 N N . PHE A 1 357 ? -50.426 -14.428 72.870 1.00 92.06 357 PHE A N 1
ATOM 2793 C CA . PHE A 1 357 ? -51.461 -15.459 72.897 1.00 92.06 357 PHE A CA 1
ATOM 2794 C C . PHE A 1 357 ? -51.175 -16.530 73.962 1.00 92.06 357 PHE A C 1
ATOM 2796 O O . PHE A 1 357 ? -52.075 -16.921 74.703 1.00 92.06 357 PHE A O 1
ATOM 2803 N N . LEU A 1 358 ? -49.925 -16.986 74.093 1.00 92.31 358 LEU A N 1
ATOM 2804 C CA . LEU A 1 358 ? -49.541 -17.948 75.130 1.00 92.31 358 LEU A CA 1
ATOM 2805 C C . LEU A 1 358 ? -49.706 -17.371 76.543 1.00 92.31 358 LEU A C 1
ATOM 2807 O O . LEU A 1 358 ? -50.220 -18.073 77.414 1.00 92.31 358 LEU A O 1
ATOM 2811 N N . ARG A 1 359 ? -49.344 -16.100 76.767 1.00 91.94 359 ARG A N 1
ATOM 2812 C CA . ARG A 1 359 ? -49.564 -15.412 78.053 1.00 91.94 359 ARG A CA 1
ATOM 2813 C C . ARG A 1 359 ? -51.043 -15.320 78.396 1.00 91.94 359 ARG A C 1
ATOM 2815 O O . ARG A 1 359 ? -51.445 -15.785 79.453 1.00 91.94 359 ARG A O 1
ATOM 2822 N N . THR A 1 360 ? -51.858 -14.809 77.474 1.00 91.75 360 THR A N 1
ATOM 2823 C CA . THR A 1 360 ? -53.312 -14.707 77.684 1.00 91.75 360 THR A CA 1
ATOM 2824 C C . THR A 1 360 ? -53.960 -16.071 77.906 1.00 91.75 360 THR A C 1
ATOM 2826 O O . THR A 1 360 ? -54.856 -16.189 78.739 1.00 91.75 360 THR A O 1
ATOM 2829 N N . ARG A 1 361 ? -53.494 -17.129 77.229 1.00 93.56 361 ARG A N 1
ATOM 2830 C CA . ARG A 1 361 ? -53.943 -18.497 77.516 1.00 93.56 361 ARG A CA 1
ATOM 2831 C C . ARG A 1 361 ? -53.566 -18.934 78.933 1.00 93.56 361 ARG A C 1
ATOM 2833 O O . ARG A 1 361 ? -54.416 -19.488 79.623 1.00 93.56 361 ARG A O 1
ATOM 2840 N N . GLY A 1 362 ? -52.337 -18.656 79.368 1.00 91.75 362 GLY A N 1
ATOM 2841 C CA . GLY A 1 362 ? -51.884 -18.904 80.739 1.00 91.75 362 GLY A CA 1
ATOM 2842 C C . GLY A 1 362 ? -52.737 -18.175 81.782 1.00 91.75 362 GLY A C 1
ATOM 2843 O O . GLY A 1 362 ? -53.199 -18.800 82.734 1.00 91.75 362 GLY A O 1
ATOM 2844 N N . ASP A 1 363 ? -53.041 -16.895 81.555 1.00 93.44 363 ASP A N 1
ATOM 2845 C CA . ASP A 1 363 ? -53.911 -16.097 82.430 1.00 93.44 363 ASP A CA 1
ATOM 2846 C C . ASP A 1 363 ? -55.328 -16.693 82.513 1.00 93.44 363 ASP A C 1
ATOM 2848 O O . ASP A 1 363 ? -55.924 -16.771 83.587 1.00 93.44 363 ASP A O 1
ATOM 2852 N N . VAL A 1 364 ? -55.879 -17.162 81.386 1.00 93.31 364 VAL A N 1
ATOM 2853 C CA . VAL A 1 364 ? -57.183 -17.843 81.352 1.00 93.31 364 VAL A CA 1
ATOM 2854 C C . VAL A 1 364 ? -57.140 -19.160 82.129 1.00 93.31 364 VAL A C 1
ATOM 2856 O O . VAL A 1 364 ? -58.072 -19.448 82.882 1.00 93.31 364 VAL A O 1
ATOM 2859 N N . GLU A 1 365 ? -56.081 -19.956 81.978 1.00 94.00 365 GLU A N 1
ATOM 2860 C CA . GLU A 1 365 ? -55.886 -21.198 82.737 1.00 94.00 365 GLU A CA 1
ATOM 2861 C C . GLU A 1 365 ? -55.795 -20.917 84.252 1.00 94.00 365 GLU A C 1
ATOM 2863 O O . GLU A 1 365 ? -56.404 -21.634 85.056 1.00 94.00 365 GLU A O 1
ATOM 2868 N N . GLU A 1 366 ? -55.117 -19.840 84.660 1.00 94.00 366 GLU A N 1
ATOM 2869 C CA . GLU A 1 366 ? -55.042 -19.406 86.058 1.00 94.00 366 GLU A CA 1
ATOM 2870 C C . GLU A 1 366 ? -56.398 -18.928 86.591 1.00 94.00 366 GLU A C 1
ATOM 2872 O O . GLU A 1 366 ? -56.828 -19.370 87.661 1.00 94.00 366 GLU A O 1
ATOM 2877 N N . LEU A 1 367 ? -57.122 -18.099 85.834 1.00 93.81 367 LEU A N 1
ATOM 2878 C CA . LEU A 1 367 ? -58.474 -17.662 86.187 1.00 93.81 367 LEU A CA 1
ATOM 2879 C C . LEU A 1 367 ? -59.431 -18.850 86.328 1.00 93.81 367 LEU A C 1
ATOM 2881 O O . LEU A 1 367 ? -60.205 -18.903 87.283 1.00 93.81 367 LEU A O 1
ATOM 2885 N N . GLN A 1 368 ? -59.354 -19.840 85.436 1.00 93.81 368 GLN A N 1
ATOM 2886 C CA . GLN A 1 368 ? -60.132 -21.076 85.553 1.00 93.81 368 GLN A CA 1
ATOM 2887 C C . GLN A 1 368 ? -59.768 -21.861 86.816 1.00 93.81 368 GLN A C 1
ATOM 2889 O O . GLN A 1 368 ? -60.649 -22.417 87.477 1.00 93.81 368 GLN A O 1
ATOM 2894 N N . ARG A 1 369 ? -58.484 -21.907 87.186 1.00 94.81 369 ARG A N 1
ATOM 2895 C CA . ARG A 1 369 ? -58.032 -22.553 88.424 1.00 94.81 369 ARG A CA 1
ATOM 2896 C C . ARG A 1 369 ? -58.581 -21.840 89.658 1.00 94.81 369 ARG A C 1
ATOM 2898 O O . ARG A 1 369 ? -59.091 -22.505 90.558 1.00 94.81 369 ARG A O 1
ATOM 2905 N N . LEU A 1 370 ? -58.498 -20.512 89.690 1.00 94.38 370 LEU A N 1
ATOM 2906 C CA . LEU A 1 370 ? -59.025 -19.682 90.773 1.00 94.38 370 LEU A CA 1
ATOM 2907 C C . LEU A 1 370 ? -60.547 -19.805 90.885 1.00 94.38 370 LEU A C 1
ATOM 2909 O O . LEU A 1 370 ? -61.062 -19.936 91.994 1.00 94.38 370 LEU A O 1
ATOM 2913 N N . LEU A 1 371 ? -61.262 -19.844 89.757 1.00 94.56 371 LEU A N 1
ATOM 2914 C CA . LEU A 1 371 ? -62.705 -20.074 89.735 1.00 94.56 371 LEU A CA 1
ATOM 2915 C C . LEU A 1 371 ? -63.053 -21.425 90.369 1.00 94.56 371 LEU A C 1
ATOM 2917 O O . LEU A 1 371 ? -63.864 -21.457 91.287 1.00 94.56 371 LEU A O 1
ATOM 2921 N N . ARG A 1 372 ? -62.375 -22.515 89.982 1.00 93.44 372 ARG A N 1
ATOM 2922 C CA . ARG A 1 372 ? -62.581 -23.841 90.600 1.00 93.44 372 ARG A CA 1
ATOM 2923 C C . ARG A 1 372 ? -62.298 -23.837 92.101 1.00 93.44 372 ARG A C 1
ATOM 2925 O O . ARG A 1 372 ? -63.014 -24.482 92.859 1.00 93.44 372 ARG A O 1
ATOM 2932 N N . GLN A 1 373 ? -61.262 -23.124 92.547 1.00 94.06 373 GLN A N 1
ATOM 2933 C CA . GLN A 1 373 ? -60.965 -22.978 93.976 1.00 94.06 373 GLN A CA 1
ATOM 2934 C C . GLN A 1 373 ? -62.056 -22.195 94.712 1.00 94.06 373 GLN A C 1
ATOM 2936 O O . GLN A 1 373 ? -62.434 -22.569 95.821 1.00 94.06 373 GLN A O 1
ATOM 2941 N N . SER A 1 374 ? -62.577 -21.131 94.100 1.00 92.62 374 SER A N 1
ATOM 2942 C CA . SER A 1 374 ? -63.683 -20.348 94.651 1.00 92.62 374 SER A CA 1
ATOM 2943 C C . SER A 1 374 ? -64.973 -21.164 94.712 1.00 92.62 374 SER A C 1
ATOM 2945 O O . SER A 1 374 ? -65.638 -21.152 95.743 1.00 92.62 374 SER A O 1
ATOM 2947 N N . GLU A 1 375 ? -65.290 -21.925 93.664 1.00 93.62 375 GLU A N 1
ATOM 2948 C CA . GLU A 1 375 ? -66.433 -22.840 93.620 1.00 93.62 375 GLU A CA 1
ATOM 2949 C C . GLU A 1 375 ? -66.310 -23.951 94.667 1.00 93.62 375 GLU A C 1
ATOM 2951 O O . GLU A 1 375 ? -67.277 -24.225 95.374 1.00 93.62 375 GLU A O 1
ATOM 2956 N N . ALA A 1 376 ? -65.122 -24.539 94.839 1.00 91.81 376 ALA A N 1
ATOM 2957 C CA . ALA A 1 376 ? -64.866 -25.536 95.877 1.00 91.81 376 ALA A CA 1
ATOM 2958 C C . ALA A 1 376 ? -65.016 -24.945 97.288 1.00 91.81 376 ALA A C 1
ATOM 2960 O O . ALA A 1 376 ? -65.723 -25.507 98.119 1.00 91.81 376 ALA A O 1
ATOM 2961 N N . SER A 1 377 ? -64.420 -23.776 97.544 1.00 91.69 377 SER A N 1
ATOM 2962 C CA . SER A 1 377 ? -64.546 -23.062 98.823 1.00 91.69 377 SER A CA 1
ATOM 2963 C C . SER A 1 377 ? -65.999 -22.687 99.125 1.00 91.69 377 SER A C 1
ATOM 2965 O O . SER A 1 377 ? -66.488 -22.888 100.237 1.00 91.69 377 SER A O 1
ATOM 2967 N N . ARG A 1 378 ? -66.731 -22.210 98.113 1.00 92.69 378 ARG A N 1
ATOM 2968 C CA . ARG A 1 378 ? -68.164 -21.932 98.213 1.00 92.69 378 ARG A CA 1
ATOM 2969 C C . ARG A 1 378 ? -68.955 -23.204 98.514 1.00 92.69 378 ARG A C 1
ATOM 2971 O O . ARG A 1 378 ? -69.788 -23.181 99.412 1.00 92.69 378 ARG A O 1
ATOM 2978 N N . SER A 1 379 ? -68.673 -24.310 97.828 1.00 90.94 379 SER A N 1
ATOM 2979 C CA . SER A 1 379 ? -69.313 -25.605 98.085 1.00 90.94 379 SER A CA 1
ATOM 2980 C C . SER A 1 379 ? -69.032 -26.115 99.502 1.00 90.94 379 SER A C 1
ATOM 2982 O O . SER A 1 379 ? -69.931 -26.662 100.139 1.00 90.94 379 SER A O 1
ATOM 2984 N N . GLU A 1 380 ? -67.818 -25.925 100.027 1.00 91.44 380 GLU A N 1
ATOM 2985 C CA . GLU A 1 380 ? -67.488 -26.247 101.420 1.00 91.44 380 GLU A CA 1
ATOM 2986 C C . GLU A 1 380 ? -68.270 -25.369 102.403 1.00 91.44 380 GLU A C 1
ATOM 2988 O O . GLU A 1 380 ? -68.805 -25.878 103.389 1.00 91.44 380 GLU A O 1
ATOM 2993 N N . GLN A 1 381 ? -68.365 -24.060 102.149 1.00 89.38 381 GLN A N 1
ATOM 2994 C CA . GLN A 1 381 ? -69.169 -23.146 102.964 1.00 89.38 381 GLN A CA 1
ATOM 2995 C C . GLN A 1 381 ? -70.651 -23.533 102.950 1.00 89.38 381 GLN A C 1
ATOM 2997 O O . GLN A 1 381 ? -71.265 -23.606 104.013 1.00 89.38 381 GLN A O 1
ATOM 3002 N N . GLU A 1 382 ? -71.212 -23.835 101.778 1.00 91.12 382 GLU A N 1
ATOM 3003 C CA . GLU A 1 382 ? -72.589 -24.312 101.630 1.00 91.12 382 GLU A CA 1
ATOM 3004 C C . GLU A 1 382 ? -72.800 -25.621 102.410 1.00 91.12 382 GLU A C 1
ATOM 3006 O O . GLU A 1 382 ? -73.752 -25.723 103.182 1.00 91.12 382 GLU A O 1
ATOM 3011 N N . SER A 1 383 ? -71.870 -26.581 102.330 1.00 90.31 383 SER A N 1
ATOM 3012 C CA . SER A 1 383 ? -71.933 -27.818 103.122 1.00 90.31 383 SER A CA 1
ATOM 3013 C C . SER A 1 383 ? -71.868 -27.565 104.631 1.00 90.31 383 SER A C 1
ATOM 3015 O O . SER A 1 383 ? -72.566 -28.242 105.384 1.00 90.31 383 SER A O 1
ATOM 3017 N N . ARG A 1 384 ? -71.046 -26.614 105.097 1.00 91.38 384 ARG A N 1
ATOM 3018 C CA . ARG A 1 384 ? -70.977 -26.238 106.522 1.00 91.38 384 ARG A CA 1
ATOM 3019 C C . ARG A 1 384 ? -72.276 -25.602 107.000 1.00 91.38 384 ARG A C 1
ATOM 3021 O O . ARG A 1 384 ? -72.702 -25.871 108.118 1.00 91.38 384 ARG A O 1
ATOM 3028 N N . ILE A 1 385 ? -72.915 -24.782 106.165 1.00 89.69 385 ILE A N 1
ATOM 3029 C CA . ILE A 1 385 ? -74.233 -24.209 106.464 1.00 89.69 385 ILE A CA 1
ATOM 3030 C C . ILE A 1 385 ? -75.269 -25.327 106.574 1.00 89.69 385 ILE A C 1
ATOM 3032 O O . ILE A 1 385 ? -76.006 -25.359 107.554 1.00 89.69 385 ILE A O 1
ATOM 3036 N N . VAL A 1 386 ? -75.289 -26.272 105.628 1.00 91.69 386 VAL A N 1
ATOM 3037 C CA . VAL A 1 386 ? -76.205 -27.423 105.668 1.00 91.69 386 VAL A CA 1
ATOM 3038 C C . VAL A 1 386 ? -75.983 -28.265 106.927 1.00 91.69 386 VAL A C 1
ATOM 3040 O O . VAL A 1 386 ? -76.948 -28.559 107.626 1.00 91.69 386 VAL A O 1
ATOM 3043 N N . GLN A 1 387 ? -74.733 -28.587 107.276 1.00 89.94 387 GLN A N 1
ATOM 3044 C CA . GLN A 1 387 ? -74.415 -29.297 108.523 1.00 89.94 387 GLN A CA 1
ATOM 3045 C C . GLN A 1 387 ? -74.871 -28.515 109.760 1.00 89.94 387 GLN A C 1
ATOM 3047 O O . GLN A 1 387 ? -75.529 -29.076 110.632 1.00 89.94 387 GLN A O 1
ATOM 3052 N N . GLY A 1 388 ? -74.598 -27.209 109.819 1.00 88.81 388 GLY A N 1
ATOM 3053 C CA . GLY A 1 388 ? -75.065 -26.351 110.908 1.00 88.81 388 GLY A CA 1
ATOM 3054 C C . GLY A 1 388 ? -76.595 -26.287 110.999 1.00 88.81 388 GLY A C 1
ATOM 3055 O O . GLY A 1 388 ? -77.157 -26.280 112.096 1.00 88.81 388 GLY A O 1
ATOM 3056 N N . GLU A 1 389 ? -77.303 -26.294 109.867 1.00 91.88 389 GLU A N 1
ATOM 3057 C CA . GLU A 1 389 ? -78.762 -26.405 109.841 1.00 91.88 389 GLU A CA 1
ATOM 3058 C C . GLU A 1 389 ? -79.254 -27.772 110.330 1.00 91.88 389 GLU A C 1
ATOM 3060 O O . GLU A 1 389 ? -80.244 -27.830 111.064 1.00 91.88 389 GLU A O 1
ATOM 3065 N N . GLU A 1 390 ? -78.594 -28.869 109.958 1.00 91.00 390 GLU A N 1
ATOM 3066 C CA . GLU A 1 390 ? -78.912 -30.218 110.436 1.00 91.00 390 GLU A CA 1
ATOM 3067 C C . GLU A 1 390 ? -78.679 -30.360 111.942 1.00 91.00 390 GLU A C 1
ATOM 3069 O O . GLU A 1 390 ? -79.543 -30.890 112.646 1.00 91.00 390 GLU A O 1
ATOM 3074 N N . GLU A 1 391 ? -77.572 -29.827 112.460 1.00 90.62 391 GLU A N 1
ATOM 3075 C CA . GLU A 1 391 ? -77.287 -29.740 113.893 1.00 90.62 391 GLU A CA 1
ATOM 3076 C C . GLU A 1 391 ? -78.358 -28.919 114.611 1.00 90.62 391 GLU A C 1
ATOM 3078 O O . GLU A 1 391 ? -78.933 -29.383 115.597 1.00 90.62 391 GLU A O 1
ATOM 3083 N N . ARG A 1 392 ? -78.721 -27.744 114.077 1.00 90.75 392 ARG A N 1
ATOM 3084 C CA . ARG A 1 392 ? -79.818 -26.923 114.610 1.00 90.75 392 ARG A CA 1
ATOM 3085 C C . ARG A 1 392 ? -81.133 -27.700 114.638 1.00 90.75 392 ARG A C 1
ATOM 3087 O O . ARG A 1 392 ? -81.839 -27.667 115.644 1.00 90.75 392 ARG A O 1
ATOM 3094 N N . ARG A 1 393 ? -81.471 -28.422 113.564 1.00 91.31 393 ARG A N 1
ATOM 3095 C CA . ARG A 1 393 ? -82.663 -29.290 113.497 1.00 91.31 393 ARG A CA 1
ATOM 3096 C C . ARG A 1 393 ? -82.581 -30.447 114.496 1.00 91.31 393 ARG A C 1
ATOM 3098 O O . ARG A 1 393 ? -83.597 -30.823 115.072 1.00 91.31 393 ARG A O 1
ATOM 3105 N N . SER A 1 394 ? -81.402 -31.023 114.717 1.00 91.50 394 SER A N 1
ATOM 3106 C CA . SER A 1 394 ? -81.168 -32.073 115.716 1.00 91.50 394 SER A CA 1
ATOM 3107 C C . SER A 1 394 ? -81.382 -31.558 117.141 1.00 91.50 394 SER A C 1
ATOM 3109 O O . SER A 1 394 ? -82.144 -32.151 117.903 1.00 91.50 394 SER A O 1
ATOM 3111 N N . LEU A 1 395 ? -80.802 -30.402 117.470 1.00 91.00 395 LEU A N 1
ATOM 3112 C CA . LEU A 1 395 ? -80.977 -29.737 118.761 1.00 91.00 395 LEU A CA 1
ATOM 3113 C C . LEU A 1 395 ? -82.437 -29.353 119.012 1.00 91.00 395 LEU A C 1
ATOM 3115 O O . LEU A 1 395 ? -82.935 -29.550 120.117 1.00 91.00 395 LEU A O 1
ATOM 3119 N N . LEU A 1 396 ? -83.151 -28.864 117.993 1.00 88.69 396 LEU A N 1
ATOM 3120 C CA . LEU A 1 396 ? -84.590 -28.599 118.095 1.00 88.69 396 LEU A CA 1
ATOM 3121 C C . LEU A 1 396 ? -85.381 -29.875 118.415 1.00 88.69 396 LEU A C 1
ATOM 3123 O O . LEU A 1 396 ? -86.213 -29.852 119.318 1.00 88.69 396 LEU A O 1
ATOM 3127 N N . ARG A 1 397 ? -85.070 -31.007 117.766 1.00 88.00 397 ARG A N 1
ATOM 3128 C CA . ARG A 1 397 ? -85.677 -32.311 118.097 1.00 88.00 397 ARG A CA 1
ATOM 3129 C C . ARG A 1 397 ? -85.361 -32.758 119.530 1.00 88.00 397 ARG A C 1
ATOM 3131 O O . ARG A 1 397 ? -86.244 -33.266 120.214 1.00 88.00 397 ARG A O 1
ATOM 3138 N N . GLN A 1 398 ? -84.132 -32.558 120.012 1.00 88.75 398 GLN A N 1
ATOM 3139 C CA . GLN A 1 398 ? -83.762 -32.854 121.405 1.00 88.75 398 GLN A CA 1
ATOM 3140 C C . GLN A 1 398 ? -84.487 -31.945 122.409 1.00 88.75 398 GLN A C 1
ATOM 3142 O O . GLN A 1 398 ? -84.933 -32.408 123.460 1.00 88.75 398 GLN A O 1
ATOM 3147 N N . LEU A 1 399 ? -84.648 -30.659 122.091 1.00 89.19 399 LEU A N 1
ATOM 3148 C CA . LEU A 1 399 ? -85.446 -29.723 122.884 1.00 89.19 399 LEU A CA 1
ATOM 3149 C C . LEU A 1 399 ? -86.915 -30.147 122.936 1.00 89.19 399 LEU A C 1
ATOM 3151 O O . LEU A 1 399 ? -87.523 -30.123 124.002 1.00 89.19 399 LEU A O 1
ATOM 3155 N N . GLU A 1 400 ? -87.487 -30.592 121.819 1.00 87.94 400 GLU A N 1
ATOM 3156 C CA . GLU A 1 400 ? -88.842 -31.146 121.792 1.00 87.94 400 GLU A CA 1
ATOM 3157 C C . GLU A 1 400 ? -88.956 -32.428 122.623 1.00 87.94 400 GLU A C 1
ATOM 3159 O O . GLU A 1 400 ? -89.911 -32.566 123.386 1.00 87.94 400 GLU A O 1
ATOM 3164 N N . GLN A 1 401 ? -87.975 -33.333 122.558 1.00 87.31 401 GLN A N 1
ATOM 3165 C CA . GLN A 1 401 ? -87.947 -34.538 123.395 1.00 87.31 401 GLN A CA 1
ATOM 3166 C C . GLN A 1 401 ? -87.844 -34.215 124.887 1.00 87.31 401 GLN A C 1
ATOM 3168 O O . GLN A 1 401 ? -88.594 -34.776 125.682 1.00 87.31 401 GLN A O 1
ATOM 3173 N N . THR A 1 402 ? -86.950 -33.309 125.289 1.00 85.25 402 THR A N 1
ATOM 3174 C CA . THR A 1 402 ? -86.804 -32.909 126.701 1.00 85.25 402 THR A CA 1
ATOM 3175 C C . THR A 1 402 ? -88.039 -32.174 127.203 1.00 85.25 402 THR A C 1
ATOM 3177 O O . THR A 1 402 ? -88.505 -32.453 128.306 1.00 85.25 402 THR A O 1
ATOM 3180 N N . ARG A 1 403 ? -88.644 -31.318 126.373 1.00 86.75 403 ARG A N 1
ATOM 3181 C CA . ARG A 1 403 ? -89.938 -30.695 126.665 1.00 86.75 403 ARG A CA 1
ATOM 3182 C C . ARG A 1 403 ? -91.044 -31.743 126.793 1.00 86.75 403 ARG A C 1
ATOM 3184 O O . ARG A 1 403 ? -91.829 -31.667 127.731 1.00 86.75 403 ARG A O 1
ATOM 3191 N N . GLY A 1 404 ? -91.068 -32.750 125.921 1.00 82.31 404 GLY A N 1
ATOM 3192 C CA . GLY A 1 404 ? -91.966 -33.902 126.006 1.00 82.31 404 GLY A CA 1
ATOM 3193 C C . GLY A 1 404 ? -91.795 -34.680 127.314 1.00 82.31 404 GLY A C 1
ATOM 3194 O O . GLY A 1 404 ? -92.772 -34.917 128.025 1.00 82.31 404 GLY A O 1
ATOM 3195 N N . LEU A 1 405 ? -90.556 -34.998 127.699 1.00 85.50 405 LEU A N 1
ATOM 3196 C CA . LEU A 1 405 ? -90.239 -35.631 128.983 1.00 85.50 405 LEU A CA 1
ATOM 3197 C C . LEU A 1 405 ? -90.701 -34.773 130.161 1.00 85.50 405 LEU A C 1
ATOM 3199 O O . LEU A 1 405 ? -91.350 -35.296 131.058 1.00 85.50 405 LEU A O 1
ATOM 3203 N N . GLN A 1 406 ? -90.433 -33.466 130.140 1.00 82.31 406 GLN A N 1
ATOM 3204 C CA . GLN A 1 406 ? -90.863 -32.539 131.185 1.00 82.31 406 GLN A CA 1
ATOM 3205 C C . GLN A 1 406 ? -92.390 -32.495 131.301 1.00 82.31 406 GLN A C 1
ATOM 3207 O O . GLN A 1 406 ? -92.914 -32.567 132.411 1.00 82.31 406 GLN A O 1
ATOM 3212 N N . THR A 1 407 ? -93.112 -32.438 130.176 1.00 81.00 407 THR A N 1
ATOM 3213 C CA . THR A 1 407 ? -94.580 -32.496 130.191 1.00 81.00 407 THR A CA 1
ATOM 3214 C C . THR A 1 407 ? -95.080 -33.808 130.778 1.00 81.00 407 THR A C 1
ATOM 3216 O O . THR A 1 407 ? -95.950 -33.772 131.637 1.00 81.00 407 THR A O 1
ATOM 3219 N N . ASN A 1 408 ? -94.478 -34.942 130.413 1.00 82.69 408 ASN A N 1
ATOM 3220 C CA . ASN A 1 408 ? -94.856 -36.255 130.928 1.00 82.69 408 ASN A CA 1
ATOM 3221 C C . ASN A 1 408 ? -94.592 -36.370 132.440 1.00 82.69 408 ASN A C 1
ATOM 3223 O O . ASN A 1 408 ? -95.465 -36.781 133.196 1.00 82.69 408 ASN A O 1
ATOM 3227 N N . LEU A 1 409 ? -93.432 -35.907 132.909 1.00 82.06 409 LEU A N 1
ATOM 3228 C CA . LEU A 1 409 ? -93.089 -35.851 134.333 1.00 82.06 409 LEU A CA 1
ATOM 3229 C C . LEU A 1 409 ? -94.065 -34.955 135.109 1.00 82.06 409 LEU A C 1
ATOM 3231 O O . LEU A 1 409 ? -94.503 -35.300 136.203 1.00 82.06 409 LEU A O 1
ATOM 3235 N N . GLN A 1 410 ? -94.474 -33.832 134.520 1.00 80.56 410 GLN A N 1
ATOM 3236 C CA . GLN A 1 410 ? -95.479 -32.948 135.102 1.00 80.56 410 GLN A CA 1
ATOM 3237 C C . GLN A 1 410 ? -96.877 -33.585 135.115 1.00 80.56 410 GLN A C 1
ATOM 3239 O O . GLN A 1 410 ? -97.616 -33.430 136.091 1.00 80.56 410 GLN A O 1
ATOM 3244 N N . THR A 1 411 ? -97.231 -34.362 134.089 1.00 79.62 411 THR A N 1
ATOM 3245 C CA . THR A 1 411 ? -98.444 -35.191 134.071 1.00 79.62 411 THR A CA 1
ATOM 3246 C C . THR A 1 411 ? -98.394 -36.275 135.150 1.00 79.62 411 THR A C 1
ATOM 3248 O O . THR A 1 411 ? -99.385 -36.475 135.847 1.00 79.62 411 THR A O 1
ATOM 3251 N N . GLN A 1 412 ? -97.248 -36.924 135.366 1.00 80.56 412 GLN A N 1
ATOM 3252 C CA . GLN A 1 412 ? -97.067 -37.907 136.440 1.00 80.56 412 GLN A CA 1
ATOM 3253 C C . GLN A 1 412 ? -97.180 -37.273 137.828 1.00 80.56 412 GLN A C 1
ATOM 3255 O O . GLN A 1 412 ? -97.889 -37.801 138.680 1.00 80.56 412 GLN A O 1
ATOM 3260 N N . PHE A 1 413 ? -96.550 -36.119 138.061 1.00 80.81 413 PHE A N 1
ATOM 3261 C CA . PHE A 1 413 ? -96.678 -35.397 139.331 1.00 80.81 413 PHE A CA 1
ATOM 3262 C C . PHE A 1 413 ? -98.113 -34.948 139.601 1.00 80.81 413 PHE A C 1
ATOM 3264 O O . PHE A 1 413 ? -98.579 -35.031 140.735 1.00 80.81 413 PHE A O 1
ATOM 3271 N N . THR A 1 414 ? -98.829 -34.483 138.575 1.00 79.38 414 THR A N 1
ATOM 3272 C CA . THR A 1 414 ? -100.238 -34.100 138.726 1.00 79.38 414 THR A CA 1
ATOM 3273 C C . THR A 1 414 ? -101.123 -35.307 139.008 1.00 79.38 414 THR A C 1
ATOM 3275 O O . THR A 1 414 ? -101.917 -35.222 139.938 1.00 79.38 414 THR A O 1
ATOM 3278 N N . HIS A 1 415 ? -100.939 -36.437 138.315 1.00 78.00 415 HIS A N 1
ATOM 3279 C CA . HIS A 1 415 ? -101.664 -37.680 138.611 1.00 78.00 415 HIS A CA 1
ATOM 3280 C C . HIS A 1 415 ? -101.351 -38.206 140.012 1.00 78.00 415 HIS A C 1
ATOM 3282 O O . HIS A 1 415 ? -102.272 -38.490 140.763 1.00 78.00 415 HIS A O 1
ATOM 3288 N N . SER A 1 416 ? -100.077 -38.248 140.413 1.00 76.62 416 SER A N 1
ATOM 3289 C CA . SER A 1 416 ? -99.681 -38.683 141.757 1.00 76.62 416 SER A CA 1
ATOM 3290 C C . SER A 1 416 ? -100.243 -37.764 142.847 1.00 76.62 416 SER A C 1
ATOM 3292 O O . SER A 1 416 ? -100.695 -38.245 143.883 1.00 76.62 416 SER A O 1
ATOM 3294 N N . ARG A 1 417 ? -100.295 -36.447 142.602 1.00 81.12 417 ARG A N 1
ATOM 3295 C CA . ARG A 1 417 ? -100.964 -35.487 143.491 1.00 81.12 417 ARG A CA 1
ATOM 3296 C C . ARG A 1 417 ? -102.470 -35.737 143.562 1.00 81.12 417 ARG A C 1
ATOM 3298 O O . ARG A 1 417 ? -103.035 -35.641 144.647 1.00 81.12 417 ARG A O 1
ATOM 3305 N N . GLN A 1 418 ? -103.109 -36.021 142.428 1.00 79.56 418 GLN A N 1
ATOM 3306 C CA . GLN A 1 418 ? -104.533 -36.340 142.362 1.00 79.56 418 GLN A CA 1
ATOM 3307 C C . GLN A 1 418 ? -104.833 -37.624 143.147 1.00 79.56 418 GLN A C 1
ATOM 3309 O O . GLN A 1 418 ? -105.701 -37.593 144.009 1.00 79.56 418 GLN A O 1
ATOM 3314 N N . ASP A 1 419 ? -104.048 -38.687 142.945 1.00 78.75 419 ASP A N 1
ATOM 3315 C CA . ASP A 1 419 ? -104.156 -39.955 143.677 1.00 78.75 419 ASP A CA 1
ATOM 3316 C C . ASP A 1 419 ? -104.033 -39.743 145.190 1.00 78.75 419 ASP A C 1
ATOM 3318 O O . ASP A 1 419 ? -104.855 -40.251 145.956 1.00 78.75 419 ASP A O 1
ATOM 3322 N N . LEU A 1 420 ? -103.055 -38.938 145.623 1.00 76.50 420 LEU A N 1
ATOM 3323 C CA . LEU A 1 420 ? -102.868 -38.583 147.032 1.00 76.50 420 LEU A CA 1
ATOM 3324 C C . LEU A 1 420 ? -104.066 -37.816 147.603 1.00 76.50 420 LEU A C 1
ATOM 3326 O O . LEU A 1 420 ? -104.453 -38.055 148.745 1.00 76.50 420 LEU A O 1
ATOM 3330 N N . LEU A 1 421 ? -104.660 -36.910 146.821 1.00 76.12 421 LEU A N 1
ATOM 3331 C CA . LEU A 1 421 ? -105.871 -36.195 147.221 1.00 76.12 421 LEU A CA 1
ATOM 3332 C C . LEU A 1 421 ? -107.052 -37.156 147.378 1.00 76.12 421 LEU A C 1
ATOM 3334 O O . LEU A 1 421 ? -107.706 -37.111 148.412 1.00 76.12 421 LEU A O 1
ATOM 3338 N N . THR A 1 422 ? -107.257 -38.094 146.451 1.00 75.31 422 THR A N 1
ATOM 3339 C CA . THR A 1 422 ? -108.289 -39.137 146.596 1.00 75.31 422 THR A CA 1
ATOM 3340 C C . THR A 1 422 ? -108.064 -40.027 147.819 1.00 75.31 422 THR A C 1
ATOM 3342 O O . THR A 1 422 ? -109.022 -40.372 148.507 1.00 75.31 422 THR A O 1
A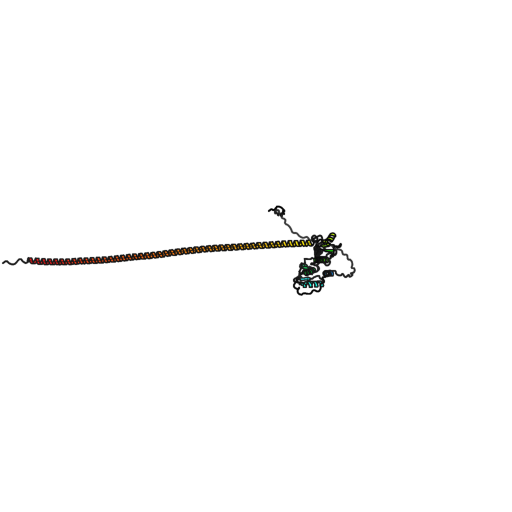TOM 3345 N N . GLN A 1 423 ? -106.816 -40.382 148.146 1.00 75.25 423 GLN A N 1
ATOM 3346 C CA . GLN A 1 423 ? -106.513 -41.141 149.368 1.00 75.25 423 GLN A CA 1
ATOM 3347 C C . GLN A 1 423 ? -106.809 -40.338 150.642 1.00 75.25 423 GLN A C 1
ATOM 3349 O O . GLN A 1 423 ? -107.283 -40.898 151.634 1.00 75.25 423 GLN A O 1
ATOM 3354 N N . LEU A 1 424 ? -106.534 -39.032 150.631 1.00 74.06 424 LEU A N 1
ATOM 3355 C CA . LEU A 1 424 ? -106.849 -38.137 151.744 1.00 74.06 424 LEU A CA 1
ATOM 3356 C C . LEU A 1 424 ? -108.358 -37.915 151.890 1.00 74.06 424 LEU A C 1
ATOM 3358 O O . LEU A 1 424 ? -108.852 -37.917 153.015 1.00 74.06 424 LEU A O 1
ATOM 3362 N N . GLU A 1 425 ? -109.091 -37.789 150.785 1.00 75.00 425 GLU A N 1
ATOM 3363 C CA . GLU A 1 425 ? -110.556 -37.712 150.780 1.00 75.00 425 GLU A CA 1
ATOM 3364 C C . GLU A 1 425 ? -111.180 -39.002 151.326 1.00 75.00 425 GLU A C 1
ATOM 3366 O O . GLU A 1 425 ? -112.009 -38.933 152.228 1.00 75.00 425 GLU A O 1
ATOM 3371 N N . GLN A 1 426 ? -110.707 -40.181 150.902 1.00 75.62 426 GLN A N 1
ATOM 3372 C CA . GLN A 1 426 ? -111.152 -41.468 151.460 1.00 75.62 426 GLN A CA 1
ATOM 3373 C C . GLN A 1 426 ? -110.872 -41.590 152.966 1.00 75.62 426 GLN A C 1
ATOM 3375 O O . GLN A 1 426 ? -111.712 -42.080 153.722 1.00 75.62 426 GLN A O 1
ATOM 3380 N N . ARG A 1 427 ? -109.707 -41.118 153.430 1.00 72.00 427 ARG A N 1
ATOM 3381 C CA . ARG A 1 427 ? -109.357 -41.062 154.861 1.00 72.00 427 ARG A CA 1
ATOM 3382 C C . ARG A 1 427 ? -110.272 -40.118 155.641 1.00 72.00 427 ARG A C 1
ATOM 3384 O O . ARG A 1 427 ? -110.661 -40.452 156.755 1.00 72.00 427 ARG A O 1
ATOM 3391 N N . LEU A 1 428 ? -110.600 -38.955 155.081 1.00 71.19 428 LEU A N 1
ATOM 3392 C CA . LEU A 1 428 ? -111.537 -38.004 155.683 1.00 71.19 428 LEU A CA 1
ATOM 3393 C C . LEU A 1 428 ? -112.940 -38.604 155.797 1.00 71.19 428 LEU A C 1
ATOM 3395 O O . LEU A 1 428 ? -113.553 -38.500 156.855 1.00 71.19 428 LEU A O 1
ATOM 3399 N N . GLN A 1 429 ? -113.393 -39.313 154.766 1.00 72.00 429 GLN A N 1
ATOM 3400 C CA . GLN A 1 429 ? -114.701 -39.964 154.742 1.00 72.00 429 GLN A CA 1
ATOM 3401 C C . GLN A 1 429 ? -114.808 -41.084 155.794 1.00 72.00 429 GLN A C 1
ATOM 3403 O O . GLN A 1 429 ? -115.785 -41.135 156.537 1.00 72.00 429 GLN A O 1
ATOM 3408 N N . GLN A 1 430 ? -113.754 -41.892 155.972 1.00 69.75 430 GLN A N 1
ATOM 3409 C CA . GLN A 1 430 ? -113.667 -42.872 157.071 1.00 69.75 430 GLN A CA 1
ATOM 3410 C C . GLN A 1 430 ? -113.677 -42.218 158.466 1.00 69.75 430 GLN A C 1
ATOM 3412 O O . GLN A 1 430 ? -114.236 -42.759 159.424 1.00 69.75 430 GLN A O 1
ATOM 3417 N N . ILE A 1 431 ? -113.048 -41.049 158.613 1.00 68.62 431 ILE A N 1
ATOM 3418 C CA . ILE A 1 431 ? -113.050 -40.300 159.878 1.00 68.62 431 ILE A CA 1
ATOM 3419 C C . ILE A 1 431 ? -114.442 -39.712 160.162 1.00 68.62 431 ILE A C 1
ATOM 3421 O O . ILE A 1 431 ? -114.849 -39.645 161.319 1.00 68.62 431 ILE A O 1
ATOM 3425 N N . GLU A 1 432 ? -115.190 -39.308 159.138 1.00 68.69 432 GLU A N 1
ATOM 3426 C CA . GLU A 1 432 ? -116.561 -38.811 159.289 1.00 68.69 432 GLU A CA 1
ATOM 3427 C C . GLU A 1 432 ? -117.565 -39.929 159.611 1.00 68.69 432 GLU A C 1
ATOM 3429 O O . GLU A 1 432 ? -118.396 -39.734 160.500 1.00 68.69 432 GLU A O 1
ATOM 3434 N N . GLU A 1 433 ? -117.433 -41.115 159.006 1.00 66.19 433 GLU A N 1
ATOM 3435 C CA . GLU A 1 433 ? -118.237 -42.306 159.340 1.00 66.19 433 GLU A CA 1
ATOM 3436 C C . GLU A 1 433 ? -118.022 -42.751 160.796 1.00 66.19 433 GLU A C 1
ATOM 3438 O O . GLU A 1 433 ? -118.981 -42.905 161.556 1.00 66.19 433 GLU A O 1
ATOM 3443 N N . THR A 1 434 ? -116.766 -42.833 161.250 1.00 62.75 434 THR A N 1
ATOM 3444 C CA . THR A 1 434 ? -116.460 -43.163 162.658 1.00 62.75 434 THR A CA 1
ATOM 3445 C C . THR A 1 434 ? -116.965 -42.097 163.638 1.00 62.75 434 THR A C 1
ATOM 3447 O O . THR A 1 434 ? -117.337 -42.407 164.773 1.00 62.75 434 THR A O 1
ATOM 3450 N N . ARG A 1 435 ? -117.042 -40.828 163.214 1.00 63.50 435 ARG A N 1
ATOM 3451 C CA . ARG A 1 435 ? -117.645 -39.749 164.011 1.00 63.50 435 ARG A CA 1
ATOM 3452 C C . ARG A 1 435 ? -119.167 -39.848 164.089 1.00 63.50 435 ARG A C 1
ATOM 3454 O O . ARG A 1 435 ? -119.712 -39.483 165.133 1.00 63.50 435 ARG A O 1
ATOM 3461 N N . SER A 1 436 ? -119.849 -40.312 163.038 1.00 61.50 436 SER A N 1
ATOM 3462 C CA . SER A 1 436 ? -121.301 -40.520 163.088 1.00 61.50 436 SER A CA 1
ATOM 3463 C C . SER A 1 436 ? -121.676 -41.721 163.955 1.00 61.50 436 SER A C 1
ATOM 3465 O O . SER A 1 436 ? -122.619 -41.619 164.735 1.00 61.50 436 SER A O 1
ATOM 3467 N N . GLU A 1 437 ? -120.883 -42.796 163.938 1.00 60.12 437 GLU A N 1
ATOM 3468 C CA . GLU A 1 437 ? -121.090 -43.973 164.800 1.00 60.12 437 GLU A CA 1
ATOM 3469 C C . GLU A 1 437 ? -120.920 -43.639 166.299 1.00 60.12 437 GLU A C 1
ATOM 3471 O O . GLU A 1 437 ? -121.759 -43.996 167.128 1.00 60.12 437 GLU A O 1
ATOM 3476 N N . LEU A 1 438 ? -119.911 -42.833 166.658 1.00 58.62 438 LEU A N 1
ATOM 3477 C CA . LEU A 1 438 ? -119.690 -42.355 168.037 1.00 58.62 438 LEU A CA 1
ATOM 3478 C C . LEU A 1 438 ? -120.734 -41.327 168.525 1.00 58.62 438 LEU A C 1
ATOM 3480 O O . LEU A 1 438 ? -120.880 -41.112 169.734 1.00 58.62 438 LEU A O 1
ATOM 3484 N N . ALA A 1 439 ? -121.458 -40.672 167.613 1.00 56.94 439 ALA A N 1
ATOM 3485 C CA . ALA A 1 439 ? -122.532 -39.736 167.946 1.00 56.94 439 ALA A CA 1
ATOM 3486 C C . ALA A 1 439 ? -123.877 -40.442 168.209 1.00 56.94 439 ALA A C 1
ATOM 3488 O O . ALA A 1 439 ? -124.688 -39.923 168.986 1.00 56.94 439 ALA A O 1
ATOM 3489 N N . GLU A 1 440 ? -124.101 -41.630 167.636 1.00 58.59 440 GLU A N 1
ATOM 3490 C CA . GLU A 1 440 ? -125.303 -42.441 167.876 1.00 58.59 440 GLU A CA 1
ATOM 3491 C C . GLU A 1 440 ? -125.243 -43.240 169.194 1.00 58.59 440 GLU A C 1
ATOM 3493 O O . GLU A 1 440 ? -126.261 -43.347 169.883 1.00 58.59 440 GLU A O 1
ATOM 3498 N N . GLU A 1 441 ? -124.061 -43.666 169.662 1.00 57.38 441 GLU A N 1
ATOM 3499 C CA . GLU A 1 441 ? -123.920 -44.375 170.952 1.00 57.38 441 GLU A CA 1
ATOM 3500 C C . GLU A 1 441 ? -124.249 -43.512 172.190 1.00 57.38 441 GLU A C 1
ATOM 3502 O O . GLU A 1 441 ? -124.659 -44.034 173.230 1.00 57.38 441 GLU A O 1
ATOM 3507 N N . ARG A 1 442 ? -124.152 -42.176 172.110 1.00 56.28 442 ARG A N 1
ATOM 3508 C CA . ARG A 1 442 ? -124.426 -41.282 173.258 1.00 56.28 442 ARG A CA 1
ATOM 3509 C C . ARG A 1 442 ? -125.902 -40.908 173.458 1.00 56.28 442 ARG A C 1
ATOM 3511 O O . ARG A 1 442 ? -126.220 -40.297 174.477 1.00 56.28 442 ARG A O 1
ATOM 3518 N N . ARG A 1 443 ? -126.822 -41.287 172.558 1.00 53.19 443 ARG A N 1
ATOM 3519 C CA . ARG A 1 443 ? -128.275 -41.003 172.690 1.00 53.19 443 ARG A CA 1
ATOM 3520 C C . ARG A 1 443 ? -129.122 -42.154 173.253 1.00 53.19 443 ARG A C 1
ATOM 3522 O O . ARG A 1 443 ? -130.294 -41.931 173.535 1.00 53.19 443 ARG A O 1
ATOM 3529 N N . GLY A 1 444 ? -128.559 -43.344 173.485 1.00 50.47 444 GLY A N 1
ATOM 3530 C CA . GLY A 1 444 ? -129.319 -44.536 173.913 1.00 50.47 444 GLY A CA 1
ATOM 3531 C C . GLY A 1 444 ? -129.300 -44.891 175.411 1.00 50.47 444 GLY A C 1
ATOM 3532 O O . GLY A 1 444 ? -129.954 -45.851 175.810 1.00 50.47 444 GLY A O 1
ATOM 3533 N N . GLY A 1 445 ? -128.559 -44.164 176.256 1.00 47.44 445 GLY A N 1
ATOM 3534 C CA . GLY A 1 445 ? -128.152 -44.650 177.587 1.00 47.44 445 GLY A CA 1
ATOM 3535 C C . GLY A 1 445 ? -128.795 -44.016 178.829 1.00 47.44 445 GLY A C 1
ATOM 3536 O O . GLY A 1 445 ? -128.243 -44.176 179.913 1.00 47.44 445 GLY A O 1
ATOM 3537 N N . ALA A 1 446 ? -129.916 -43.295 178.723 1.00 46.25 446 ALA A N 1
ATOM 3538 C CA . ALA A 1 446 ? -130.629 -42.735 179.881 1.00 46.25 446 ALA A CA 1
ATOM 3539 C C . ALA A 1 446 ? -132.087 -43.217 179.907 1.00 46.25 446 ALA A C 1
ATOM 3541 O O . ALA A 1 446 ? -132.964 -42.610 179.299 1.00 46.25 446 ALA A O 1
ATOM 3542 N N . GLY A 1 447 ? -132.351 -44.321 180.617 1.00 47.12 447 GLY A N 1
ATOM 3543 C CA . GLY A 1 447 ? -133.724 -44.770 180.863 1.00 47.12 447 GLY A CA 1
ATOM 3544 C C . GLY A 1 447 ? -133.893 -46.245 181.217 1.00 47.12 447 GLY A C 1
ATOM 3545 O O . GLY A 1 447 ? -134.549 -46.961 180.467 1.00 47.12 447 GLY A O 1
ATOM 3546 N N . LYS A 1 448 ? -133.365 -46.701 182.366 1.00 43.56 448 LYS A N 1
ATOM 3547 C CA . LYS A 1 448 ? -133.965 -47.809 183.139 1.00 43.56 448 LYS A CA 1
ATOM 3548 C C . LYS A 1 448 ? -133.406 -47.919 184.568 1.00 43.56 448 LYS A C 1
ATOM 3550 O O . LYS A 1 448 ? -132.246 -48.262 184.752 1.00 43.56 448 LYS A O 1
ATOM 3555 N N . ARG A 1 449 ? -134.349 -47.757 185.511 1.00 34.97 449 ARG A N 1
ATOM 3556 C CA . ARG A 1 449 ? -134.447 -48.243 186.908 1.00 34.97 449 ARG A CA 1
ATOM 3557 C C . ARG A 1 449 ? -134.184 -47.258 188.054 1.00 34.97 449 ARG A C 1
ATOM 3559 O O . ARG A 1 449 ? -133.056 -47.029 188.461 1.00 34.97 449 ARG A O 1
ATOM 3566 N N . ALA A 1 450 ? -135.303 -46.822 188.639 1.00 40.12 450 ALA A N 1
ATOM 3567 C CA . ALA A 1 450 ? -135.518 -46.827 190.083 1.00 40.12 450 ALA A CA 1
ATOM 3568 C C . ALA A 1 450 ? -135.971 -48.238 190.524 1.00 40.12 450 ALA A C 1
ATOM 3570 O O . ALA A 1 450 ? -136.842 -48.809 189.860 1.00 40.12 450 ALA A O 1
ATOM 3571 N N . VAL A 1 451 ? -135.321 -48.800 191.550 1.00 39.12 451 VAL A N 1
ATOM 3572 C CA . VAL A 1 451 ? -135.814 -49.307 192.857 1.00 39.12 451 VAL A CA 1
ATOM 3573 C C . VAL A 1 451 ? -134.577 -49.428 193.740 1.00 39.12 451 VAL A C 1
ATOM 3575 O O . VAL A 1 451 ? -133.572 -49.973 193.228 1.00 39.12 451 VAL A O 1
#

Organism: NCBI:txid1486918

Foldseek 3Di:
DDDDDDDDDDDDDDDDDDDDDDDDDDDDDDDDDDDDDDDDDDDDDDDDDDDDDDDDDDDDDCVVVVLVVVVVPDPPPDDDDDDDPPPQPLQQQQQPAEEEEEADDPVSSVVLCVLCVSSNYHYDPADDLSGQEYEHQECDDPRNVVCVVSVHHYFYCVQVVVCVVVVHRDDCPPALNGHHFHDQQAQPPQLQAEEEEDDDDPVVSVSLCSLSVSNNHHYDPADDPSHQEYAAQDPDDPRNVSQVVSVRYQYFHSVQSSVCRVVSHRDDSPDPNTNDHNVRVVVVVVVVVVVVVVVVVVVVVVVVVVVVVVVVVVVVVVVVVVVVVVVVVVVVVVVVVVVVVVVVVVVVVVVVVVVVVVVVVVVVVVVVVVVVVVVVVVVVVVVVVVVVVVVVVVVVVVVVVVVVVVVVVVVVVVVVVVVVVVVVVVVVVVVVVVVVVVVVVVPPPPDDDDD

Secondary structure (DSSP, 8-state):
--------PPPPPPPP---------------------------------------------THHHHHHHHHHS-----PPPP--TT-TTS--TTTT-EEEE-SS-HHHHHHHHHHHHHTT-EEESS--TT-SEEE-SBS-SHHHHHHHHTT-EEE-HHHHHHHHHHTSPPPTTS-GGGSPBS-TT-STTGGG-EEEEESS-HHHHHHHHHHHHHTT-EEESS--TT--EEEESSS-SHHHHHHHHHSSSEEE-HHHHHHHHHHTS---TTSHHHHS-HHHHHHHHHHHHHHHHHHHHHHHHHHHHHHHHHHHHHHHHHHHHHHHHHHHHHHHHHHHHHHHHHHHHHHHHHHHHHHHHHHHHHHHHHHHHHHHHHHHHHHHHHHHHHHHHHHHHHHHHHHHHHHHHHHHHHHHHHHHHHHHHHHHHHHHHHHHHHHHHHHHGGGS-S-----

Radius of gyration: 82.23 Å; chains: 1; bounding box: 173×90×265 Å

Sequence (451 aa):
RRPMSSDYAFPPPPSFTESDSEHDDDGSWRERDIGDARAAVSDGEDVEFTAGTAQRLSGNSTADAFGASVRGARGIRRGPRDVNDDDDAFTSYFARARIAVCEYAREDAEEIARELRALGARVTDAYDATCTHVVTPFKRGDDYLSAVEDGKIVVSYAWIEDCVAQRRVVDAGEKALYAPLTSANGVRGFDALFIAVDGYAAQEKADIIELIEASGGTFATSVDDRTTHLVCYRAGSETYARALTSGRVAIVNHAWIEDCVREWAILPTRDVKYTKMGVELDYERDLERERRARVDAEHELDVEERRAVSLQELLDAEEREREDLQNQLNDSESQRMALRDMLEGEADNREGVHEQFLRTRGDVEELQRLLRQSEASRSEQESRIVQGEEERRSLLRQLEQTRGLQTNLQTQFTHSRQDLLTQLEQRLQQIEETRSELAEERRGGAGKRAV